Protein AF-A0A3B9WQG0-F1 (afdb_monomer)

Solvent-accessible surface area (backbone atoms only — not comparable to full-atom values): 32203 Å² total; per-residue (Å²): 130,85,67,78,56,52,48,76,40,64,66,70,44,83,43,82,45,64,49,100,83,69,47,82,42,81,44,76,51,56,57,68,74,63,48,42,42,12,23,42,47,68,79,42,68,46,70,42,31,61,34,84,90,39,60,29,35,56,58,43,29,51,47,33,27,34,55,47,10,24,60,73,57,41,60,76,38,81,101,78,39,42,72,54,62,38,80,91,61,46,44,45,65,27,43,24,39,20,77,31,90,85,51,68,79,41,73,53,44,47,75,57,38,45,48,21,40,61,79,39,63,93,48,57,50,67,40,98,86,76,42,68,30,75,46,83,84,73,98,70,59,82,36,32,50,94,41,75,98,50,78,60,44,78,30,67,66,62,66,65,33,81,77,62,49,67,86,72,36,66,70,82,90,78,53,68,65,61,51,32,69,77,42,57,74,18,47,57,77,72,46,48,47,61,41,49,71,66,79,46,72,74,87,29,23,43,25,54,29,36,41,40,33,23,79,70,31,72,49,74,45,46,17,58,54,52,18,64,76,70,72,44,94,56,38,66,62,82,59,81,77,85,71,56,58,58,95,86,52,68,58,62,60,39,30,33,38,40,21,10,47,60,43,40,70,22,51,70,52,34,56,70,64,36,28,66,51,47,73,52,60,47,81,51,45,38,61,47,20,18,46,65,50,75,85,36,20,58,73,93,82,41,76,20,18,48,46,56,52,63,69,68,53,48,88,91,64,52,28,40,31,37,37,39,40,55,52,92,63,47,55,49,91,52,38,59,62,35,50,54,51,44,52,41,57,42,37,20,53,48,33,48,28,39,35,40,39,46,54,60,58,72,37,75,95,50,62,37,62,55,39,35,51,44,49,56,44,45,34,66,54,33,85,39,33,41,69,42,63,44,26,71,78,52,58,55,78,82,40,53,60,25,34,75,52,59,76,45,58,26,61,29,22,33,48,52,51,39,49,51,52,36,54,52,52,50,52,36,36,76,70,34,61,57,18,70,89,58,54,61,66,74,54,64,72,50,55,42,42,81,74,28,28,18,69,59,40,25,50,51,39,48,34,51,34,57,74,68,63,44,52,85,94,68,43,67,78,70,78,17,60,32,40,73,67,52,30,53,52,43,27,48,48,19,55,75,66,74,44,80,68,76,31,56,46,19,72,66,54,28,51,78,54,71,48,62,63,78,73,35,57,52,38,77,64,23,28,39,41,52,42,2,17,49,37,42,30,48,19,60,62,69,72,46,94,60,83,53,77,17,60,28,40,74,67,52,30,52,52,43,23,53,50,28,51,75,72,74,42,82,62,74,32,53,39,37,55,67,55,46,54,53,42,54,52,52,38,70,78,107

Sequence (590 aa):
TSSRNKIRYYRGEIRAVNNSRGANRTINATNIESYLRGVVPRESPAGWGKAAGGLGMNALRAQAVAARSYSATENRYAGLARTCDSQNCQVYGGSALRESVNSGIIALENPLTDQAIIETAGVVIMQPNGKPARTEFTSSNGGRTAGGTFPAQVDPGDLASEPVNSLLVWTRIISAEQLMTKYPQIGTLTSVITTHDGLGGDWNGYATSVAINGTASTVTIKGYDFKSIFDLPAPWYETSSLYGAAFDAGPVGAMLFIGDSVGASIASTFASVVTPAYPAMNYQALTNRCLVGPSCVAAAVGSPDAATIINALTPEQYPSVAIIQLGYNDDPNTFQSDVDQVVNALSARGVQRIVFINLSTRRTSRNYALSNAVLANASVSYPNVSLLDWNAASSAPSQNRWFSDDVHLTSTGRSEFTLFIRNQLDALRGQSIITNGVATVLPLGVPMAKGDRGNNVKALQTSLNAYFKLKKKKRIAVDGVMGKGTVALVTRLETNAALLVDGIADEVVLSMLGINPASIVLSKGTKHATVATAQTALARVLKVKVRADGIYGAGTTRLVKRFQKSIGIKQTGKINRLTWQALLSASMQK

Nearest PDB structures (foldseek):
  4c2c-assembly1_A  TM=9.308E-01  e=3.750E-02  Bacillus subtilis subsp. subtilis str. 168
  4c2e-assembly1_B  TM=9.324E-01  e=3.961E-02  Bacillus subtilis subsp. subtilis str. 168
  4g54-assembly1_A  TM=8.494E-01  e=3.360E-02  Vibrio vulnificus
  4c2g-assembly1_A-2  TM=2.217E-01  e=2.554E-02  Bacillus subtilis subsp. subtilis str. 168
  4c2h-assembly1_B  TM=1.996E-01  e=6.143E-02  Bacillus subtilis subsp. subtilis str. 168

Foldseek 3Di:
DDQPAKDAAAPADWDWDAAPVRDTDIDHDDDLLRQQQQFLCQQDPLCLCPPPNRPSLVVLLVSLQLSSLQQQPADPRPPPDRADCDPVRTPGRHQWMDSHPPGDIGGSGDPSSNVSSVVCPPHYDADPVGGRDNRDDDPADLQWDPQDPHGIDGRVPQVPDVVRDLLNFADDDDDQVNVCVVPVQQPRWDDKWFDAPQCDDPVNHFTQWIWTHHPRDIDIDGLVVVCVSRVRSGSGDTDDDADAADPPFFAFWAEEEEEEQQLVVLVVVLVRHACSNRVNYDYHYYHQEALDDCPRDPVVRHDRYLLRVLVPDDLVRQGLEYEYHHDPNDALVCLLVSVVSNVLSNLLSVRLAYEYEAAACLDPPHPSVSNRVSLVVCVVQFVRYHYQDVNVVQPDPVSSSQAPDSHHGRNNVSNSVSVSVRVVVSVCRVVVDRGQPPRPQRQAQDFADAFWFDVVLLLLLVLLCVVVVDDPVRRDDSRRHLHPSSLVSLLVVCVVVVHDRPSIRGPVNCVVSVHDSLADKAAAATQGSVQSSLQSLLCQLVVHDGDSRSHHHPVQLVSLLVQCVVVVHDSPSMDGPVSSSVSSVRSSVD

Radius of gyration: 33.46 Å; Cα contacts (8 Å, |Δi|>4): 1076; chains: 1; bounding box: 78×60×101 Å

pLDDT: mean 89.58, std 8.9, range [41.81, 98.75]

Mean predicted aligned error: 10.87 Å

Secondary structure (DSSP, 8-state):
---TT-EEE-SSEEEEEE-TTS-EEEEEE--HHHHHHHHHHHHS-GGGGGGGGGTTHHHHHHHHHHHHHHHHH--SBTTTBS--SSTTS-----SEEESSTTSPEEE-S-HHHHHHHHHTTT---B-TTSSB------S--TTB---SSSPP-B-HHHHT-SS--GGGS------HHHHHHH-GGG-SEEEEEEEE--SSSGGGS-EEEEEEEESS-EEEEEHHHHHHHTT-S-S-----------TTPPP---EEEEE-HHHHHTHHHHHHHTTTTS-SEEEEE-TT-BSS-TTSS-TTTS--BHHHHHHH--GGG--SEEEEE--SSS-TTTHHHHHHHHHHHHHTTT-SEEEEEPPP----SS-HHHHHHHHHHHHHH-TTEEEE-HHHHT-SGGGGGGBSSSSSB-HHHHHHHHHHHHHHHHHHHHTTTTSTT------TT-SB-TT-BSHHHHHHHHHHHHHTT--GGGPPP-SSB--HHHHHHHHHHHHHTT---S--B-HHHHHHTT--GGG--B-TT-BSHHHHHHHHHHHHHHT------SB--HHHHHHHHHHHHHTTS---SSB-HHHHHHHHHHHH--

Structure (mmCIF, N/CA/C/O backbone):
data_AF-A0A3B9WQG0-F1
#
_entry.id   AF-A0A3B9WQG0-F1
#
loop_
_atom_site.group_PDB
_atom_site.id
_atom_site.type_symbol
_atom_site.label_atom_id
_atom_site.label_alt_id
_atom_site.label_comp_id
_atom_site.label_asym_id
_atom_site.label_entity_id
_atom_site.label_seq_id
_atom_site.pdbx_PDB_ins_code
_atom_site.Cartn_x
_atom_site.Cartn_y
_atom_site.Cartn_z
_atom_site.occupancy
_atom_site.B_iso_or_equiv
_a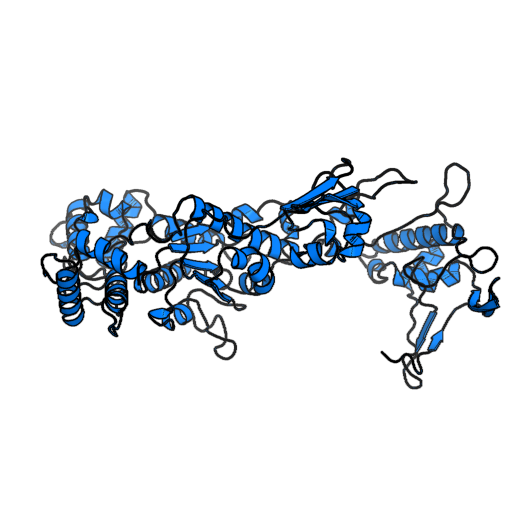tom_site.auth_seq_id
_atom_site.auth_comp_id
_atom_site.auth_asym_id
_atom_site.auth_atom_id
_atom_site.pdbx_PDB_model_num
ATOM 1 N N . THR A 1 1 ? -4.805 -1.503 -33.640 1.00 41.81 1 THR A N 1
ATOM 2 C CA . THR A 1 1 ? -5.214 -0.310 -34.416 1.00 41.81 1 THR A CA 1
ATOM 3 C C . THR A 1 1 ? -4.879 -0.542 -35.875 1.00 41.81 1 THR A C 1
ATOM 5 O O . THR A 1 1 ? -3.793 -1.021 -36.169 1.00 41.81 1 THR A O 1
ATOM 8 N N . SER A 1 2 ? -5.827 -0.304 -36.783 1.00 45.19 2 SER A N 1
ATOM 9 C CA . SER A 1 2 ? -5.629 -0.531 -38.220 1.00 45.19 2 SER A CA 1
ATOM 10 C C . SER A 1 2 ? -4.506 0.374 -38.739 1.00 45.19 2 SER A C 1
ATOM 12 O O . SER A 1 2 ? -4.590 1.591 -38.611 1.00 45.19 2 SER A O 1
ATOM 14 N N . SER A 1 3 ? -3.439 -0.215 -39.281 1.00 57.84 3 SER A N 1
ATOM 15 C CA . SER A 1 3 ? -2.315 0.484 -39.920 1.00 57.84 3 SER A CA 1
ATOM 16 C C . SER A 1 3 ? -2.640 0.967 -41.337 1.00 57.84 3 SER A C 1
ATOM 18 O O . SER A 1 3 ? -1.768 1.533 -41.998 1.00 57.84 3 SER A O 1
ATOM 20 N N . ARG A 1 4 ? -3.876 0.747 -41.820 1.00 62.59 4 ARG A N 1
ATOM 21 C CA . ARG A 1 4 ? -4.306 1.223 -43.138 1.00 62.59 4 ARG A CA 1
ATOM 22 C C . ARG A 1 4 ? -4.062 2.726 -43.215 1.00 62.59 4 ARG A C 1
ATOM 24 O O . ARG A 1 4 ? -4.603 3.480 -42.413 1.00 62.59 4 ARG A O 1
ATOM 31 N N . ASN A 1 5 ? -3.260 3.125 -44.200 1.00 81.56 5 ASN A N 1
ATOM 32 C CA . ASN A 1 5 ? -2.939 4.508 -44.558 1.00 81.56 5 ASN A CA 1
ATOM 33 C C . ASN A 1 5 ? -1.891 5.229 -43.690 1.00 81.56 5 ASN A C 1
ATOM 35 O O . ASN A 1 5 ? -1.728 6.439 -43.852 1.00 81.56 5 ASN A O 1
ATOM 39 N N . LYS A 1 6 ? -1.148 4.522 -42.826 1.00 88.31 6 LYS A N 1
ATOM 40 C CA . LYS A 1 6 ? 0.040 5.098 -42.173 1.00 88.31 6 LYS A CA 1
ATOM 41 C C . LYS A 1 6 ? 1.240 5.060 -43.117 1.00 88.31 6 LYS A C 1
ATOM 43 O O . LYS A 1 6 ? 1.571 3.999 -43.640 1.00 88.31 6 LYS A O 1
ATOM 48 N N . ILE A 1 7 ? 1.913 6.194 -43.301 1.00 91.12 7 ILE A N 1
ATOM 49 C CA . ILE A 1 7 ? 3.143 6.295 -44.102 1.00 91.12 7 ILE A CA 1
ATOM 50 C C . ILE A 1 7 ? 4.296 6.636 -43.168 1.00 91.12 7 ILE A C 1
ATOM 52 O O . ILE A 1 7 ? 4.236 7.628 -42.444 1.00 91.12 7 ILE A O 1
ATOM 56 N N . ARG A 1 8 ? 5.354 5.825 -43.192 1.00 92.12 8 ARG A N 1
ATOM 57 C CA . ARG A 1 8 ? 6.596 6.095 -42.466 1.00 92.12 8 ARG A CA 1
ATOM 58 C C . ARG A 1 8 ? 7.685 6.468 -43.459 1.00 92.12 8 ARG A C 1
ATOM 60 O O . ARG A 1 8 ? 7.868 5.791 -44.467 1.00 92.12 8 ARG A O 1
ATOM 67 N N . TYR A 1 9 ? 8.386 7.549 -43.160 1.00 95.00 9 TYR A N 1
ATOM 68 C CA . TYR A 1 9 ? 9.482 8.056 -43.966 1.00 95.00 9 TYR A CA 1
ATOM 69 C C . TYR A 1 9 ? 10.795 7.570 -43.369 1.00 95.00 9 TYR A C 1
ATOM 71 O O . TYR A 1 9 ? 10.961 7.536 -42.149 1.00 95.00 9 TYR A O 1
ATOM 79 N N . TYR A 1 10 ? 11.724 7.199 -44.237 1.00 95.69 10 TYR A N 1
ATOM 80 C CA . TYR A 1 10 ? 13.042 6.714 -43.864 1.00 95.69 10 TYR A CA 1
ATOM 81 C C . TYR A 1 10 ? 14.102 7.517 -44.609 1.00 95.69 10 TYR A C 1
ATOM 83 O O . TYR A 1 10 ? 13.871 7.982 -45.725 1.00 95.69 10 TYR A O 1
ATOM 91 N N . ARG A 1 11 ? 15.271 7.677 -43.987 1.00 95.69 11 ARG A N 1
ATOM 92 C CA . ARG A 1 11 ? 16.481 8.113 -44.692 1.00 95.69 11 ARG A CA 1
ATOM 93 C C . ARG A 1 11 ? 17.111 6.914 -45.393 1.00 95.69 11 ARG A C 1
ATOM 95 O O . ARG A 1 11 ? 17.042 5.809 -44.860 1.00 95.69 11 ARG A O 1
ATOM 102 N N . GLY A 1 12 ? 17.788 7.163 -46.510 1.00 95.06 12 GLY A N 1
ATOM 103 C CA . GLY A 1 12 ? 18.456 6.124 -47.291 1.00 95.06 12 GLY A CA 1
ATOM 104 C C . GLY A 1 12 ? 17.540 5.503 -48.341 1.00 95.06 12 GLY A C 1
ATOM 105 O O . GLY A 1 12 ? 16.693 6.185 -48.916 1.00 95.06 12 GLY A O 1
ATOM 106 N N . GLU A 1 13 ? 17.748 4.218 -48.606 1.00 95.38 13 GLU A N 1
ATOM 107 C CA . GLU A 1 13 ? 17.088 3.469 -49.672 1.00 95.38 13 GLU A CA 1
ATOM 108 C C . GLU A 1 13 ? 16.319 2.274 -49.094 1.00 95.38 13 GLU A C 1
ATOM 110 O O . GLU A 1 13 ? 16.889 1.427 -48.404 1.00 95.38 13 GLU A O 1
ATOM 115 N N . ILE A 1 14 ? 15.032 2.162 -49.426 1.00 94.25 14 ILE A N 1
ATOM 116 C CA . ILE A 1 14 ? 14.231 0.984 -49.087 1.00 94.25 14 ILE A CA 1
ATOM 117 C C . ILE A 1 14 ? 14.385 -0.068 -50.183 1.00 94.25 14 ILE A C 1
ATOM 119 O O . ILE A 1 14 ? 14.033 0.168 -51.336 1.00 94.25 14 ILE A O 1
ATOM 123 N N . ARG A 1 15 ? 14.862 -1.253 -49.803 1.00 93.69 15 ARG A N 1
ATOM 124 C CA . ARG A 1 15 ? 15.069 -2.402 -50.687 1.00 93.69 15 ARG A CA 1
ATOM 125 C C . ARG A 1 15 ? 14.092 -3.517 -50.350 1.00 93.69 15 ARG A C 1
ATOM 127 O O . ARG A 1 15 ? 13.943 -3.879 -49.184 1.00 93.69 15 ARG A O 1
ATOM 134 N N . ALA A 1 16 ? 13.474 -4.095 -51.373 1.00 92.12 16 ALA A N 1
ATOM 135 C CA . ALA A 1 16 ? 12.768 -5.365 -51.271 1.00 92.12 16 ALA A CA 1
ATOM 136 C C . ALA A 1 16 ? 13.716 -6.479 -51.728 1.00 92.12 16 ALA A C 1
ATOM 138 O O . ALA A 1 16 ? 14.198 -6.455 -52.857 1.00 92.12 16 ALA A O 1
ATOM 139 N N . VAL A 1 17 ? 14.019 -7.427 -50.845 1.00 90.38 17 VAL A N 1
ATOM 140 C CA . VAL A 1 17 ? 14.957 -8.523 -51.119 1.00 90.38 17 VAL A CA 1
ATOM 141 C C . VAL A 1 17 ? 14.395 -9.850 -50.628 1.00 90.38 17 VAL A C 1
ATOM 143 O O . VAL A 1 17 ? 13.630 -9.885 -49.666 1.00 90.38 17 VAL A O 1
ATOM 146 N N . ASN A 1 18 ? 14.821 -10.955 -51.232 1.00 89.62 18 ASN A N 1
ATOM 147 C CA . ASN A 1 18 ? 14.481 -12.288 -50.746 1.00 89.62 18 ASN A CA 1
ATOM 148 C C . ASN A 1 18 ? 15.621 -12.796 -49.866 1.00 89.62 18 ASN A C 1
ATOM 150 O O . ASN A 1 18 ? 16.788 -12.720 -50.245 1.00 89.62 18 ASN A O 1
ATOM 154 N N . ASN A 1 19 ? 15.301 -13.306 -48.677 1.00 85.38 19 ASN A N 1
ATOM 155 C CA . ASN A 1 19 ? 16.316 -13.956 -47.852 1.00 85.38 19 ASN A CA 1
ATOM 156 C C . ASN A 1 19 ? 16.706 -15.331 -48.431 1.00 85.38 19 ASN A C 1
ATOM 158 O O . ASN A 1 19 ? 16.104 -15.815 -49.388 1.00 85.38 19 ASN A O 1
ATOM 162 N N . SER A 1 20 ? 17.664 -16.013 -47.800 1.00 84.31 20 SER A N 1
ATOM 163 C CA . SER A 1 20 ? 18.127 -17.349 -48.216 1.00 84.31 20 SER A CA 1
ATOM 164 C C . SER A 1 20 ? 17.047 -18.443 -48.227 1.00 84.31 20 SER A C 1
ATOM 166 O O . SER A 1 20 ? 17.277 -19.517 -48.768 1.00 84.31 20 SER A O 1
ATOM 168 N N . ARG A 1 21 ? 15.865 -18.184 -47.650 1.00 87.88 21 ARG A N 1
ATOM 169 C CA . ARG A 1 21 ? 14.693 -19.076 -47.672 1.00 87.88 21 ARG A CA 1
ATOM 170 C C . ARG A 1 21 ? 13.622 -18.622 -48.674 1.00 87.88 21 ARG A C 1
ATOM 172 O O . ARG A 1 21 ? 12.493 -19.092 -48.600 1.00 87.88 21 ARG A O 1
ATOM 179 N N . GLY A 1 22 ? 13.936 -17.667 -49.551 1.00 86.88 22 GLY A N 1
ATOM 180 C CA . GLY A 1 22 ? 13.005 -17.112 -50.536 1.00 86.88 22 GLY A CA 1
ATOM 181 C C . GLY A 1 22 ? 11.932 -16.181 -49.961 1.00 86.88 22 GLY A C 1
ATOM 182 O O . GLY A 1 22 ? 11.038 -15.774 -50.694 1.00 86.88 22 GLY A O 1
ATOM 183 N N . ALA A 1 23 ? 11.994 -15.824 -48.673 1.00 90.12 23 ALA A N 1
ATOM 184 C CA . ALA A 1 23 ? 11.002 -14.949 -48.055 1.00 90.12 23 ALA A CA 1
ATOM 185 C C . ALA A 1 23 ? 11.301 -13.475 -48.355 1.00 90.12 23 ALA A C 1
ATOM 187 O O . ALA A 1 23 ? 12.426 -13.018 -48.129 1.00 90.12 23 ALA A O 1
ATOM 188 N N . ASN A 1 24 ? 10.277 -12.728 -48.775 1.00 91.00 24 ASN A N 1
ATOM 189 C CA . ASN A 1 24 ? 10.370 -11.290 -49.017 1.00 91.00 24 ASN A CA 1
ATOM 190 C C . ASN A 1 24 ? 10.688 -10.536 -47.717 1.00 91.00 24 ASN A C 1
ATOM 192 O O . ASN A 1 24 ? 10.064 -10.749 -46.671 1.00 91.00 24 ASN A O 1
ATOM 196 N N . ARG A 1 25 ? 11.656 -9.627 -47.789 1.00 91.38 25 ARG A N 1
ATOM 197 C CA . ARG A 1 25 ? 12.107 -8.756 -46.705 1.00 91.38 25 ARG A CA 1
ATOM 198 C C . ARG A 1 25 ? 12.231 -7.331 -47.214 1.00 91.38 25 ARG A C 1
ATOM 200 O O . ARG A 1 25 ? 12.750 -7.097 -48.300 1.00 91.38 25 ARG A O 1
ATOM 207 N N . THR A 1 26 ? 11.801 -6.391 -46.385 1.00 92.75 26 THR A N 1
ATOM 208 C CA . THR A 1 26 ? 12.013 -4.962 -46.609 1.00 92.75 26 THR A CA 1
ATOM 209 C C . THR A 1 26 ? 13.181 -4.515 -45.747 1.00 92.75 26 THR A C 1
ATOM 211 O O . THR A 1 26 ? 13.180 -4.753 -44.541 1.00 92.75 26 THR A O 1
ATOM 214 N N . ILE A 1 27 ? 14.184 -3.895 -46.359 1.00 93.56 27 ILE A N 1
ATOM 215 C CA . ILE A 1 27 ? 15.408 -3.451 -45.690 1.00 93.56 27 ILE A CA 1
ATOM 216 C C . ILE A 1 27 ? 15.594 -1.970 -45.958 1.00 93.56 27 ILE A C 1
ATOM 218 O O . ILE A 1 27 ? 15.534 -1.546 -47.108 1.00 93.56 27 ILE A O 1
ATOM 222 N N . ASN A 1 28 ? 15.873 -1.195 -44.912 1.00 95.50 28 ASN A N 1
ATOM 223 C CA . ASN A 1 28 ? 16.372 0.159 -45.091 1.00 95.50 28 ASN A CA 1
ATOM 224 C C . ASN A 1 28 ? 17.906 0.161 -45.143 1.00 95.50 28 ASN A C 1
ATOM 226 O O . ASN A 1 28 ? 18.564 -0.128 -44.142 1.00 95.50 28 ASN A O 1
ATOM 230 N N . ALA A 1 29 ? 18.476 0.488 -46.301 1.00 95.00 29 ALA A N 1
ATOM 231 C CA . ALA A 1 29 ? 19.904 0.691 -46.484 1.00 95.00 29 ALA A CA 1
ATOM 232 C C . ALA A 1 29 ? 20.246 2.167 -46.233 1.00 95.00 29 ALA A C 1
ATOM 234 O O . ALA A 1 29 ? 19.904 3.051 -47.016 1.00 95.00 29 ALA A O 1
ATOM 235 N N . THR A 1 30 ? 20.934 2.439 -45.126 1.00 95.56 30 THR A N 1
ATOM 236 C CA . THR A 1 30 ? 21.299 3.795 -44.701 1.00 95.56 30 THR A CA 1
ATOM 237 C C . THR A 1 30 ? 22.677 3.807 -44.039 1.00 95.56 30 THR A C 1
ATOM 239 O O . THR A 1 30 ? 23.129 2.792 -43.509 1.00 95.56 30 THR A O 1
ATOM 242 N N . ASN A 1 31 ? 23.350 4.962 -44.046 1.00 95.44 31 ASN A N 1
ATOM 243 C CA . ASN A 1 31 ? 24.551 5.160 -43.234 1.00 95.44 31 ASN A CA 1
ATOM 244 C C . ASN A 1 31 ? 24.199 5.250 -41.739 1.00 95.44 31 ASN A C 1
ATOM 246 O O . ASN A 1 31 ? 23.054 5.546 -41.377 1.00 95.44 31 ASN A O 1
ATOM 250 N N . ILE A 1 32 ? 25.196 5.001 -40.885 1.00 95.94 32 ILE A N 1
ATOM 251 C CA . ILE A 1 32 ? 25.012 4.932 -39.431 1.00 95.94 32 ILE A CA 1
ATOM 252 C C . ILE A 1 32 ? 24.497 6.261 -38.867 1.00 95.94 32 ILE A C 1
ATOM 254 O O . ILE A 1 32 ? 23.535 6.247 -38.113 1.00 95.94 32 ILE A O 1
ATOM 258 N N . GLU A 1 33 ? 25.040 7.410 -39.271 1.00 96.81 33 GLU A N 1
ATOM 259 C CA . GLU A 1 33 ? 24.593 8.707 -38.732 1.00 96.81 33 GLU A CA 1
ATOM 260 C C . GLU A 1 33 ? 23.109 8.982 -39.024 1.00 96.81 33 GLU A C 1
ATOM 262 O O . GLU A 1 33 ? 22.366 9.428 -38.155 1.00 96.81 33 GLU A O 1
ATOM 267 N N . SER A 1 34 ? 22.641 8.640 -40.227 1.00 97.06 34 SER A N 1
ATOM 268 C CA . SER A 1 34 ? 21.229 8.760 -40.611 1.00 97.06 34 SER A CA 1
ATOM 269 C C . SER A 1 34 ? 20.338 7.739 -39.901 1.00 97.06 34 SER A C 1
ATOM 271 O O . SER A 1 34 ? 19.189 8.043 -39.586 1.00 97.06 34 SER A O 1
ATOM 273 N N . TYR A 1 35 ? 20.856 6.541 -39.623 1.00 97.12 35 TYR A N 1
ATOM 274 C CA . TYR A 1 35 ? 20.174 5.551 -38.790 1.00 97.12 35 TYR A CA 1
ATOM 275 C C . TYR A 1 35 ? 20.002 6.062 -37.354 1.00 97.12 35 TYR A C 1
ATOM 277 O O . TYR A 1 35 ? 18.896 6.004 -36.816 1.00 97.12 35 TYR A O 1
ATOM 285 N N . LEU A 1 36 ? 21.049 6.654 -36.769 1.00 98.00 36 LEU A N 1
ATOM 286 C CA . LEU A 1 36 ? 21.025 7.180 -35.404 1.00 98.00 36 LEU A CA 1
ATOM 287 C C . LEU A 1 36 ? 19.969 8.269 -35.204 1.00 98.00 36 LEU A C 1
ATOM 289 O O . LEU A 1 36 ? 19.362 8.308 -34.136 1.00 98.00 36 LEU A O 1
ATOM 293 N N . ARG A 1 37 ? 19.663 9.086 -36.222 1.00 98.25 37 ARG A N 1
ATOM 294 C CA . ARG A 1 37 ? 18.576 10.085 -36.133 1.00 98.25 37 ARG A CA 1
ATOM 295 C C . ARG A 1 37 ? 17.206 9.460 -35.882 1.00 98.25 37 ARG A C 1
ATOM 297 O O . ARG A 1 37 ? 16.375 10.050 -35.200 1.00 98.25 37 ARG A O 1
ATOM 304 N N . GLY A 1 38 ? 16.991 8.242 -36.379 1.00 96.69 38 GLY A N 1
ATOM 305 C CA . GLY A 1 38 ? 15.781 7.468 -36.112 1.00 96.69 38 GLY A CA 1
ATOM 306 C C . GLY A 1 38 ? 15.832 6.632 -34.829 1.00 96.69 38 GLY A C 1
ATOM 307 O O . GLY A 1 38 ? 14.784 6.132 -34.426 1.00 96.69 38 GLY A O 1
ATOM 308 N N . VAL A 1 39 ? 17.008 6.464 -34.209 1.00 97.56 39 VAL A N 1
ATOM 309 C CA . VAL A 1 39 ? 17.215 5.636 -33.003 1.00 97.56 39 VAL A CA 1
ATOM 310 C C . VAL A 1 39 ? 17.329 6.468 -31.735 1.00 97.56 39 VAL A C 1
ATOM 312 O O . VAL A 1 39 ? 16.556 6.275 -30.805 1.00 97.56 39 VAL A O 1
ATOM 315 N N . VAL A 1 40 ? 18.270 7.412 -31.671 1.00 97.81 40 VAL A N 1
ATOM 316 C CA . VAL A 1 40 ? 18.587 8.158 -30.441 1.00 97.81 40 VAL A CA 1
ATOM 317 C C . VAL A 1 40 ? 17.350 8.815 -29.804 1.00 97.81 40 VAL A C 1
ATOM 319 O O . VAL A 1 40 ? 17.154 8.608 -28.609 1.00 97.81 40 VAL A O 1
ATOM 322 N N . PRO A 1 41 ? 16.452 9.510 -30.537 1.00 96.56 41 PRO A N 1
ATOM 323 C CA . PRO A 1 41 ? 15.240 10.081 -29.935 1.00 96.56 41 PRO A CA 1
ATOM 324 C C . PRO A 1 41 ? 14.167 9.049 -29.549 1.00 96.56 41 PRO A C 1
ATOM 326 O O . PRO A 1 41 ? 13.134 9.432 -29.000 1.00 96.56 41 PRO A O 1
ATOM 329 N N . ARG A 1 42 ? 14.346 7.767 -29.886 1.00 95.25 42 ARG A N 1
ATOM 330 C CA . ARG A 1 42 ? 13.477 6.661 -29.453 1.00 95.25 42 ARG A CA 1
ATOM 331 C C . ARG A 1 42 ? 14.019 5.941 -28.219 1.00 95.25 42 ARG A C 1
ATOM 333 O O . ARG A 1 42 ? 13.217 5.407 -27.465 1.00 95.25 42 ARG A O 1
ATOM 340 N N . GLU A 1 43 ? 15.334 5.970 -28.017 1.00 94.81 43 GLU A N 1
ATOM 341 C CA . GLU A 1 43 ? 16.015 5.320 -26.888 1.00 94.81 43 GLU A CA 1
ATOM 342 C C . GLU A 1 43 ? 16.283 6.269 -25.713 1.00 94.81 43 GLU A C 1
ATOM 344 O O . GLU A 1 43 ? 16.344 5.842 -24.565 1.00 94.81 43 GLU A O 1
ATOM 349 N N . SER A 1 44 ? 16.428 7.572 -25.970 1.00 94.81 44 SER A N 1
ATOM 350 C CA . SER A 1 44 ? 16.564 8.595 -24.929 1.00 94.81 44 SER A CA 1
ATOM 351 C C . SER A 1 44 ? 15.627 9.776 -25.188 1.00 94.81 44 SER A C 1
ATOM 353 O O . SER A 1 44 ? 15.578 10.286 -26.313 1.00 94.81 44 SER A O 1
ATOM 355 N N . PRO A 1 45 ? 14.897 10.268 -24.167 1.00 94.00 45 PRO A N 1
ATOM 356 C CA . PRO A 1 45 ? 14.038 11.433 -24.323 1.00 94.00 45 PRO A CA 1
ATOM 357 C C . PRO A 1 45 ? 14.842 12.664 -24.751 1.00 94.00 45 PRO A C 1
ATOM 359 O O . PRO A 1 45 ? 15.659 13.186 -23.997 1.00 94.00 45 PRO A O 1
ATOM 362 N N . ALA A 1 46 ? 14.563 13.196 -25.943 1.00 96.06 46 ALA A N 1
ATOM 363 C CA . ALA A 1 46 ? 15.293 14.351 -26.474 1.00 96.06 46 ALA A CA 1
ATOM 364 C C . ALA A 1 46 ? 15.238 15.589 -25.554 1.00 96.06 46 ALA A C 1
ATOM 366 O O . ALA A 1 46 ? 16.164 16.397 -25.531 1.00 96.06 46 ALA A O 1
ATOM 367 N N . GLY A 1 47 ? 14.173 15.723 -24.753 1.00 95.12 47 GLY A N 1
ATOM 368 C CA . GLY A 1 47 ? 14.025 16.792 -23.763 1.00 95.12 47 GLY A CA 1
ATOM 369 C C . GLY A 1 47 ? 15.121 16.818 -22.691 1.00 95.12 47 GLY A C 1
ATOM 370 O O . GLY A 1 47 ? 15.382 17.889 -22.146 1.00 95.12 47 GLY A O 1
ATOM 371 N N . TRP A 1 48 ? 15.815 15.698 -22.442 1.00 93.38 48 TRP A N 1
ATOM 372 C CA . TRP A 1 48 ? 16.958 15.645 -21.522 1.00 93.38 48 TRP A CA 1
ATOM 373 C C . TRP A 1 48 ? 18.057 16.630 -21.904 1.00 93.38 48 TRP A C 1
ATOM 375 O O . TRP A 1 48 ? 18.695 17.181 -21.017 1.00 93.38 48 TRP A O 1
ATOM 385 N N . GLY A 1 49 ? 18.210 16.959 -23.191 1.00 96.38 49 GLY A N 1
ATOM 386 C CA . GLY A 1 49 ? 19.164 17.974 -23.637 1.00 96.38 49 GLY A CA 1
ATOM 387 C C . GLY A 1 49 ? 18.981 19.339 -22.959 1.00 96.38 49 GLY A C 1
ATOM 388 O O . GLY A 1 49 ? 19.949 20.069 -22.795 1.00 96.38 49 GLY A O 1
ATOM 389 N N . LYS A 1 50 ? 17.764 19.680 -22.513 1.00 96.38 50 LYS A N 1
ATOM 390 C CA . LYS A 1 50 ? 17.463 20.948 -21.821 1.00 96.38 50 LYS A CA 1
ATOM 391 C C . LYS A 1 50 ? 17.600 20.863 -20.297 1.00 96.38 50 LYS A C 1
ATOM 393 O O . LYS A 1 50 ? 17.545 21.892 -19.627 1.00 96.38 50 LYS A O 1
ATOM 398 N N . ALA A 1 51 ? 17.738 19.660 -19.740 1.00 91.75 51 ALA A N 1
ATOM 399 C CA . ALA A 1 51 ? 17.815 19.455 -18.298 1.00 91.75 51 ALA A CA 1
ATOM 400 C C . ALA A 1 51 ? 19.105 20.052 -17.714 1.00 91.75 51 ALA A C 1
ATOM 402 O O . ALA A 1 51 ? 20.116 20.176 -18.412 1.00 91.75 51 ALA A O 1
ATOM 403 N N . ALA A 1 52 ? 19.056 20.418 -16.427 1.00 90.00 52 ALA A N 1
ATOM 404 C CA . ALA A 1 52 ? 20.185 20.975 -15.675 1.00 90.00 52 ALA A CA 1
ATOM 405 C C . ALA A 1 52 ? 20.902 22.126 -16.415 1.00 90.00 52 ALA A C 1
ATOM 407 O O . ALA A 1 52 ? 22.122 22.126 -16.559 1.00 90.00 52 ALA A O 1
ATOM 408 N N . GLY A 1 53 ? 20.133 23.078 -16.959 1.00 93.31 53 GLY A N 1
ATOM 409 C CA . GLY A 1 53 ? 20.688 24.225 -17.689 1.00 93.31 53 GLY A CA 1
ATOM 410 C C . GLY A 1 53 ? 21.394 23.862 -19.002 1.00 93.31 53 GLY A C 1
ATOM 411 O O . GLY A 1 53 ? 22.251 24.613 -19.454 1.00 93.31 53 GLY A O 1
ATOM 412 N N . GLY A 1 54 ? 21.066 22.714 -19.607 1.00 94.75 54 GLY A N 1
ATOM 413 C CA . GLY A 1 54 ? 21.672 22.229 -20.854 1.00 94.75 54 GLY A CA 1
ATOM 414 C C . GLY A 1 54 ? 22.733 21.140 -20.667 1.00 94.75 54 GLY A C 1
ATOM 415 O O . GLY A 1 54 ? 23.153 20.513 -21.641 1.00 94.75 54 GLY A O 1
ATOM 416 N N . LEU A 1 55 ? 23.147 20.855 -19.426 1.00 94.56 55 LEU A N 1
ATOM 417 C CA . LEU A 1 55 ? 24.131 19.805 -19.134 1.00 94.56 55 LEU A CA 1
ATOM 418 C C . LEU A 1 55 ? 23.642 18.405 -19.533 1.00 94.56 55 LEU A C 1
ATOM 420 O O . LEU A 1 55 ? 24.457 17.536 -19.851 1.00 94.56 55 LEU A O 1
ATOM 424 N N . GLY A 1 56 ? 22.323 18.191 -19.592 1.00 94.12 56 GLY A N 1
ATOM 425 C CA . GLY A 1 56 ? 21.742 16.922 -20.030 1.00 94.12 56 GLY A CA 1
ATOM 426 C C . GLY A 1 56 ? 22.026 16.559 -21.496 1.00 94.12 56 GLY A C 1
ATOM 427 O O . GLY A 1 56 ? 21.848 15.405 -21.885 1.00 94.12 56 GLY A O 1
ATOM 428 N N . MET A 1 57 ? 22.581 17.475 -22.304 1.00 97.88 57 MET A N 1
ATOM 429 C CA . MET A 1 57 ? 23.141 17.133 -23.619 1.00 97.88 57 MET A CA 1
ATOM 430 C C . MET A 1 57 ? 24.237 16.063 -23.544 1.00 97.88 57 MET A C 1
ATOM 432 O O . MET A 1 57 ? 24.392 15.285 -24.484 1.00 97.88 57 MET A O 1
ATOM 436 N N . ASN A 1 58 ? 24.966 15.963 -22.428 1.00 97.31 58 ASN A N 1
ATOM 437 C CA . ASN A 1 58 ? 25.972 14.915 -22.245 1.00 97.31 58 ASN A CA 1
ATOM 438 C C . ASN A 1 58 ? 25.355 13.508 -22.206 1.00 97.31 58 ASN A C 1
ATOM 440 O O . ASN A 1 58 ? 25.954 12.579 -22.744 1.00 97.31 58 ASN A O 1
ATOM 444 N N . ALA A 1 59 ? 24.136 13.357 -21.677 1.00 95.00 59 ALA A N 1
ATOM 445 C CA . ALA A 1 59 ? 23.413 12.087 -21.727 1.00 95.00 59 ALA A CA 1
ATOM 446 C C . ALA A 1 59 ? 23.045 11.710 -23.173 1.00 95.00 59 ALA A C 1
ATOM 448 O O . ALA A 1 59 ? 23.252 10.573 -23.590 1.00 95.00 59 ALA A O 1
ATOM 449 N N . LEU A 1 60 ? 22.589 12.678 -23.981 1.00 98.19 60 LEU A N 1
ATOM 450 C CA . LEU A 1 60 ? 22.275 12.440 -25.396 1.00 98.19 60 LEU A CA 1
ATOM 451 C C . LEU A 1 60 ? 23.527 12.106 -26.225 1.00 98.19 60 LEU A C 1
ATOM 453 O O . LEU A 1 60 ? 23.462 11.251 -27.108 1.00 98.19 60 LEU A O 1
ATOM 457 N N . ARG A 1 61 ? 24.675 12.734 -25.931 1.00 98.62 61 ARG A N 1
ATOM 458 C CA . ARG A 1 61 ? 25.973 12.407 -26.556 1.00 98.62 61 ARG A CA 1
ATOM 459 C C . ARG A 1 61 ? 26.418 10.991 -26.204 1.00 98.62 61 ARG A C 1
ATOM 461 O O . ARG A 1 61 ? 26.797 10.238 -27.098 1.00 98.62 61 ARG A O 1
ATOM 468 N N . ALA A 1 62 ? 26.319 10.609 -24.930 1.00 97.50 62 ALA A N 1
ATOM 469 C CA . ALA A 1 62 ? 26.618 9.251 -24.485 1.00 97.50 62 ALA A CA 1
ATOM 470 C C . ALA A 1 62 ? 25.714 8.219 -25.182 1.00 97.50 62 ALA A C 1
ATOM 472 O O . ALA A 1 62 ? 26.219 7.234 -25.722 1.00 97.50 62 ALA A O 1
ATOM 473 N N . GLN A 1 63 ? 24.404 8.485 -25.272 1.00 98.06 63 GLN A N 1
ATOM 474 C CA . GLN A 1 63 ? 23.464 7.627 -25.999 1.00 98.06 63 GLN A CA 1
ATOM 475 C C . GLN A 1 63 ? 23.819 7.515 -27.488 1.00 98.06 63 GLN A C 1
ATOM 477 O O . GLN A 1 63 ? 23.756 6.421 -28.047 1.00 98.06 63 GLN A O 1
ATOM 482 N N . ALA A 1 64 ? 24.208 8.613 -28.146 1.00 98.50 64 ALA A N 1
ATOM 483 C CA . ALA A 1 64 ? 24.614 8.589 -29.550 1.00 98.50 64 ALA A CA 1
ATOM 484 C C . ALA A 1 64 ? 25.851 7.700 -29.768 1.00 98.50 64 ALA A C 1
ATOM 486 O O . ALA A 1 64 ? 25.841 6.851 -30.660 1.00 98.50 64 ALA A O 1
ATOM 487 N N . VAL A 1 65 ? 26.879 7.830 -28.921 1.00 98.56 65 VAL A N 1
ATOM 488 C CA . VAL A 1 65 ? 28.091 6.990 -28.969 1.00 98.56 65 VAL A CA 1
ATOM 489 C C . VAL A 1 65 ? 27.768 5.519 -28.695 1.00 98.56 65 VAL A C 1
ATOM 491 O O . VAL A 1 65 ? 28.236 4.646 -29.432 1.00 98.56 65 VAL A O 1
ATOM 494 N N . ALA A 1 66 ? 26.938 5.221 -27.692 1.00 97.00 66 ALA A N 1
ATOM 495 C CA . ALA A 1 66 ? 26.511 3.855 -27.391 1.00 97.00 66 ALA A CA 1
ATOM 496 C C . ALA A 1 66 ? 25.702 3.250 -28.553 1.00 97.00 66 ALA A C 1
ATOM 498 O O . ALA A 1 66 ? 26.004 2.163 -29.041 1.00 97.00 66 ALA A O 1
ATOM 499 N N . ALA A 1 67 ? 24.720 3.971 -29.092 1.00 97.75 67 ALA A N 1
ATOM 500 C CA . ALA A 1 67 ? 23.928 3.478 -30.213 1.00 97.75 67 ALA A CA 1
ATOM 501 C C . ALA A 1 67 ? 24.772 3.268 -31.485 1.00 97.75 67 ALA A C 1
ATOM 503 O O . ALA A 1 67 ? 24.564 2.298 -32.224 1.00 97.75 67 ALA A O 1
ATOM 504 N N . ARG A 1 68 ? 25.764 4.135 -31.725 1.00 97.88 68 ARG A N 1
ATOM 505 C CA . ARG A 1 68 ? 26.724 3.999 -32.828 1.00 97.88 68 ARG A CA 1
ATOM 506 C C . ARG A 1 68 ? 27.588 2.754 -32.671 1.00 97.88 68 ARG A C 1
ATOM 508 O O . ARG A 1 68 ? 27.713 1.972 -33.607 1.00 97.88 68 ARG A O 1
ATOM 515 N N . SER A 1 69 ? 28.145 2.557 -31.480 1.00 96.94 69 SER A N 1
ATOM 516 C CA . SER A 1 69 ? 29.014 1.416 -31.172 1.00 96.94 69 SER A CA 1
ATOM 517 C C . SER A 1 69 ? 28.247 0.099 -31.291 1.00 96.94 69 SER A C 1
ATOM 519 O O . SER A 1 69 ? 28.688 -0.801 -32.002 1.00 96.94 69 SER A O 1
ATOM 521 N N . TYR A 1 70 ? 27.041 0.026 -30.711 1.00 95.50 70 TYR A N 1
ATOM 522 C CA . TYR A 1 70 ? 26.141 -1.120 -30.847 1.00 95.50 70 TYR A CA 1
ATOM 523 C C . TYR A 1 70 ? 25.883 -1.458 -32.322 1.00 95.50 70 TYR A C 1
ATOM 525 O O . TYR A 1 70 ? 26.223 -2.551 -32.776 1.00 95.50 70 TYR A O 1
ATOM 533 N N . SER A 1 71 ? 25.370 -0.500 -33.102 1.00 94.81 71 SER A N 1
ATOM 534 C CA . SER A 1 71 ? 25.024 -0.722 -34.514 1.00 94.81 71 SER A CA 1
ATOM 535 C C . SER A 1 71 ? 26.223 -1.067 -35.405 1.00 94.81 71 SER A C 1
ATOM 537 O O . SER A 1 71 ? 26.066 -1.834 -36.356 1.00 94.81 71 SER A O 1
ATOM 539 N N . ALA A 1 72 ? 27.425 -0.574 -35.086 1.00 94.50 72 ALA A N 1
ATOM 540 C CA . ALA A 1 72 ? 28.656 -0.941 -35.786 1.00 94.50 72 ALA A CA 1
ATOM 541 C C . ALA A 1 72 ? 29.058 -2.413 -35.564 1.00 94.50 72 ALA A C 1
ATOM 543 O O . ALA A 1 72 ? 29.681 -3.014 -36.442 1.00 94.50 72 ALA A O 1
ATOM 544 N N . THR A 1 73 ? 28.693 -2.996 -34.417 1.00 93.44 73 THR A N 1
ATOM 545 C CA . THR A 1 73 ? 28.981 -4.403 -34.081 1.00 93.44 73 THR A CA 1
ATOM 546 C C . THR A 1 73 ? 27.895 -5.390 -34.504 1.00 93.44 73 THR A C 1
ATOM 548 O O . THR A 1 73 ? 28.173 -6.584 -34.612 1.00 93.44 73 THR A O 1
ATOM 551 N N . GLU A 1 74 ? 26.669 -4.925 -34.756 1.00 92.69 74 GLU A N 1
ATOM 552 C CA . GLU A 1 74 ? 25.553 -5.808 -35.096 1.00 92.69 74 GLU A CA 1
ATOM 553 C C . GLU A 1 74 ? 25.745 -6.477 -36.473 1.00 92.69 74 GLU A C 1
ATOM 555 O O . GLU A 1 74 ? 26.090 -5.852 -37.483 1.00 92.69 74 GLU A O 1
ATOM 560 N N . ASN A 1 75 ? 25.481 -7.784 -36.510 1.00 91.25 75 ASN A N 1
ATOM 561 C CA . ASN A 1 75 ? 25.450 -8.603 -37.721 1.00 91.25 75 ASN A CA 1
ATOM 562 C C . ASN A 1 75 ? 24.377 -9.696 -37.596 1.00 91.25 75 ASN A C 1
ATOM 564 O O . ASN A 1 75 ? 24.643 -10.894 -37.682 1.00 91.25 75 ASN A O 1
ATOM 568 N N . ARG A 1 76 ? 23.154 -9.266 -37.298 1.00 88.44 76 ARG A N 1
ATOM 569 C CA . ARG A 1 76 ? 22.062 -10.131 -36.851 1.00 88.44 76 ARG A CA 1
ATOM 570 C C . ARG A 1 76 ? 21.516 -11.046 -37.943 1.00 88.44 76 ARG A C 1
ATOM 572 O O . ARG A 1 76 ? 21.075 -12.155 -37.652 1.00 88.44 76 ARG A O 1
ATOM 579 N N . TYR A 1 77 ? 21.561 -10.594 -39.196 1.00 88.75 77 TYR A N 1
ATOM 580 C CA . TYR A 1 77 ? 21.138 -11.362 -40.362 1.00 88.75 77 TYR A CA 1
ATOM 581 C C . TYR A 1 77 ? 22.277 -11.398 -41.378 1.00 88.75 77 TYR A C 1
ATOM 583 O O . TYR A 1 77 ? 22.338 -10.575 -42.294 1.00 88.75 77 TYR A O 1
ATOM 591 N N . ALA A 1 78 ? 23.190 -12.354 -41.197 1.00 86.94 78 ALA A N 1
ATOM 592 C CA . ALA A 1 78 ? 24.363 -12.522 -42.049 1.00 86.94 78 ALA A CA 1
ATOM 593 C C . ALA A 1 78 ? 23.990 -12.507 -43.544 1.00 86.94 78 ALA A C 1
ATOM 595 O O . ALA A 1 78 ? 23.093 -13.227 -43.983 1.00 86.94 78 ALA A O 1
ATOM 596 N N . GLY A 1 79 ? 24.668 -11.651 -44.314 1.00 83.81 79 GLY A N 1
ATOM 597 C CA . GLY A 1 79 ? 24.438 -11.483 -45.754 1.00 83.81 79 GLY A CA 1
ATOM 598 C C . GLY A 1 79 ? 23.157 -10.730 -46.139 1.00 83.81 79 GLY A C 1
ATOM 599 O O . GLY A 1 79 ? 22.914 -10.547 -47.326 1.00 83.81 79 GLY A O 1
ATOM 600 N N . LEU A 1 80 ? 22.350 -10.278 -45.171 1.00 87.75 80 LEU A N 1
ATOM 601 C CA . LEU A 1 80 ? 21.064 -9.623 -45.420 1.00 87.75 80 LEU A CA 1
ATOM 602 C C . LEU A 1 80 ? 20.975 -8.236 -44.770 1.00 87.75 80 LEU A C 1
ATOM 604 O O . LEU A 1 80 ? 20.801 -7.239 -45.463 1.00 87.75 80 LEU A O 1
ATOM 608 N N . ALA A 1 81 ? 21.086 -8.163 -43.444 1.00 90.38 81 ALA A N 1
ATOM 609 C CA . ALA A 1 81 ? 20.942 -6.926 -42.684 1.00 90.38 81 ALA A CA 1
ATOM 610 C C . ALA A 1 81 ? 21.752 -6.979 -41.384 1.00 90.38 81 ALA A C 1
ATOM 612 O O . ALA A 1 81 ? 21.818 -8.006 -40.708 1.00 90.38 81 ALA A O 1
ATOM 613 N N . ARG A 1 82 ? 22.342 -5.839 -41.012 1.00 90.88 82 ARG A N 1
ATOM 614 C CA . ARG A 1 82 ? 23.138 -5.723 -39.782 1.00 90.88 82 ARG A CA 1
ATOM 615 C C . ARG A 1 82 ? 22.272 -5.777 -38.526 1.00 90.88 82 ARG A C 1
ATOM 617 O O . ARG A 1 82 ? 22.602 -6.509 -37.606 1.00 90.88 82 ARG A O 1
ATOM 624 N N . THR A 1 83 ? 21.156 -5.053 -38.516 1.00 93.06 83 THR A N 1
ATOM 625 C CA . THR A 1 83 ? 20.270 -4.858 -37.354 1.00 93.06 83 THR A CA 1
ATOM 626 C C . THR A 1 83 ? 18.789 -4.979 -37.761 1.00 93.06 83 THR A C 1
ATOM 628 O O . THR A 1 83 ? 18.481 -5.333 -38.900 1.00 93.06 83 THR A O 1
ATOM 631 N N . CYS A 1 84 ? 17.873 -4.706 -36.835 1.00 91.44 84 CYS A N 1
ATOM 632 C CA . CYS A 1 84 ? 16.419 -4.676 -36.996 1.00 91.44 84 CYS A CA 1
ATOM 633 C C . CYS A 1 84 ? 15.831 -3.386 -36.404 1.00 91.44 84 CYS A C 1
ATOM 635 O O . CYS A 1 84 ? 16.504 -2.678 -35.663 1.00 91.44 84 CYS A O 1
ATOM 637 N N . ASP A 1 85 ? 14.566 -3.095 -36.704 1.00 89.06 85 ASP A N 1
ATOM 638 C CA . ASP A 1 85 ? 13.859 -1.863 -36.329 1.00 89.06 85 ASP A CA 1
ATOM 639 C C . ASP A 1 85 ? 12.972 -2.000 -35.076 1.00 89.06 85 ASP A C 1
ATOM 641 O O . ASP A 1 85 ? 12.030 -1.233 -34.872 1.00 89.06 85 ASP A O 1
ATOM 645 N N . SER A 1 86 ? 13.273 -2.976 -34.217 1.00 87.75 86 SER A N 1
ATOM 646 C CA . SER A 1 86 ? 12.490 -3.296 -33.017 1.00 87.75 86 SER A CA 1
ATOM 647 C C . SER A 1 86 ? 13.357 -3.335 -31.760 1.00 87.75 86 SER A C 1
ATOM 649 O O . SER A 1 86 ? 14.583 -3.337 -31.842 1.00 87.75 86 SER A O 1
ATOM 651 N N . GLN A 1 87 ? 12.714 -3.468 -30.596 1.00 84.25 87 GLN A N 1
ATOM 652 C CA . GLN A 1 87 ? 13.366 -3.594 -29.282 1.00 84.25 87 GLN A CA 1
ATOM 653 C C . GLN A 1 87 ? 14.298 -4.809 -29.160 1.00 84.25 87 GLN A C 1
ATOM 655 O O . GLN A 1 87 ? 15.109 -4.874 -28.247 1.00 84.25 87 GLN A O 1
ATOM 660 N N . ASN A 1 88 ? 14.216 -5.766 -30.089 1.00 87.44 88 ASN A N 1
ATOM 661 C CA . ASN A 1 88 ? 15.201 -6.836 -30.181 1.00 87.44 88 ASN A CA 1
ATOM 662 C C . ASN A 1 88 ? 16.608 -6.279 -30.459 1.00 87.44 88 ASN A C 1
ATOM 664 O O . ASN A 1 88 ? 17.588 -6.868 -30.001 1.00 87.44 88 ASN A O 1
ATOM 668 N N . CYS A 1 89 ? 16.701 -5.189 -31.229 1.00 90.88 89 CYS A N 1
ATOM 669 C CA . CYS A 1 89 ? 17.932 -4.494 -31.586 1.00 90.88 89 CYS A CA 1
ATOM 670 C C . CYS A 1 89 ? 17.951 -3.104 -30.936 1.00 90.88 89 CYS A C 1
ATOM 672 O O . CYS A 1 89 ? 18.309 -2.965 -29.774 1.00 90.88 89 CYS A O 1
ATOM 674 N N . GLN A 1 90 ? 17.529 -2.091 -31.691 1.00 91.12 90 GLN A N 1
ATOM 675 C CA . GLN A 1 90 ? 17.260 -0.740 -31.232 1.00 91.12 90 GLN A CA 1
ATOM 676 C C . GLN A 1 90 ? 15.997 -0.266 -31.946 1.00 91.12 90 GLN A C 1
ATOM 678 O O . GLN A 1 90 ? 15.737 -0.631 -33.098 1.00 91.12 90 GLN A O 1
ATOM 683 N N . VAL A 1 91 ? 15.202 0.553 -31.276 1.00 93.62 91 VAL A N 1
ATOM 684 C CA . VAL A 1 91 ? 13.969 1.098 -31.828 1.00 93.62 91 VAL A CA 1
ATOM 685 C C . VAL A 1 91 ? 14.317 2.107 -32.919 1.00 93.62 91 VAL A C 1
ATOM 687 O O . VAL A 1 91 ? 14.691 3.244 -32.642 1.00 93.62 91 VAL A O 1
ATOM 690 N N . TYR A 1 92 ? 14.159 1.702 -34.180 1.00 95.25 92 TYR A N 1
ATOM 691 C CA . TYR A 1 92 ? 14.404 2.557 -35.338 1.00 95.25 92 TYR A CA 1
ATOM 692 C C . TYR A 1 92 ? 13.090 3.109 -35.900 1.00 95.25 92 TYR A C 1
ATOM 694 O O . TYR A 1 92 ? 12.329 2.423 -36.579 1.00 95.25 92 TYR A O 1
ATOM 702 N N . GLY A 1 93 ? 12.819 4.385 -35.621 1.00 93.75 93 GLY A N 1
ATOM 703 C CA . GLY A 1 93 ? 11.565 5.043 -35.991 1.00 93.75 93 GLY A CA 1
ATOM 704 C C . GLY A 1 93 ? 11.498 5.572 -37.428 1.00 93.75 93 GLY A C 1
ATOM 705 O O . GLY A 1 93 ? 10.413 5.944 -37.875 1.00 93.75 93 GLY A O 1
ATOM 706 N N . GLY A 1 94 ? 12.611 5.625 -38.161 1.00 95.19 94 GLY A N 1
ATOM 707 C CA . GLY A 1 94 ? 12.695 6.416 -39.395 1.00 95.19 94 GLY A CA 1
ATOM 708 C C . GLY A 1 94 ? 12.685 7.928 -39.121 1.00 95.19 94 GLY A C 1
ATOM 709 O O . GLY A 1 94 ? 12.839 8.358 -37.979 1.00 95.19 94 GLY A O 1
ATOM 710 N N . SER A 1 95 ? 12.524 8.739 -40.168 1.00 96.94 95 SER A N 1
ATOM 711 C CA . SER A 1 95 ? 12.649 10.201 -40.091 1.00 96.94 95 SER A CA 1
ATOM 712 C C . SER A 1 95 ? 11.339 10.924 -39.781 1.00 96.94 95 SER A C 1
ATOM 714 O O . SER A 1 95 ? 11.337 11.955 -39.106 1.00 96.94 95 SER A O 1
ATOM 716 N N . ALA A 1 96 ? 10.208 10.396 -40.254 1.00 96.38 96 ALA A N 1
ATOM 717 C CA . ALA A 1 96 ? 8.898 11.004 -40.050 1.00 96.38 96 ALA A CA 1
ATOM 718 C C . ALA A 1 96 ? 7.753 9.986 -40.143 1.00 96.38 96 ALA A C 1
ATOM 720 O O . ALA A 1 96 ? 7.912 8.878 -40.662 1.00 96.38 96 ALA A O 1
ATOM 721 N N . LEU A 1 97 ? 6.573 10.382 -39.670 1.00 94.69 97 LEU A N 1
ATOM 722 C CA . LEU A 1 97 ? 5.342 9.600 -39.720 1.00 94.69 97 LEU A CA 1
ATOM 723 C C . LEU A 1 97 ? 4.178 10.451 -40.214 1.00 94.69 97 LEU A C 1
ATOM 725 O O . LEU A 1 97 ? 4.037 11.615 -39.852 1.00 94.69 97 LEU A O 1
ATOM 729 N N . ARG A 1 98 ? 3.299 9.833 -40.992 1.00 93.44 98 ARG A N 1
ATOM 730 C CA . ARG A 1 98 ? 1.990 10.360 -41.347 1.00 93.44 98 ARG A CA 1
ATOM 731 C C . ARG A 1 98 ? 0.940 9.336 -40.924 1.00 93.44 98 ARG A C 1
ATOM 733 O O . ARG A 1 98 ? 0.929 8.218 -41.431 1.00 93.44 98 ARG A O 1
ATOM 740 N N . GLU A 1 99 ? 0.102 9.704 -39.961 1.00 90.12 99 GLU A N 1
ATOM 741 C CA . GLU A 1 99 ? -0.878 8.811 -39.324 1.00 90.12 99 GLU A CA 1
ATOM 742 C C . GLU A 1 99 ? -2.080 8.479 -40.226 1.00 90.12 99 GLU A C 1
ATOM 744 O O . GLU A 1 99 ? -2.743 7.464 -40.022 1.00 90.12 99 GLU A O 1
ATOM 749 N N . SER A 1 100 ? -2.370 9.312 -41.231 1.00 87.69 100 SER A N 1
ATOM 750 C CA . SER A 1 100 ? -3.355 9.020 -42.278 1.00 87.69 100 SER A CA 1
ATOM 751 C C . SER A 1 100 ? -3.085 9.813 -43.560 1.00 87.69 100 SER A C 1
ATOM 753 O O . SER A 1 100 ? -2.358 10.804 -43.544 1.00 87.69 100 SER A O 1
ATOM 755 N N . VAL A 1 101 ? -3.750 9.455 -44.664 1.00 82.88 101 VAL A N 1
ATOM 756 C CA . VAL A 1 101 ? -3.690 10.197 -45.945 1.00 82.88 101 VAL A CA 1
ATOM 757 C C . VAL A 1 101 ? -4.021 11.687 -45.842 1.00 82.88 101 VAL A C 1
ATOM 759 O O . VAL A 1 101 ? -3.651 12.422 -46.749 1.00 82.88 101 VAL A O 1
ATOM 762 N N . ASN A 1 102 ? -4.670 12.139 -44.764 1.00 87.25 102 ASN A N 1
ATOM 763 C CA . ASN A 1 102 ? -5.036 13.542 -44.552 1.00 87.25 102 ASN A CA 1
ATOM 764 C C . ASN A 1 102 ? -4.297 14.188 -43.371 1.00 87.25 102 ASN A C 1
ATOM 766 O O . ASN A 1 102 ? -4.431 15.388 -43.158 1.00 87.25 102 ASN A O 1
ATOM 770 N N . SER A 1 103 ? -3.508 13.434 -42.597 1.00 88.94 103 SER A N 1
ATOM 771 C CA . SER A 1 103 ? -2.758 14.020 -41.483 1.00 88.94 103 SER A CA 1
ATOM 772 C C . SER A 1 103 ? -1.527 14.775 -41.983 1.00 88.94 103 SER A C 1
ATOM 774 O O . SER A 1 103 ? -0.977 14.459 -43.044 1.00 88.94 103 SER A O 1
ATOM 776 N N . GLY A 1 104 ? -1.048 15.722 -41.178 1.00 93.00 104 GLY A N 1
ATOM 777 C CA . GLY A 1 104 ? 0.281 16.299 -41.355 1.00 93.00 104 GLY A CA 1
ATOM 778 C C . GLY A 1 104 ? 1.390 15.252 -41.200 1.00 93.00 104 GLY A C 1
ATOM 779 O O . GLY A 1 104 ? 1.171 14.166 -40.649 1.00 93.00 104 GLY A O 1
ATOM 780 N N . ILE A 1 105 ? 2.575 15.589 -41.708 1.00 94.56 105 ILE A N 1
ATOM 781 C CA . ILE A 1 105 ? 3.805 14.826 -41.482 1.00 94.56 105 ILE A CA 1
ATOM 782 C C . ILE A 1 105 ? 4.376 15.245 -40.125 1.00 94.56 105 ILE A C 1
ATOM 784 O O . ILE A 1 105 ? 4.556 16.431 -39.860 1.00 94.56 105 ILE A O 1
ATOM 788 N N . ILE A 1 106 ? 4.669 14.266 -39.278 1.00 94.94 106 ILE A N 1
ATOM 789 C CA . ILE A 1 106 ? 5.258 14.440 -37.952 1.00 94.94 106 ILE A CA 1
ATOM 790 C C . ILE A 1 106 ? 6.714 13.992 -38.032 1.00 94.94 106 ILE A C 1
ATOM 792 O O . ILE A 1 106 ? 6.982 12.817 -38.285 1.00 94.94 106 ILE A O 1
ATOM 796 N N . ALA A 1 107 ? 7.656 14.909 -37.813 1.00 96.19 107 ALA A N 1
ATOM 797 C CA . ALA A 1 107 ? 9.067 14.555 -37.690 1.00 96.19 107 ALA A CA 1
ATOM 798 C C . ALA A 1 107 ? 9.283 13.664 -36.454 1.00 96.19 107 ALA A C 1
ATOM 800 O O . ALA A 1 107 ? 8.762 13.943 -35.374 1.00 96.19 107 ALA A O 1
ATOM 801 N N . LEU A 1 108 ? 10.036 12.577 -36.622 1.00 96.06 108 LEU A N 1
ATOM 802 C CA . LEU A 1 108 ? 10.412 11.673 -35.528 1.00 96.06 108 LEU A CA 1
ATOM 803 C C . LEU A 1 108 ? 11.839 11.923 -35.027 1.00 96.06 108 LEU A C 1
ATOM 805 O O . LEU A 1 108 ? 12.170 11.520 -33.907 1.00 96.06 108 LEU A O 1
ATOM 809 N N . GLU A 1 109 ? 12.647 12.600 -35.838 1.00 97.12 109 GLU A N 1
ATOM 810 C CA . GLU A 1 109 ? 13.962 13.132 -35.477 1.00 97.12 109 GLU A CA 1
ATOM 811 C C . GLU A 1 109 ? 13.806 14.373 -34.590 1.00 97.12 109 GLU A C 1
ATOM 813 O O . GLU A 1 109 ? 12.746 15.009 -34.560 1.00 97.12 109 GLU A O 1
ATOM 818 N N . ASN A 1 110 ? 14.852 14.724 -33.843 1.00 97.94 110 ASN A N 1
ATOM 819 C CA . ASN A 1 110 ? 14.816 15.871 -32.944 1.00 97.94 110 ASN A CA 1
ATOM 820 C C . ASN A 1 110 ? 16.129 16.669 -33.006 1.00 97.94 110 ASN A C 1
ATOM 822 O O . ASN A 1 110 ? 17.190 16.058 -32.875 1.00 97.94 110 ASN A O 1
ATOM 826 N N . PRO A 1 111 ? 16.081 18.014 -33.099 1.00 97.94 111 PRO A N 1
ATOM 827 C CA . PRO A 1 111 ? 17.283 18.846 -33.178 1.00 97.94 111 PRO A CA 1
ATOM 828 C C . PRO A 1 111 ? 18.299 18.627 -32.048 1.00 97.94 111 PRO A C 1
ATOM 830 O O . PRO A 1 111 ? 19.497 18.673 -32.302 1.00 97.94 111 PRO A O 1
ATOM 833 N N . LEU A 1 112 ? 17.855 18.346 -30.815 1.00 98.31 112 LEU A N 1
ATOM 834 C CA . LEU A 1 112 ? 18.765 18.124 -29.681 1.00 98.31 112 LEU A CA 1
ATOM 835 C C . LEU A 1 112 ? 19.518 16.797 -29.808 1.00 98.31 112 LEU A C 1
ATOM 837 O O . LEU A 1 112 ? 20.733 16.747 -29.634 1.00 98.31 112 LEU A O 1
ATOM 84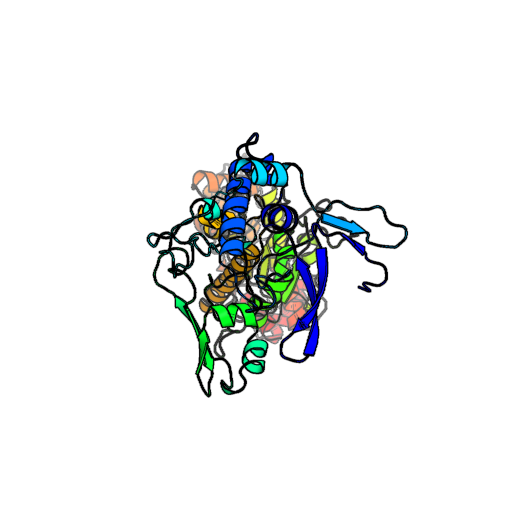1 N N . THR A 1 113 ? 18.819 15.714 -30.156 1.00 98.31 113 THR A N 1
ATOM 842 C CA . THR A 1 113 ? 19.491 14.433 -30.422 1.00 98.31 113 THR A CA 1
ATOM 843 C C . THR A 1 113 ? 20.338 14.517 -31.684 1.00 98.31 113 THR A C 1
ATOM 845 O O . THR A 1 113 ? 21.408 13.924 -31.740 1.00 98.31 113 THR A O 1
ATOM 848 N N . ASP A 1 114 ? 19.906 15.299 -32.674 1.00 98.38 114 ASP A N 1
ATOM 849 C CA . ASP A 1 114 ? 20.652 15.501 -33.908 1.00 98.38 114 ASP A CA 1
ATOM 850 C C . ASP A 1 114 ? 21.966 16.240 -33.688 1.00 98.38 114 ASP A C 1
ATOM 852 O O . ASP A 1 114 ? 22.978 15.844 -34.270 1.00 98.38 114 ASP A O 1
ATOM 856 N N . GLN A 1 115 ? 21.952 17.260 -32.830 1.00 98.56 115 GLN A N 1
ATOM 857 C CA . GLN A 1 115 ? 23.142 17.962 -32.371 1.00 98.56 115 GLN A CA 1
ATOM 858 C C . GLN A 1 115 ? 24.099 17.000 -31.655 1.00 98.56 115 GLN A C 1
ATOM 860 O O . GLN A 1 115 ? 25.270 16.936 -32.017 1.00 98.56 115 GLN A O 1
ATOM 865 N N . ALA A 1 116 ? 23.603 16.190 -30.713 1.00 98.69 116 ALA A N 1
ATOM 866 C CA . ALA A 1 116 ? 24.426 15.208 -30.003 1.00 98.69 116 ALA A CA 1
ATOM 867 C C . ALA A 1 116 ? 25.058 14.161 -30.943 1.00 98.69 116 ALA A C 1
ATOM 869 O O . ALA A 1 116 ? 26.209 13.761 -30.754 1.00 98.69 116 ALA A O 1
ATOM 870 N N . ILE A 1 117 ? 24.324 13.731 -31.976 1.00 98.69 117 ILE A N 1
ATOM 871 C CA . ILE A 1 117 ? 24.828 12.828 -33.020 1.00 98.69 117 ILE A CA 1
ATOM 872 C C . ILE A 1 117 ? 25.967 13.493 -33.804 1.00 98.69 117 ILE A C 1
ATOM 874 O O . ILE A 1 117 ? 27.007 12.866 -33.983 1.00 98.69 117 ILE A O 1
ATOM 878 N N . ILE A 1 118 ? 25.795 14.754 -34.226 1.00 98.56 118 ILE A N 1
ATOM 879 C CA . ILE A 1 118 ? 26.802 15.518 -34.988 1.00 98.56 118 ILE A CA 1
ATOM 880 C C . ILE A 1 118 ? 28.072 15.736 -34.162 1.00 98.56 118 ILE A C 1
ATOM 882 O O . ILE A 1 118 ? 29.170 15.467 -34.639 1.00 98.56 118 ILE A O 1
ATOM 886 N N . GLU A 1 119 ? 27.929 16.183 -32.917 1.00 98.38 119 GLU A N 1
ATOM 887 C CA . GLU A 1 119 ? 29.057 16.470 -32.022 1.00 98.38 119 GLU A CA 1
ATOM 888 C C . GLU A 1 119 ? 29.861 15.214 -31.648 1.00 98.38 119 GLU A C 1
ATOM 890 O O . GLU A 1 119 ? 31.001 15.320 -31.209 1.00 98.38 119 GLU A O 1
ATOM 895 N N . THR A 1 120 ? 29.281 14.023 -31.832 1.00 98.62 120 THR A N 1
ATOM 896 C CA . THR A 1 120 ? 29.927 12.727 -31.566 1.00 98.62 120 THR A CA 1
ATOM 897 C C . THR A 1 120 ? 30.147 11.900 -32.833 1.00 98.62 120 THR A C 1
ATOM 899 O O . THR A 1 120 ? 30.328 10.683 -32.749 1.00 98.62 120 THR A O 1
ATOM 902 N N . ALA A 1 121 ? 30.104 12.523 -34.015 1.00 98.06 121 ALA A N 1
ATOM 903 C CA . ALA A 1 121 ? 30.214 11.820 -35.289 1.00 98.06 121 ALA A CA 1
ATOM 904 C C . ALA A 1 121 ? 31.479 10.945 -35.342 1.00 98.06 121 ALA A C 1
ATOM 906 O O . ALA A 1 121 ? 32.580 11.390 -35.022 1.00 98.06 121 ALA A O 1
ATOM 907 N N . GLY A 1 122 ? 31.312 9.675 -35.721 1.00 95.94 122 GLY A N 1
ATOM 908 C CA . GLY A 1 122 ? 32.415 8.707 -35.801 1.00 95.94 122 GLY A CA 1
ATOM 909 C C . GLY A 1 122 ? 32.984 8.215 -34.461 1.00 95.94 122 GLY A C 1
ATOM 910 O O . GLY A 1 122 ? 33.812 7.306 -34.468 1.00 95.94 122 GLY A O 1
ATOM 911 N N . VAL A 1 123 ? 32.534 8.737 -33.315 1.00 98.12 123 VAL A N 1
ATOM 912 C CA . VAL A 1 123 ? 33.005 8.292 -31.994 1.00 98.12 123 VAL A CA 1
ATOM 913 C C . VAL A 1 123 ? 32.304 6.993 -31.595 1.00 98.12 123 VAL A C 1
ATOM 915 O O . VAL A 1 123 ? 31.072 6.935 -31.523 1.00 98.12 123 VAL A O 1
ATOM 918 N N . VAL A 1 124 ? 33.100 5.960 -31.308 1.00 97.19 124 VAL A N 1
ATOM 919 C CA . VAL A 1 124 ? 32.656 4.641 -30.835 1.00 97.19 124 VAL A CA 1
ATOM 920 C C . VAL A 1 124 ? 33.462 4.194 -29.615 1.00 97.19 124 VAL A C 1
ATOM 922 O O . VAL A 1 124 ? 34.614 4.588 -29.439 1.00 97.19 124 VAL A O 1
ATOM 925 N N . ILE A 1 125 ? 32.866 3.344 -28.781 1.00 95.56 125 ILE A N 1
ATOM 926 C CA . ILE A 1 125 ? 33.557 2.658 -27.689 1.00 95.56 125 ILE A CA 1
ATOM 927 C C . ILE A 1 125 ? 34.363 1.505 -28.275 1.00 95.56 125 ILE A C 1
ATOM 929 O O . ILE A 1 125 ? 33.835 0.708 -29.050 1.00 95.56 125 ILE A O 1
ATOM 933 N N . MET A 1 126 ? 35.631 1.403 -27.887 1.00 94.81 126 MET A N 1
ATOM 934 C CA . MET A 1 126 ? 36.559 0.385 -28.372 1.00 94.81 126 MET A CA 1
ATOM 935 C C . MET A 1 126 ? 36.885 -0.616 -27.266 1.00 94.81 126 MET A C 1
ATOM 937 O O . MET A 1 126 ? 37.053 -0.254 -26.105 1.00 94.81 126 MET A O 1
ATOM 941 N N . GLN A 1 127 ? 36.992 -1.886 -27.637 1.00 90.81 127 GLN A N 1
ATOM 942 C CA . GLN A 1 127 ? 37.538 -2.935 -26.784 1.00 90.81 127 GLN A CA 1
ATOM 943 C C . GLN A 1 127 ? 39.078 -2.896 -26.815 1.00 90.81 127 GLN A C 1
ATOM 945 O O . GLN A 1 127 ? 39.652 -2.417 -27.798 1.00 90.81 127 GLN A O 1
ATOM 950 N N . PRO A 1 128 ? 39.774 -3.481 -25.817 1.00 90.62 128 PRO A N 1
ATOM 951 C CA . PRO A 1 128 ? 41.240 -3.567 -25.812 1.00 90.62 128 PRO A CA 1
ATOM 952 C C . PRO A 1 128 ? 41.843 -4.246 -27.053 1.00 90.62 128 PRO A C 1
ATOM 954 O O . PRO A 1 128 ? 42.986 -3.991 -27.408 1.00 90.62 128 PRO A O 1
ATOM 957 N N . ASN A 1 129 ? 41.067 -5.085 -27.746 1.00 91.38 129 ASN A N 1
ATOM 958 C CA . ASN A 1 129 ? 41.466 -5.752 -28.990 1.00 91.38 129 ASN A CA 1
ATOM 959 C C . ASN A 1 129 ? 41.362 -4.863 -30.250 1.00 91.38 129 ASN A C 1
ATOM 961 O O . ASN A 1 129 ? 41.484 -5.374 -31.364 1.00 91.38 129 ASN A O 1
ATOM 965 N N . GLY A 1 130 ? 41.083 -3.565 -30.098 1.00 93.19 130 GLY A N 1
ATOM 966 C CA . GLY A 1 130 ? 41.017 -2.610 -31.204 1.00 93.19 130 GLY A CA 1
ATOM 967 C C . GLY A 1 130 ? 39.754 -2.704 -32.065 1.00 93.19 130 GLY A C 1
ATOM 968 O O . GLY A 1 130 ? 39.717 -2.111 -33.140 1.00 93.19 130 GLY A O 1
ATOM 969 N N . LYS A 1 131 ? 38.712 -3.422 -31.628 1.00 93.44 131 LYS A N 1
ATOM 970 C CA . LYS A 1 131 ? 37.404 -3.472 -32.307 1.00 93.44 131 LYS A CA 1
ATOM 971 C C . LYS A 1 131 ? 36.349 -2.668 -31.540 1.00 93.44 131 LYS A C 1
ATOM 973 O O . LYS A 1 131 ? 36.445 -2.584 -30.314 1.00 93.44 131 LYS A O 1
ATOM 978 N N . PRO A 1 132 ? 35.309 -2.138 -32.211 1.00 94.38 132 PRO A N 1
ATOM 979 C CA . PRO A 1 132 ? 34.179 -1.527 -31.521 1.00 94.38 132 PRO A CA 1
ATOM 980 C C . PRO A 1 132 ? 33.542 -2.482 -30.504 1.00 94.38 132 PRO A C 1
ATOM 982 O O . PRO A 1 132 ? 33.515 -3.704 -30.693 1.00 94.38 132 PRO A O 1
ATOM 985 N N . ALA A 1 133 ? 33.047 -1.928 -29.406 1.00 93.56 133 ALA A N 1
ATOM 986 C CA . ALA A 1 133 ? 32.374 -2.668 -28.357 1.00 93.56 133 ALA A CA 1
ATOM 987 C C . ALA A 1 133 ? 30.865 -2.733 -28.607 1.00 93.56 133 ALA A C 1
ATOM 989 O O . ALA A 1 133 ? 30.248 -1.757 -29.037 1.00 93.56 133 ALA A O 1
ATOM 990 N N . ARG A 1 134 ? 30.256 -3.878 -28.284 1.00 92.75 134 ARG A N 1
ATOM 991 C CA . ARG A 1 134 ? 28.799 -4.021 -28.288 1.00 92.75 134 ARG A CA 1
ATOM 992 C C . ARG A 1 134 ? 28.243 -3.409 -27.004 1.00 92.75 134 ARG A C 1
ATOM 994 O O . ARG A 1 134 ? 28.261 -4.041 -25.953 1.00 92.75 134 ARG A O 1
ATOM 1001 N N . THR A 1 135 ? 27.812 -2.156 -27.089 1.00 92.62 135 THR A N 1
ATOM 1002 C CA . THR A 1 135 ? 27.357 -1.354 -25.944 1.00 92.62 135 THR A CA 1
ATOM 1003 C C . THR A 1 135 ? 25.844 -1.451 -25.779 1.00 92.62 135 THR A C 1
ATOM 1005 O O . THR A 1 135 ? 25.092 -0.681 -26.379 1.00 92.62 135 THR A O 1
ATOM 1008 N N . GLU A 1 136 ? 25.395 -2.424 -24.992 1.00 90.75 136 GLU A N 1
ATOM 1009 C CA . GLU A 1 136 ? 23.997 -2.506 -24.564 1.00 90.75 136 GLU A CA 1
ATOM 1010 C C . GLU A 1 136 ? 23.677 -1.393 -23.556 1.00 90.75 136 GLU A C 1
ATOM 1012 O O . GLU A 1 136 ? 24.536 -0.971 -22.782 1.00 90.75 136 GLU A O 1
ATOM 1017 N N . PHE A 1 137 ? 22.439 -0.906 -23.580 1.00 90.31 137 PHE A N 1
ATOM 1018 C CA . PHE A 1 137 ? 21.936 0.126 -22.677 1.00 90.31 137 PHE A CA 1
ATOM 1019 C C . PHE A 1 137 ? 20.512 -0.227 -22.239 1.00 90.31 137 PHE A C 1
ATOM 1021 O O . PHE A 1 137 ? 19.817 -1.004 -22.892 1.00 90.31 137 PHE A O 1
ATOM 1028 N N . THR A 1 138 ? 20.082 0.335 -21.114 1.00 88.56 138 THR A N 1
ATOM 1029 C CA . THR A 1 138 ? 18.754 0.125 -20.524 1.00 88.56 138 THR A CA 1
ATOM 1030 C C . THR A 1 138 ? 18.231 1.445 -19.969 1.00 88.56 138 THR A C 1
ATOM 1032 O O . THR A 1 138 ? 19.013 2.346 -19.673 1.00 88.56 138 THR A O 1
ATOM 1035 N N . SER A 1 139 ? 16.913 1.558 -19.806 1.00 87.50 139 SER A N 1
ATOM 1036 C CA . SER A 1 139 ? 16.287 2.738 -19.201 1.00 87.50 139 SER A CA 1
ATOM 1037 C C . SER A 1 139 ? 16.603 2.895 -17.709 1.00 87.50 139 SER A C 1
ATOM 1039 O O . SER A 1 139 ? 16.531 4.007 -17.196 1.00 87.50 139 SER A O 1
ATOM 1041 N N . SER A 1 140 ? 16.850 1.787 -17.008 1.00 86.81 140 SER A N 1
ATOM 1042 C CA . SER A 1 140 ? 17.184 1.710 -15.579 1.00 86.81 140 SER A CA 1
ATOM 1043 C C . SER A 1 140 ? 17.801 0.338 -15.302 1.00 86.81 140 SER A C 1
ATOM 1045 O O . SER A 1 140 ? 17.471 -0.634 -15.993 1.00 86.81 140 SER A O 1
ATOM 1047 N N . ASN A 1 141 ? 18.710 0.251 -14.336 1.00 83.38 141 ASN A N 1
ATOM 1048 C CA . ASN A 1 141 ? 19.437 -0.974 -13.997 1.00 83.38 141 ASN A CA 1
ATOM 1049 C C . ASN A 1 141 ? 19.362 -1.341 -12.506 1.00 83.38 141 ASN A C 1
ATOM 1051 O O . ASN A 1 141 ? 20.002 -2.302 -12.091 1.00 83.38 141 ASN A O 1
ATOM 1055 N N . GLY A 1 142 ? 18.573 -0.634 -11.696 1.00 74.81 142 GLY A N 1
ATOM 1056 C CA . GLY A 1 142 ? 18.410 -1.011 -10.287 1.00 74.81 142 GLY A CA 1
ATOM 1057 C C . GLY A 1 142 ? 19.555 -0.543 -9.389 1.00 74.81 142 GLY A C 1
ATOM 1058 O O . GLY A 1 142 ? 19.616 -0.953 -8.234 1.00 74.81 142 GLY A O 1
ATOM 1059 N N . GLY A 1 143 ? 20.460 0.298 -9.905 1.00 78.06 143 GLY A N 1
ATOM 1060 C CA . GLY A 1 143 ? 21.624 0.820 -9.187 1.00 78.06 143 GLY A CA 1
ATOM 1061 C C . GLY A 1 143 ? 22.939 0.085 -9.435 1.00 78.06 143 GLY A C 1
ATOM 1062 O O . GLY A 1 143 ? 23.955 0.423 -8.822 1.00 78.06 143 GLY A O 1
ATOM 1063 N N . ARG A 1 144 ? 22.953 -0.901 -10.338 1.00 88.56 144 ARG A N 1
ATOM 1064 C CA . ARG A 1 144 ? 24.175 -1.538 -10.847 1.00 88.56 144 ARG A CA 1
ATOM 1065 C C . ARG A 1 144 ? 23.931 -2.173 -12.217 1.00 88.56 144 ARG A C 1
ATOM 1067 O O . ARG A 1 144 ? 22.900 -2.798 -12.457 1.00 88.56 144 ARG A O 1
ATOM 1074 N N . THR A 1 145 ? 24.920 -2.127 -13.106 1.00 88.69 145 THR A N 1
ATOM 1075 C CA . THR A 1 145 ? 24.886 -2.897 -14.361 1.00 88.69 145 THR A CA 1
ATOM 1076 C C . THR A 1 145 ? 25.034 -4.400 -14.098 1.00 88.69 145 THR A C 1
ATOM 1078 O O . THR A 1 145 ? 25.802 -4.807 -13.228 1.00 88.69 145 THR A O 1
ATOM 1081 N N . ALA A 1 146 ? 24.335 -5.247 -14.864 1.00 84.81 146 ALA A N 1
ATOM 1082 C CA . ALA A 1 146 ? 24.311 -6.705 -14.665 1.00 84.81 146 ALA A CA 1
ATOM 1083 C C . ALA A 1 146 ? 25.671 -7.412 -14.872 1.00 84.81 146 ALA A C 1
ATOM 1085 O O . ALA A 1 146 ? 25.843 -8.548 -14.437 1.00 84.81 146 ALA A O 1
ATOM 1086 N N . GLY A 1 147 ? 26.652 -6.746 -15.490 1.00 84.88 147 GLY A N 1
ATOM 1087 C CA . GLY A 1 147 ? 27.949 -7.331 -15.835 1.00 84.88 147 GLY A CA 1
ATOM 1088 C C . GLY A 1 147 ? 27.918 -8.155 -17.132 1.00 84.88 147 GLY A C 1
ATOM 1089 O O . GLY A 1 147 ? 27.029 -7.983 -17.964 1.00 84.88 147 GLY A O 1
ATOM 1090 N N . GLY A 1 148 ? 28.904 -9.037 -17.324 1.00 85.06 148 GLY A N 1
ATOM 1091 C CA . GLY A 1 148 ? 29.080 -9.851 -18.534 1.00 85.06 148 GLY A CA 1
ATOM 1092 C C . GLY A 1 148 ? 30.396 -9.524 -19.237 1.00 85.06 148 GLY A C 1
ATOM 1093 O O . GLY A 1 148 ? 31.461 -9.653 -18.640 1.00 85.06 148 GLY A O 1
ATOM 1094 N N . THR A 1 149 ? 30.331 -9.082 -20.499 1.00 81.62 149 THR A N 1
ATOM 1095 C CA . THR A 1 149 ? 31.513 -8.611 -21.251 1.00 81.62 149 THR A CA 1
ATOM 1096 C C . THR A 1 149 ? 32.221 -7.464 -20.533 1.00 81.62 149 THR A C 1
ATOM 1098 O O . THR A 1 149 ? 33.448 -7.391 -20.527 1.00 81.62 149 THR A O 1
ATOM 1101 N N . PHE A 1 150 ? 31.439 -6.573 -19.921 1.00 85.69 150 PHE A N 1
ATOM 1102 C CA . PHE A 1 150 ? 31.939 -5.543 -19.023 1.00 85.69 150 PHE A CA 1
ATOM 1103 C C . PHE A 1 150 ? 31.729 -5.996 -17.579 1.00 85.69 150 PHE A C 1
ATOM 1105 O O . PHE A 1 150 ? 30.676 -6.566 -17.281 1.00 85.69 150 PHE A O 1
ATOM 1112 N N . PRO A 1 151 ? 32.676 -5.726 -16.666 1.00 88.88 151 PRO A N 1
ATOM 1113 C CA . PRO A 1 151 ? 32.441 -5.942 -15.249 1.00 88.88 151 PRO A CA 1
ATOM 1114 C C . PRO A 1 151 ? 31.213 -5.161 -14.783 1.00 88.88 151 PRO A C 1
ATOM 1116 O O . PRO A 1 151 ? 30.952 -4.053 -15.255 1.00 88.88 151 PRO A O 1
ATOM 1119 N N . ALA A 1 152 ? 30.486 -5.729 -13.830 1.00 90.25 152 ALA A N 1
ATOM 1120 C CA . ALA A 1 152 ? 29.419 -5.035 -13.132 1.00 90.25 152 ALA A CA 1
ATOM 1121 C C . ALA A 1 152 ? 29.925 -3.726 -12.505 1.00 90.25 152 ALA A C 1
ATOM 1123 O O . ALA A 1 152 ? 30.960 -3.724 -11.842 1.00 90.25 152 ALA A O 1
ATOM 1124 N N . GLN A 1 153 ? 29.191 -2.630 -12.694 1.00 89.75 153 GLN A N 1
ATOM 1125 C CA . GLN A 1 153 ? 29.520 -1.311 -12.147 1.00 89.75 153 GLN A CA 1
ATOM 1126 C C . GLN A 1 153 ? 28.320 -0.734 -11.412 1.00 89.75 153 GLN A C 1
ATOM 1128 O O . GLN A 1 153 ? 27.200 -0.808 -11.919 1.00 89.75 153 GLN A O 1
ATOM 1133 N N . VAL A 1 154 ? 28.562 -0.168 -10.228 1.00 87.31 154 VAL A N 1
ATOM 1134 C CA . VAL A 1 154 ? 27.546 0.578 -9.473 1.00 87.31 154 VAL A CA 1
ATOM 1135 C C . VAL A 1 154 ? 27.094 1.771 -10.309 1.00 87.31 154 VAL A C 1
ATOM 1137 O O . VAL A 1 154 ? 27.922 2.456 -10.909 1.00 87.31 154 VAL A O 1
ATOM 1140 N N . ASP A 1 155 ? 25.789 2.017 -10.330 1.00 85.31 155 ASP A N 1
ATOM 1141 C CA . ASP A 1 155 ? 25.180 3.150 -11.017 1.00 85.31 155 ASP A CA 1
ATOM 1142 C C . ASP A 1 155 ? 24.584 4.130 -9.993 1.00 85.31 155 ASP A C 1
ATOM 1144 O O . ASP A 1 155 ? 23.396 4.059 -9.660 1.00 85.31 155 ASP A O 1
ATOM 1148 N N . PRO A 1 156 ? 25.401 5.055 -9.454 1.00 80.00 156 PRO A N 1
ATOM 1149 C CA . PRO A 1 156 ? 24.907 6.054 -8.516 1.00 80.00 156 PRO A CA 1
ATOM 1150 C C . PRO A 1 156 ? 23.936 7.041 -9.178 1.00 80.00 156 PRO A C 1
ATOM 1152 O O . PRO A 1 156 ? 23.156 7.670 -8.470 1.00 80.00 156 PRO A O 1
ATOM 1155 N N . GLY A 1 157 ? 23.967 7.184 -10.510 1.00 80.50 157 GLY A N 1
ATOM 1156 C CA . GLY A 1 157 ? 23.078 8.083 -11.244 1.00 80.50 157 GLY A CA 1
ATOM 1157 C C . GLY A 1 157 ? 21.639 7.573 -11.281 1.00 80.50 157 GLY A C 1
ATOM 1158 O O . GLY A 1 157 ? 20.715 8.354 -11.069 1.00 80.50 157 GLY A O 1
ATOM 1159 N N . ASP A 1 158 ? 21.446 6.268 -11.487 1.00 80.62 158 ASP A N 1
ATOM 1160 C CA . ASP A 1 158 ? 20.119 5.638 -11.425 1.00 80.62 158 ASP A CA 1
ATOM 1161 C C . ASP A 1 158 ? 19.552 5.721 -9.993 1.00 80.62 158 ASP A C 1
ATOM 1163 O O . ASP A 1 158 ? 18.419 6.166 -9.797 1.00 80.62 158 ASP A O 1
ATOM 1167 N N . LEU A 1 159 ? 20.373 5.411 -8.976 1.00 74.94 159 LEU A N 1
ATOM 1168 C CA . LEU A 1 159 ? 19.978 5.466 -7.557 1.00 74.94 159 LEU A CA 1
ATOM 1169 C C . LEU A 1 159 ? 19.649 6.876 -7.050 1.00 74.94 159 LEU A C 1
ATOM 1171 O O . LEU A 1 159 ? 18.787 7.016 -6.186 1.00 74.94 159 LEU A O 1
ATOM 1175 N N . ALA A 1 160 ? 20.335 7.902 -7.556 1.00 74.81 160 ALA A N 1
ATOM 1176 C CA . ALA A 1 160 ? 20.143 9.297 -7.157 1.00 74.81 160 ALA A CA 1
ATOM 1177 C C . ALA A 1 160 ? 19.176 10.067 -8.076 1.00 74.81 160 ALA A C 1
ATOM 1179 O O . ALA A 1 160 ? 19.127 11.297 -8.025 1.00 74.81 160 ALA A O 1
ATOM 1180 N N . SER A 1 161 ? 18.447 9.371 -8.954 1.00 76.31 161 SER A N 1
ATOM 1181 C CA . SER A 1 161 ? 17.479 10.006 -9.849 1.00 76.31 161 SER A CA 1
ATOM 1182 C C . SER A 1 161 ? 16.368 10.707 -9.057 1.00 76.31 161 SER A C 1
ATOM 1184 O O . SER A 1 161 ? 15.785 10.123 -8.149 1.00 76.31 161 SER A O 1
ATOM 1186 N N . GLU A 1 162 ? 16.066 11.961 -9.410 1.00 66.69 162 GLU A N 1
ATOM 1187 C CA . GLU A 1 162 ? 15.005 12.755 -8.778 1.00 66.69 162 GLU A CA 1
ATOM 1188 C C . GLU A 1 162 ? 14.061 13.374 -9.835 1.00 66.69 162 GLU A C 1
ATOM 1190 O O . GLU A 1 162 ? 14.538 14.061 -10.749 1.00 66.69 162 GLU A O 1
ATOM 1195 N N . PRO A 1 163 ? 12.729 13.163 -9.740 1.00 68.69 163 PRO A N 1
ATOM 1196 C CA . PRO A 1 163 ? 12.081 12.224 -8.819 1.00 68.69 163 PRO A CA 1
ATOM 1197 C C . PRO A 1 163 ? 12.567 10.791 -9.075 1.00 68.69 163 PRO A C 1
ATOM 1199 O O . PRO A 1 163 ? 12.952 10.472 -10.204 1.00 68.69 163 PRO A O 1
ATOM 1202 N N . VAL A 1 164 ? 12.533 9.946 -8.038 1.00 69.19 164 VAL A N 1
ATOM 1203 C CA . VAL A 1 164 ? 12.971 8.542 -8.129 1.00 69.19 164 VAL A CA 1
ATOM 1204 C C . VAL A 1 164 ? 12.412 7.892 -9.389 1.00 69.19 164 VAL A C 1
ATOM 1206 O O . VAL A 1 164 ? 11.201 7.914 -9.636 1.00 69.19 164 VAL A O 1
ATOM 1209 N N . ASN A 1 165 ? 13.302 7.302 -10.189 1.00 74.75 165 ASN A N 1
ATOM 1210 C CA . ASN A 1 165 ? 12.931 6.620 -11.416 1.00 74.75 165 ASN A CA 1
ATOM 1211 C C . ASN A 1 165 ? 11.835 5.583 -11.132 1.00 74.75 165 ASN A C 1
ATOM 1213 O O . ASN A 1 165 ? 12.040 4.618 -10.400 1.00 74.75 165 ASN A O 1
ATOM 1217 N N . SER A 1 166 ? 10.656 5.765 -11.734 1.00 73.81 166 SER A N 1
ATOM 1218 C CA . SER A 1 166 ? 9.506 4.871 -11.522 1.00 73.81 166 SER A CA 1
ATOM 1219 C C . SER A 1 166 ? 9.795 3.401 -11.865 1.00 73.81 166 SER A C 1
ATOM 1221 O O . SER A 1 166 ? 9.109 2.509 -11.369 1.00 73.81 166 SER A O 1
ATOM 1223 N N . LEU A 1 167 ? 10.833 3.133 -12.666 1.00 79.56 167 LEU A N 1
ATOM 1224 C CA . LEU A 1 167 ? 11.297 1.784 -12.997 1.00 79.56 167 LEU A CA 1
ATOM 1225 C C . LEU A 1 167 ? 12.118 1.121 -11.878 1.00 79.56 167 LEU A C 1
ATOM 1227 O O . LEU A 1 167 ? 12.286 -0.095 -11.907 1.00 79.56 167 LEU A O 1
ATOM 1231 N N . LEU A 1 168 ? 12.564 1.882 -10.876 1.00 77.88 168 LEU A N 1
ATOM 1232 C CA . LEU A 1 168 ? 13.162 1.377 -9.632 1.00 77.88 168 LEU A CA 1
ATOM 1233 C C . LEU A 1 168 ? 12.111 1.021 -8.575 1.00 77.88 168 LEU A C 1
ATOM 1235 O O . LEU A 1 168 ? 12.434 0.459 -7.530 1.00 77.88 168 LEU A O 1
ATOM 1239 N N . VAL A 1 169 ? 10.851 1.385 -8.821 1.00 80.94 169 VAL A N 1
ATOM 1240 C CA . VAL A 1 169 ? 9.798 1.399 -7.807 1.00 80.94 169 VAL A CA 1
ATOM 1241 C C . VAL A 1 169 ? 8.585 0.641 -8.312 1.00 80.94 169 VAL A C 1
ATOM 1243 O O . VAL A 1 169 ? 7.567 1.204 -8.732 1.00 80.94 169 VAL A O 1
ATOM 1246 N N . TRP A 1 170 ? 8.707 -0.679 -8.270 1.00 87.25 170 TRP A N 1
ATOM 1247 C CA . TRP A 1 170 ? 7.648 -1.584 -8.664 1.00 87.25 170 TRP A CA 1
ATOM 1248 C C . TRP A 1 170 ? 7.474 -2.734 -7.680 1.00 87.25 170 TRP A C 1
ATOM 1250 O O . TRP A 1 170 ? 8.394 -3.168 -6.993 1.00 87.25 170 TRP A O 1
ATOM 1260 N N . THR A 1 171 ? 6.253 -3.251 -7.650 1.00 88.31 171 THR A N 1
ATOM 1261 C CA . THR A 1 171 ? 5.917 -4.527 -7.025 1.00 88.31 171 THR A CA 1
ATOM 1262 C C . THR A 1 171 ? 4.940 -5.250 -7.943 1.00 88.31 171 THR A C 1
ATOM 1264 O O . THR A 1 171 ? 4.193 -4.622 -8.708 1.00 88.31 171 THR A O 1
ATOM 1267 N N . ARG A 1 172 ? 4.969 -6.581 -7.917 1.00 90.19 172 ARG A N 1
ATOM 1268 C CA . ARG A 1 172 ? 4.021 -7.436 -8.631 1.00 90.19 172 ARG A CA 1
ATOM 1269 C C . ARG A 1 172 ? 3.477 -8.470 -7.665 1.00 90.19 172 ARG A C 1
ATOM 1271 O O . ARG A 1 172 ? 4.234 -9.079 -6.918 1.00 90.19 172 ARG A O 1
ATOM 1278 N N . ILE A 1 173 ? 2.162 -8.640 -7.691 1.00 89.69 173 ILE A N 1
ATOM 1279 C CA . ILE A 1 173 ? 1.482 -9.704 -6.964 1.00 89.69 173 ILE A CA 1
ATOM 1280 C C . ILE A 1 173 ? 1.192 -10.795 -7.981 1.00 89.69 173 ILE A C 1
ATOM 1282 O O . ILE A 1 173 ? 0.516 -10.545 -8.977 1.00 89.69 173 ILE A O 1
ATOM 1286 N N . ILE A 1 174 ? 1.730 -11.981 -7.727 1.00 92.25 174 ILE A N 1
ATOM 1287 C CA . ILE A 1 174 ? 1.513 -13.171 -8.543 1.00 92.25 174 ILE A CA 1
ATOM 1288 C C . ILE A 1 174 ? 0.714 -14.139 -7.676 1.00 92.25 174 ILE A C 1
ATOM 1290 O O . ILE A 1 174 ? 1.148 -14.482 -6.576 1.00 92.25 174 ILE A O 1
ATOM 1294 N N . SER A 1 175 ? -0.471 -14.542 -8.129 1.00 89.81 175 SER A N 1
ATOM 1295 C CA . SER A 1 175 ? -1.301 -15.469 -7.363 1.00 89.81 175 SER A CA 1
ATOM 1296 C C . SER A 1 175 ? -0.731 -16.889 -7.416 1.00 89.81 175 SER A C 1
ATOM 1298 O O . SER A 1 175 ? -0.085 -17.290 -8.389 1.00 89.81 175 SER A O 1
ATOM 1300 N N . ALA A 1 176 ? -1.022 -17.689 -6.387 1.00 86.69 176 ALA A N 1
ATOM 1301 C CA . ALA A 1 176 ? -0.689 -19.112 -6.400 1.00 86.69 176 ALA A CA 1
ATOM 1302 C C . ALA A 1 176 ? -1.307 -19.828 -7.616 1.00 86.69 176 ALA A C 1
ATOM 1304 O O . ALA A 1 176 ? -0.652 -20.658 -8.236 1.00 86.69 176 ALA A O 1
ATOM 1305 N N . GLU A 1 177 ? -2.521 -19.442 -8.019 1.00 88.19 177 GLU A N 1
ATOM 1306 C CA . GLU A 1 177 ? -3.199 -19.971 -9.207 1.00 88.19 177 GLU A CA 1
ATOM 1307 C C . GLU A 1 177 ? -2.423 -19.694 -10.503 1.00 88.19 177 GLU A C 1
ATOM 1309 O O . GLU A 1 177 ? -2.290 -20.589 -11.337 1.00 88.19 177 GLU A O 1
ATOM 1314 N N . GLN A 1 178 ? -1.854 -18.493 -10.670 1.00 94.50 178 GLN A N 1
ATOM 1315 C CA . GLN A 1 178 ? -1.022 -18.170 -11.836 1.00 94.50 178 GLN A CA 1
ATOM 1316 C C . GLN A 1 178 ? 0.222 -19.064 -11.902 1.00 94.50 178 GLN A C 1
ATOM 1318 O O . GLN A 1 178 ? 0.559 -19.573 -12.973 1.00 94.50 178 GLN A O 1
ATOM 1323 N N . LEU A 1 179 ? 0.883 -19.289 -10.762 1.00 94.56 179 LEU A N 1
ATOM 1324 C CA . LEU A 1 179 ? 2.055 -20.164 -10.678 1.00 94.56 179 LEU A CA 1
ATOM 1325 C C . LEU A 1 179 ? 1.688 -21.627 -10.944 1.00 94.56 179 LEU A C 1
ATOM 1327 O O . LEU A 1 179 ? 2.339 -22.271 -11.762 1.00 94.56 179 LEU A O 1
ATOM 1331 N N . MET A 1 180 ? 0.621 -22.130 -10.323 1.00 92.50 180 MET A N 1
ATOM 1332 C CA . MET A 1 180 ? 0.147 -23.508 -10.495 1.00 92.50 180 MET A CA 1
ATOM 1333 C C . MET A 1 180 ? -0.372 -23.771 -11.914 1.00 92.50 180 MET A C 1
ATOM 1335 O O . MET A 1 180 ? -0.174 -24.856 -12.446 1.00 92.50 180 MET A O 1
ATOM 1339 N N . THR A 1 181 ? -0.973 -22.778 -12.573 1.00 96.12 181 THR A N 1
ATOM 1340 C CA . THR A 1 181 ? -1.392 -22.893 -13.981 1.00 96.12 181 THR A CA 1
ATOM 1341 C C . THR A 1 181 ? -0.188 -22.931 -14.919 1.00 96.12 181 THR A C 1
ATOM 1343 O O . THR A 1 181 ? -0.172 -23.691 -15.886 1.00 96.12 181 THR A O 1
ATOM 1346 N N . LYS A 1 182 ? 0.836 -22.111 -14.651 1.00 97.38 182 LYS A N 1
ATOM 1347 C CA . LYS A 1 182 ? 2.057 -22.075 -15.464 1.00 97.38 182 LYS A CA 1
ATOM 1348 C C . LYS A 1 182 ? 2.922 -23.323 -15.264 1.00 97.38 182 LYS A C 1
ATOM 1350 O O . LYS A 1 182 ? 3.560 -23.769 -16.217 1.00 97.38 182 LYS A O 1
ATOM 1355 N N . TYR A 1 183 ? 2.931 -23.862 -14.048 1.00 96.56 183 TYR A N 1
ATOM 1356 C CA . TYR A 1 183 ? 3.760 -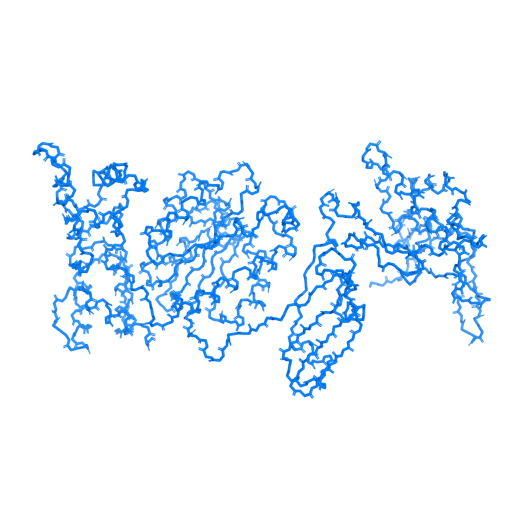24.988 -13.624 1.00 96.56 183 TYR A CA 1
ATOM 1357 C C . TYR A 1 183 ? 2.922 -26.061 -12.910 1.00 96.56 183 TYR A C 1
ATOM 1359 O O . TYR A 1 183 ? 3.133 -26.310 -11.723 1.00 96.56 183 TYR A O 1
ATOM 1367 N N . PRO A 1 184 ? 1.983 -26.732 -13.602 1.00 95.69 184 PRO A N 1
ATOM 1368 C CA . PRO A 1 184 ? 1.071 -27.692 -12.971 1.00 95.69 184 PRO A CA 1
ATOM 1369 C C . PRO A 1 184 ? 1.786 -28.874 -12.297 1.00 95.69 184 PRO A C 1
ATOM 1371 O O . PRO A 1 184 ? 1.258 -29.467 -11.359 1.00 95.69 184 PRO A O 1
ATOM 1374 N N . GLN A 1 185 ? 3.014 -29.192 -12.718 1.00 96.62 185 GLN A N 1
ATOM 1375 C CA . GLN A 1 185 ? 3.835 -30.261 -12.149 1.00 96.62 185 GLN A CA 1
ATOM 1376 C C . GLN A 1 185 ? 4.257 -30.043 -10.687 1.00 96.62 185 GLN A C 1
ATOM 1378 O O . GLN A 1 185 ? 4.691 -30.999 -10.044 1.00 96.62 185 GLN A O 1
ATOM 1383 N N . ILE A 1 186 ? 4.166 -28.821 -10.146 1.00 92.75 186 ILE A N 1
ATOM 1384 C CA . ILE A 1 186 ? 4.530 -28.567 -8.740 1.00 92.75 186 ILE A CA 1
ATOM 1385 C C . ILE A 1 186 ? 3.456 -29.074 -7.767 1.00 92.75 186 ILE A C 1
ATOM 1387 O O . ILE A 1 186 ? 3.739 -29.268 -6.586 1.00 92.75 186 ILE A O 1
ATOM 1391 N N . GLY A 1 187 ? 2.231 -29.326 -8.240 1.00 88.81 187 GLY A N 1
ATOM 1392 C CA . GLY A 1 187 ? 1.081 -29.569 -7.372 1.00 88.81 187 GLY A CA 1
ATOM 1393 C C . GLY A 1 187 ? 0.642 -28.280 -6.673 1.00 88.81 187 GLY A C 1
ATOM 1394 O O . GLY A 1 187 ? 0.523 -27.236 -7.312 1.00 88.81 187 GLY A O 1
ATOM 1395 N N . THR A 1 188 ? 0.398 -28.336 -5.364 1.00 83.19 188 THR A N 1
ATOM 1396 C CA . THR A 1 188 ? 0.031 -27.148 -4.580 1.00 83.19 188 THR A CA 1
ATOM 1397 C C . THR A 1 188 ? 1.280 -26.346 -4.238 1.00 83.19 188 THR A C 1
ATOM 1399 O O . THR A 1 188 ? 2.225 -26.904 -3.683 1.00 83.19 188 THR A O 1
ATOM 1402 N N . LEU A 1 189 ? 1.287 -25.047 -4.547 1.00 84.94 189 LEU A N 1
ATOM 1403 C CA . LEU A 1 189 ? 2.401 -24.149 -4.231 1.00 84.94 189 LEU A CA 1
ATOM 1404 C C . LEU A 1 189 ? 2.665 -24.107 -2.714 1.00 84.94 189 LEU A C 1
ATOM 1406 O O . LEU A 1 189 ? 1.740 -23.885 -1.933 1.00 84.94 189 LEU A O 1
ATOM 1410 N N . THR A 1 190 ? 3.926 -24.275 -2.309 1.00 82.94 190 THR A N 1
ATOM 1411 C CA . THR A 1 190 ? 4.360 -24.224 -0.904 1.00 82.94 190 THR A CA 1
ATOM 1412 C C . THR A 1 190 ? 5.306 -23.071 -0.614 1.00 82.94 190 THR A C 1
ATOM 1414 O O . THR A 1 190 ? 5.213 -22.519 0.472 1.00 82.94 190 THR A O 1
ATOM 1417 N N . SER A 1 191 ? 6.195 -22.691 -1.537 1.00 85.56 191 SER A N 1
ATOM 1418 C CA . SER A 1 191 ? 7.049 -21.505 -1.396 1.00 85.56 191 SER A CA 1
ATOM 1419 C C . SER A 1 191 ? 7.669 -21.074 -2.726 1.00 85.56 191 SER A C 1
ATOM 1421 O O . SER A 1 191 ? 7.775 -21.858 -3.670 1.00 85.56 191 SER A O 1
ATOM 1423 N N . VAL A 1 192 ? 8.113 -19.820 -2.789 1.00 94.12 192 VAL A N 1
ATOM 1424 C CA . VAL A 1 192 ? 8.933 -19.278 -3.880 1.00 94.12 192 VAL A CA 1
ATOM 1425 C C . VAL A 1 192 ? 10.176 -18.639 -3.271 1.00 94.12 192 VAL A C 1
ATOM 1427 O O . VAL A 1 192 ? 10.048 -17.839 -2.346 1.00 94.12 192 VAL A O 1
ATOM 1430 N N . ILE A 1 193 ? 11.357 -19.027 -3.755 1.00 94.62 193 ILE A N 1
ATOM 1431 C CA . ILE A 1 193 ? 12.654 -18.581 -3.229 1.00 94.62 193 ILE A CA 1
ATOM 1432 C C . ILE A 1 193 ? 13.493 -18.029 -4.379 1.00 94.62 193 ILE A C 1
ATOM 1434 O O . ILE A 1 193 ? 13.685 -18.722 -5.382 1.00 94.62 193 ILE A O 1
ATOM 1438 N N . THR A 1 194 ? 14.028 -16.820 -4.220 1.00 97.88 194 THR A N 1
ATOM 1439 C CA . THR A 1 194 ? 14.951 -16.213 -5.186 1.00 97.88 194 THR A CA 1
ATOM 1440 C C . THR A 1 194 ? 16.400 -16.375 -4.726 1.00 97.88 194 THR A C 1
ATOM 1442 O O . THR A 1 194 ? 16.707 -16.379 -3.538 1.00 97.88 194 THR A O 1
ATOM 1445 N N . THR A 1 195 ? 17.311 -16.581 -5.676 1.00 97.44 195 THR A N 1
ATOM 1446 C CA . THR A 1 195 ? 18.765 -16.576 -5.448 1.00 97.44 195 THR A CA 1
ATOM 1447 C C . THR A 1 195 ? 19.390 -15.407 -6.195 1.00 97.44 195 THR A C 1
ATOM 1449 O O . THR A 1 195 ? 18.998 -15.129 -7.329 1.00 97.44 195 THR A O 1
ATOM 1452 N N . HIS A 1 196 ? 20.394 -14.768 -5.593 1.00 95.62 196 HIS A N 1
ATOM 1453 C CA . HIS A 1 196 ? 21.007 -13.537 -6.096 1.00 95.62 196 HIS A CA 1
ATOM 1454 C C . HIS A 1 196 ? 22.483 -13.714 -6.461 1.00 95.62 196 HIS A C 1
ATOM 1456 O O . HIS A 1 196 ? 23.125 -14.673 -6.034 1.00 95.62 196 HIS A O 1
ATOM 1462 N N . ASP A 1 197 ? 23.013 -12.805 -7.281 1.00 93.06 197 ASP A N 1
ATOM 1463 C CA . ASP A 1 197 ? 24.407 -12.847 -7.750 1.00 93.06 197 ASP A CA 1
ATOM 1464 C C . ASP A 1 197 ? 25.450 -12.431 -6.698 1.00 93.06 197 ASP A C 1
ATOM 1466 O O . ASP A 1 197 ? 26.639 -12.688 -6.883 1.00 93.06 197 ASP A O 1
ATOM 1470 N N . GLY A 1 198 ? 25.022 -11.839 -5.583 1.00 92.12 198 GLY A N 1
ATOM 1471 C CA . GLY A 1 198 ? 25.887 -11.517 -4.453 1.00 92.12 198 GLY A CA 1
ATOM 1472 C C . GLY A 1 198 ? 26.740 -10.263 -4.637 1.00 92.12 198 GLY A C 1
ATOM 1473 O O . GLY A 1 198 ? 27.699 -10.067 -3.893 1.00 92.12 198 GLY A O 1
ATOM 1474 N N . LEU A 1 199 ? 26.432 -9.426 -5.629 1.00 89.44 199 LEU A N 1
ATOM 1475 C CA . LEU A 1 199 ? 27.255 -8.273 -6.010 1.00 89.44 199 LEU A CA 1
ATOM 1476 C C . LEU A 1 199 ? 26.766 -6.942 -5.400 1.00 89.44 199 LEU A C 1
ATOM 1478 O O . LEU A 1 199 ? 27.125 -5.870 -5.892 1.00 89.44 199 LEU A O 1
ATOM 1482 N N . GLY A 1 200 ? 25.959 -7.003 -4.334 1.00 84.06 200 GLY A N 1
ATOM 1483 C CA . GLY A 1 200 ? 25.502 -5.846 -3.557 1.00 84.06 200 GLY A CA 1
ATOM 1484 C C . GLY A 1 200 ? 24.225 -5.162 -4.068 1.00 84.06 200 GLY A C 1
ATOM 1485 O O . GLY A 1 200 ? 23.700 -5.483 -5.133 1.00 84.06 200 GLY A O 1
ATOM 1486 N N . GLY A 1 201 ? 23.733 -4.202 -3.274 1.00 80.88 201 GLY A N 1
ATOM 1487 C CA . GLY A 1 201 ? 22.443 -3.520 -3.457 1.00 80.88 201 GLY A CA 1
ATOM 1488 C C . GLY A 1 201 ? 21.274 -4.232 -2.753 1.00 80.88 201 GLY A C 1
ATOM 1489 O O . GLY A 1 201 ? 21.503 -5.091 -1.897 1.00 80.88 201 GLY A O 1
ATOM 1490 N N . ASP A 1 202 ? 20.027 -3.869 -3.086 1.00 81.00 202 ASP A N 1
ATOM 1491 C CA . ASP A 1 202 ? 18.829 -4.530 -2.535 1.00 81.00 202 ASP A CA 1
ATOM 1492 C C . ASP A 1 202 ? 18.892 -6.051 -2.784 1.00 81.00 202 ASP A C 1
ATOM 1494 O O . ASP A 1 202 ? 19.270 -6.497 -3.868 1.00 81.00 202 ASP A O 1
ATOM 1498 N N . TRP A 1 203 ? 18.560 -6.840 -1.753 1.00 88.31 203 TRP A N 1
ATOM 1499 C CA . TRP A 1 203 ? 18.572 -8.317 -1.766 1.00 88.31 203 TRP A CA 1
ATOM 1500 C C . TRP A 1 203 ? 19.906 -8.961 -2.180 1.00 88.31 203 TRP A C 1
ATOM 1502 O O . TRP A 1 203 ? 19.964 -10.145 -2.492 1.00 88.31 203 TRP A O 1
ATOM 1512 N N . ASN A 1 204 ? 21.000 -8.193 -2.133 1.00 88.12 204 ASN A N 1
ATOM 1513 C CA . ASN A 1 204 ? 22.332 -8.612 -2.561 1.00 88.12 204 ASN A CA 1
ATOM 1514 C C . ASN A 1 204 ? 22.457 -8.897 -4.076 1.00 88.12 204 ASN A C 1
ATOM 1516 O O . ASN A 1 204 ? 23.298 -9.701 -4.481 1.00 88.12 204 ASN A O 1
ATOM 1520 N N . GLY A 1 205 ? 21.657 -8.222 -4.912 1.00 89.12 205 GLY A N 1
ATOM 1521 C CA . GLY A 1 205 ? 21.895 -8.100 -6.356 1.00 89.12 205 GLY A CA 1
ATOM 1522 C C . GLY A 1 205 ? 20.809 -8.689 -7.262 1.00 89.12 205 GLY A C 1
ATOM 1523 O O . GLY A 1 205 ? 19.667 -8.889 -6.848 1.00 89.12 205 GLY A O 1
ATOM 1524 N N . TYR A 1 206 ? 21.145 -8.957 -8.530 1.00 91.75 206 TYR A N 1
ATOM 1525 C CA . TYR A 1 206 ? 20.180 -9.474 -9.512 1.00 91.75 206 TYR A CA 1
ATOM 1526 C C . TYR A 1 206 ? 19.745 -10.901 -9.167 1.00 91.75 206 TYR A C 1
ATOM 1528 O O . TYR A 1 206 ? 20.571 -11.742 -8.809 1.00 91.75 206 TYR A O 1
ATOM 1536 N N . ALA A 1 207 ? 18.464 -11.194 -9.381 1.00 94.94 207 ALA A N 1
ATOM 1537 C CA . ALA A 1 207 ? 17.915 -12.538 -9.332 1.00 94.94 207 ALA A CA 1
ATOM 1538 C C . ALA A 1 207 ? 18.555 -13.409 -10.427 1.00 94.94 207 ALA A C 1
ATOM 1540 O O . ALA A 1 207 ? 18.393 -13.168 -11.629 1.00 94.94 207 ALA A O 1
ATOM 1541 N N . THR A 1 208 ? 19.264 -14.456 -10.016 1.00 95.56 208 THR A N 1
ATOM 1542 C CA . THR A 1 208 ? 19.898 -15.436 -10.909 1.00 95.56 208 THR A CA 1
ATOM 1543 C C . THR A 1 208 ? 18.982 -16.625 -11.166 1.00 95.56 208 THR A C 1
ATOM 1545 O O . THR A 1 208 ? 18.886 -17.100 -12.302 1.00 95.56 208 THR A O 1
ATOM 1548 N N . SER A 1 209 ? 18.244 -17.066 -10.148 1.00 97.88 209 SER A N 1
ATOM 1549 C CA . SER A 1 209 ? 17.258 -18.139 -10.260 1.00 97.88 209 SER A CA 1
ATOM 1550 C C . SER A 1 209 ? 16.105 -17.970 -9.277 1.00 97.88 209 SER A C 1
ATOM 1552 O O . SER A 1 209 ? 16.247 -17.308 -8.250 1.00 97.88 209 SER A O 1
ATOM 1554 N N . VAL A 1 210 ? 14.969 -18.576 -9.615 1.00 98.38 210 VAL A N 1
ATOM 1555 C CA . VAL A 1 210 ? 13.778 -18.654 -8.769 1.00 98.38 210 VAL A CA 1
ATOM 1556 C C . VAL A 1 210 ? 13.361 -20.115 -8.665 1.00 98.38 210 VAL A C 1
ATOM 1558 O O . VAL A 1 210 ? 13.064 -20.747 -9.683 1.00 98.38 210 VAL A O 1
ATOM 1561 N N . ALA A 1 211 ? 13.346 -20.644 -7.444 1.00 97.88 211 ALA A N 1
ATOM 1562 C CA . ALA A 1 211 ? 12.837 -21.969 -7.117 1.00 97.88 211 ALA A CA 1
ATOM 1563 C C . ALA A 1 211 ? 11.370 -21.863 -6.682 1.00 97.88 211 ALA A C 1
ATOM 1565 O O . ALA A 1 211 ? 11.050 -21.244 -5.668 1.00 97.88 211 ALA A O 1
ATOM 1566 N N . ILE A 1 212 ? 10.481 -22.470 -7.466 1.00 96.94 212 ILE A N 1
ATOM 1567 C CA . ILE A 1 212 ? 9.039 -22.538 -7.229 1.00 96.94 212 ILE A CA 1
ATOM 1568 C C . ILE A 1 212 ? 8.747 -23.931 -6.675 1.00 96.94 212 ILE A C 1
ATOM 1570 O O . ILE A 1 212 ? 8.753 -24.917 -7.415 1.00 96.94 212 ILE A O 1
ATOM 1574 N N . ASN A 1 213 ? 8.538 -24.016 -5.365 1.00 90.81 213 ASN A N 1
ATOM 1575 C CA . ASN A 1 213 ? 8.339 -25.271 -4.653 1.00 90.81 213 ASN A CA 1
ATOM 1576 C C . ASN A 1 213 ? 6.848 -25.562 -4.517 1.00 90.81 213 ASN A C 1
ATOM 1578 O O . ASN A 1 213 ? 6.071 -24.692 -4.117 1.00 90.81 213 ASN A O 1
ATOM 1582 N N . GLY A 1 214 ? 6.451 -26.795 -4.809 1.00 88.00 214 GLY A N 1
ATOM 1583 C CA . GLY A 1 214 ? 5.125 -27.294 -4.487 1.00 88.00 214 GLY A CA 1
ATOM 1584 C C . GLY A 1 214 ? 5.169 -28.672 -3.840 1.00 88.00 214 GLY A C 1
ATOM 1585 O O . GLY A 1 214 ? 6.232 -29.250 -3.621 1.00 88.00 214 GLY A O 1
ATOM 1586 N N . THR A 1 215 ? 3.998 -29.198 -3.498 1.00 85.06 215 THR A N 1
ATOM 1587 C CA . THR A 1 215 ? 3.855 -30.479 -2.790 1.00 85.06 215 THR A CA 1
ATOM 1588 C C . THR A 1 215 ? 4.365 -31.688 -3.574 1.00 85.06 215 THR A C 1
ATOM 1590 O O . THR A 1 215 ? 4.651 -32.713 -2.964 1.00 85.06 215 THR A O 1
ATOM 1593 N N . ALA A 1 216 ? 4.435 -31.603 -4.907 1.00 84.00 216 ALA A N 1
ATOM 1594 C CA . ALA A 1 216 ? 4.850 -32.712 -5.767 1.00 84.00 216 ALA A CA 1
ATOM 1595 C C . ALA A 1 216 ? 6.278 -32.559 -6.304 1.00 84.00 216 ALA A C 1
ATOM 1597 O O . ALA A 1 216 ? 6.973 -33.556 -6.493 1.00 84.00 216 ALA A O 1
ATOM 1598 N N . SER A 1 217 ? 6.712 -31.330 -6.591 1.00 93.88 217 SER A N 1
ATOM 1599 C CA . SER A 1 217 ? 8.032 -31.067 -7.163 1.00 93.88 217 SER A CA 1
ATOM 1600 C C . SER A 1 217 ? 8.462 -29.608 -6.987 1.00 93.88 217 SER A C 1
ATOM 1602 O O . SER A 1 217 ? 7.656 -28.744 -6.633 1.00 93.88 217 SER A O 1
ATOM 1604 N N . THR A 1 218 ? 9.735 -29.336 -7.280 1.00 95.62 218 THR A N 1
ATOM 1605 C CA . THR A 1 218 ? 10.283 -27.982 -7.422 1.00 95.62 218 THR A CA 1
ATOM 1606 C C . THR A 1 218 ? 10.598 -27.701 -8.886 1.00 95.62 218 THR A C 1
ATOM 1608 O O . THR A 1 218 ? 11.223 -28.516 -9.565 1.00 95.62 218 THR A O 1
ATOM 1611 N N . VAL A 1 219 ? 10.220 -26.514 -9.359 1.00 98.19 21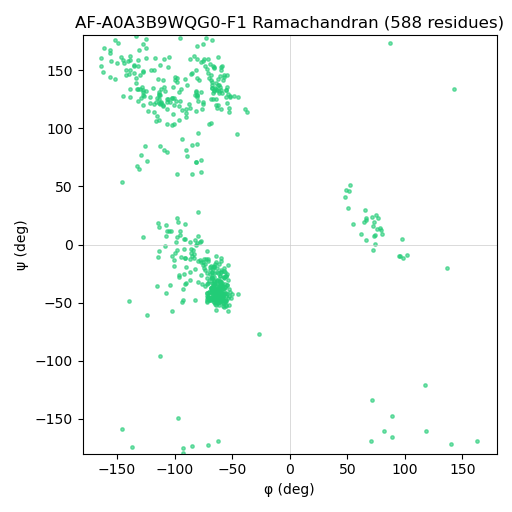9 VAL A N 1
ATOM 1612 C CA . VAL A 1 219 ? 10.632 -25.976 -10.658 1.00 98.19 219 VAL A CA 1
ATOM 1613 C C . VAL A 1 219 ? 11.582 -24.808 -10.429 1.00 98.19 219 VAL A C 1
ATOM 1615 O O . VAL A 1 219 ? 11.195 -23.805 -9.836 1.00 98.19 219 VAL A O 1
ATOM 1618 N N . THR A 1 220 ? 12.809 -24.914 -10.936 1.00 98.31 220 THR A N 1
ATOM 1619 C CA . THR A 1 220 ? 13.793 -23.825 -10.890 1.00 98.31 220 THR A CA 1
ATOM 1620 C C . THR A 1 220 ? 13.939 -23.199 -12.268 1.00 98.31 220 THR A C 1
ATOM 1622 O O . THR A 1 220 ? 14.241 -23.896 -13.237 1.00 98.31 220 THR A O 1
ATOM 1625 N N . ILE A 1 221 ? 13.755 -21.883 -12.359 1.00 97.94 221 ILE A N 1
ATOM 1626 C CA . ILE A 1 221 ? 13.937 -21.122 -13.603 1.00 97.94 221 ILE A CA 1
ATOM 1627 C C . ILE A 1 221 ? 14.931 -19.980 -13.407 1.00 97.94 221 ILE A C 1
ATOM 1629 O O . ILE A 1 221 ? 15.187 -19.557 -12.281 1.00 97.94 221 ILE A O 1
ATOM 1633 N N . LYS A 1 222 ? 15.504 -19.465 -14.499 1.00 98.06 222 LYS A N 1
ATOM 1634 C CA . LYS A 1 222 ? 16.417 -18.316 -14.430 1.00 98.06 222 LYS A CA 1
ATOM 1635 C C . LYS A 1 222 ? 15.651 -17.057 -14.026 1.00 98.06 222 LYS A C 1
ATOM 1637 O O . LYS A 1 222 ? 14.516 -16.857 -14.460 1.00 98.06 222 LYS A O 1
ATOM 1642 N N . GLY A 1 223 ? 16.290 -16.162 -13.275 1.00 96.25 223 GLY A N 1
ATOM 1643 C CA . GLY A 1 223 ? 15.652 -14.922 -12.815 1.00 96.25 223 GLY A CA 1
ATOM 1644 C C . GLY A 1 223 ? 15.162 -14.022 -13.961 1.00 96.25 223 GLY A C 1
ATOM 1645 O O . GLY A 1 223 ? 14.082 -13.436 -13.868 1.00 96.25 223 GLY A O 1
ATOM 1646 N N . TYR A 1 224 ? 15.893 -13.989 -15.084 1.00 93.62 224 TYR A N 1
ATOM 1647 C CA . TYR A 1 224 ? 15.489 -13.310 -16.328 1.00 93.62 224 TYR A CA 1
ATOM 1648 C C . TYR A 1 224 ? 14.273 -13.953 -17.015 1.00 93.62 224 TYR A C 1
ATOM 1650 O O . TYR A 1 224 ? 13.436 -13.244 -17.585 1.00 93.62 224 TYR A O 1
ATOM 1658 N N . ASP A 1 225 ? 14.154 -15.280 -16.953 1.00 97.19 225 ASP A N 1
ATOM 1659 C CA . ASP A 1 225 ? 13.007 -15.993 -17.517 1.00 97.19 225 ASP A CA 1
ATOM 1660 C C . ASP A 1 225 ? 11.770 -15.729 -16.658 1.00 97.19 225 ASP A C 1
ATOM 1662 O O . ASP A 1 225 ? 10.722 -15.379 -17.194 1.00 97.19 225 ASP A O 1
ATOM 1666 N N . PHE A 1 226 ? 11.901 -15.783 -15.327 1.00 97.25 226 PHE A N 1
ATOM 1667 C CA . PHE A 1 226 ? 10.824 -15.420 -14.401 1.00 97.25 226 PHE A CA 1
ATOM 1668 C C . PHE A 1 226 ? 10.355 -13.976 -14.630 1.00 97.25 226 PHE A C 1
ATOM 1670 O O . PHE A 1 226 ? 9.154 -13.737 -14.762 1.00 97.25 226 PHE A O 1
ATOM 1677 N N . LYS A 1 227 ? 11.295 -13.029 -14.792 1.00 94.25 227 LYS A N 1
ATOM 1678 C CA . LYS A 1 227 ? 10.994 -11.643 -15.181 1.00 94.25 227 LYS A CA 1
ATOM 1679 C C . LYS A 1 227 ? 10.134 -11.593 -16.444 1.00 94.25 227 LYS A C 1
ATOM 1681 O O . LYS A 1 227 ? 9.107 -10.925 -16.452 1.00 94.25 227 LYS A O 1
ATOM 1686 N N . SER A 1 228 ? 10.553 -12.271 -17.508 1.00 94.44 228 SER A N 1
ATOM 1687 C CA . SER A 1 228 ? 9.839 -12.248 -18.792 1.00 94.44 228 SER A CA 1
ATOM 1688 C C . SER A 1 228 ? 8.469 -12.927 -18.717 1.00 94.44 228 SER A C 1
ATOM 1690 O O . SER A 1 228 ? 7.510 -12.440 -19.305 1.00 94.44 228 SER A O 1
ATOM 1692 N N . ILE A 1 229 ? 8.360 -14.035 -17.980 1.00 95.50 229 ILE A N 1
ATOM 1693 C CA . ILE A 1 229 ? 7.125 -14.819 -17.841 1.00 95.50 229 ILE A CA 1
ATOM 1694 C C . ILE A 1 229 ? 6.052 -14.054 -17.060 1.00 95.50 229 ILE A C 1
ATOM 1696 O O . ILE A 1 229 ? 4.877 -14.155 -17.408 1.00 95.50 229 ILE A O 1
ATOM 1700 N N . PHE A 1 230 ? 6.445 -13.297 -16.033 1.00 94.50 230 PHE A N 1
ATOM 1701 C CA . PHE A 1 230 ? 5.527 -12.558 -15.157 1.00 94.50 230 PHE A CA 1
ATOM 1702 C C . PHE A 1 230 ? 5.539 -11.041 -15.384 1.00 94.50 230 PHE A C 1
ATOM 1704 O O . PHE A 1 230 ? 5.048 -10.291 -14.543 1.00 94.50 230 PHE A O 1
ATOM 1711 N N . ASP A 1 231 ? 6.080 -10.596 -16.522 1.00 92.56 231 ASP A N 1
ATOM 1712 C CA . ASP A 1 231 ? 6.119 -9.191 -16.944 1.00 92.56 231 ASP A CA 1
ATOM 1713 C C . ASP A 1 231 ? 6.680 -8.242 -15.865 1.00 92.56 231 ASP A C 1
ATOM 1715 O O . ASP A 1 231 ? 6.130 -7.186 -15.523 1.00 92.56 231 ASP A O 1
ATOM 1719 N N . LEU A 1 232 ? 7.800 -8.660 -15.273 1.00 92.06 232 LEU A N 1
ATOM 1720 C CA . LEU A 1 232 ? 8.539 -7.841 -14.322 1.00 92.06 232 LEU A CA 1
ATOM 1721 C C . LEU A 1 232 ? 9.407 -6.822 -15.086 1.00 92.06 232 LEU A C 1
ATOM 1723 O O . LEU A 1 232 ? 9.990 -7.166 -16.122 1.00 92.06 232 LEU A O 1
ATOM 1727 N N . PRO A 1 233 ? 9.568 -5.582 -14.589 1.00 89.31 233 PRO A N 1
ATOM 1728 C CA . PRO A 1 233 ? 10.409 -4.574 -15.239 1.00 89.31 233 PRO A CA 1
ATOM 1729 C C . PRO A 1 233 ? 11.878 -4.988 -15.390 1.00 89.31 233 PRO A C 1
ATOM 1731 O O . PRO A 1 233 ? 12.464 -4.788 -16.452 1.00 89.31 233 PRO A O 1
ATOM 1734 N N . ALA A 1 234 ? 12.456 -5.633 -14.374 1.00 89.94 234 ALA A N 1
ATOM 1735 C CA . ALA A 1 234 ? 13.865 -6.026 -14.331 1.00 89.94 234 ALA A CA 1
ATOM 1736 C C . ALA A 1 234 ? 14.049 -7.349 -13.565 1.00 89.94 234 ALA A C 1
ATOM 1738 O O . ALA A 1 234 ? 13.176 -7.708 -12.777 1.00 89.94 234 ALA A O 1
ATOM 1739 N N . PRO A 1 235 ? 15.177 -8.064 -13.731 1.00 91.00 235 PRO A N 1
ATOM 1740 C CA . PRO A 1 235 ? 15.563 -9.192 -12.884 1.00 91.00 235 PRO A CA 1
ATOM 1741 C C . PRO A 1 235 ? 16.190 -8.746 -11.552 1.00 91.00 235 PRO A C 1
ATOM 1743 O O . PRO A 1 235 ? 17.020 -9.446 -10.989 1.00 91.00 235 PRO A O 1
ATOM 1746 N N . TRP A 1 236 ? 15.817 -7.565 -11.060 1.00 89.56 236 TRP A N 1
ATOM 1747 C CA . TRP A 1 236 ? 16.247 -7.012 -9.779 1.00 89.56 236 TRP A CA 1
ATOM 1748 C C . TRP A 1 236 ? 15.054 -7.030 -8.820 1.00 89.56 236 TRP A C 1
ATOM 1750 O O . TRP A 1 236 ? 14.310 -6.054 -8.723 1.00 89.56 236 TRP A O 1
ATOM 1760 N N . TYR A 1 237 ? 14.799 -8.185 -8.209 1.00 91.62 237 TYR A N 1
ATOM 1761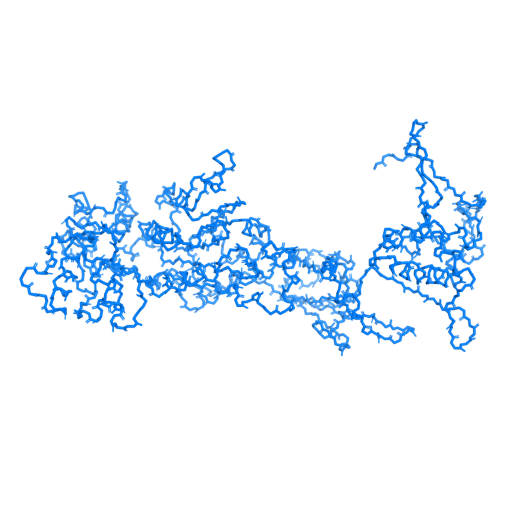 C CA . TYR A 1 237 ? 13.655 -8.412 -7.326 1.00 91.62 237 TYR A CA 1
ATOM 1762 C C . TYR A 1 237 ? 13.927 -9.541 -6.345 1.00 91.62 237 TYR A C 1
ATOM 1764 O O . TYR A 1 237 ? 14.713 -10.434 -6.643 1.00 91.62 237 TYR A O 1
ATOM 1772 N N . GLU A 1 238 ? 13.186 -9.535 -5.243 1.00 92.88 238 GLU A N 1
ATOM 1773 C CA . GLU A 1 238 ? 12.996 -10.680 -4.353 1.00 92.88 238 GLU A CA 1
ATOM 1774 C C . GLU A 1 238 ? 11.538 -11.152 -4.423 1.00 92.88 238 GLU A C 1
ATOM 1776 O O . GLU A 1 238 ? 10.623 -10.386 -4.745 1.00 92.88 238 GLU A O 1
ATOM 1781 N N . THR A 1 239 ? 11.320 -12.427 -4.116 1.00 92.56 239 THR A N 1
ATOM 1782 C CA . THR A 1 239 ? 10.000 -13.039 -3.991 1.00 92.56 239 THR A CA 1
ATOM 1783 C C . THR A 1 239 ? 9.670 -13.294 -2.527 1.00 92.56 239 THR A C 1
ATOM 1785 O O . THR A 1 239 ? 10.341 -14.073 -1.858 1.00 92.56 239 THR A O 1
ATOM 1788 N N . SER A 1 240 ? 8.559 -12.733 -2.058 1.00 86.56 240 SER A N 1
ATOM 1789 C CA . SER A 1 240 ? 8.019 -13.025 -0.728 1.00 86.56 240 SER A CA 1
ATOM 1790 C C . SER A 1 240 ? 6.710 -13.789 -0.859 1.00 86.56 240 SER A C 1
ATOM 1792 O O . SER A 1 240 ? 5.765 -13.317 -1.492 1.00 86.56 240 SER A O 1
ATOM 1794 N N . SER A 1 241 ? 6.642 -14.977 -0.257 1.00 85.06 241 SER A N 1
ATOM 1795 C CA . SER A 1 241 ? 5.417 -15.781 -0.247 1.00 85.06 241 SER A CA 1
ATOM 1796 C C . SER A 1 241 ? 4.456 -15.271 0.828 1.00 85.06 241 SER A C 1
ATOM 1798 O O . SER A 1 241 ? 4.840 -15.114 1.986 1.00 85.06 241 SER A O 1
ATOM 1800 N N . LEU A 1 242 ? 3.201 -15.027 0.446 1.00 81.31 242 LEU A N 1
ATOM 1801 C CA . LEU A 1 242 ? 2.133 -14.611 1.352 1.00 81.31 242 LEU A CA 1
ATOM 1802 C C . LEU A 1 242 ? 1.083 -15.710 1.439 1.00 81.31 242 LEU A C 1
ATOM 1804 O O . LEU A 1 242 ? 0.579 -16.177 0.418 1.00 81.31 242 LEU A O 1
ATOM 1808 N N . TYR A 1 243 ? 0.726 -16.083 2.662 1.00 77.00 243 TYR A N 1
ATOM 1809 C CA . TYR A 1 243 ? -0.260 -17.124 2.920 1.00 77.00 243 TYR A CA 1
ATOM 1810 C C . TYR A 1 243 ? -1.556 -16.527 3.474 1.00 77.00 243 TYR A C 1
ATOM 1812 O O . TYR A 1 243 ? -1.598 -15.406 4.005 1.00 77.00 243 TYR A O 1
ATOM 1820 N N . GLY A 1 244 ? -2.638 -17.297 3.352 1.00 75.56 244 GLY A N 1
ATOM 1821 C CA . GLY A 1 244 ? -3.870 -17.043 4.095 1.00 75.56 244 GLY A CA 1
ATOM 1822 C C . GLY A 1 244 ? -3.653 -17.157 5.608 1.00 75.56 244 GLY A C 1
ATOM 1823 O O . GLY A 1 244 ? -2.525 -17.237 6.097 1.00 75.56 244 GLY A O 1
ATOM 1824 N N . ALA A 1 245 ? -4.744 -17.162 6.369 1.00 72.25 245 ALA A N 1
ATOM 1825 C CA . ALA A 1 245 ? -4.652 -17.488 7.787 1.00 72.25 245 ALA A CA 1
ATOM 1826 C C . ALA A 1 245 ? -4.178 -18.945 7.952 1.00 72.25 245 ALA A C 1
ATOM 1828 O O . ALA A 1 245 ? -4.624 -19.822 7.209 1.00 72.25 245 ALA A O 1
ATOM 1829 N N . ALA A 1 246 ? -3.286 -19.201 8.914 1.00 68.75 246 ALA A N 1
ATOM 1830 C CA . ALA A 1 246 ? -2.919 -20.567 9.283 1.00 68.75 246 ALA A CA 1
ATOM 1831 C C . ALA A 1 246 ? -4.163 -21.348 9.747 1.00 68.75 246 ALA A C 1
ATOM 1833 O O . ALA A 1 246 ? -5.132 -20.756 10.224 1.00 68.75 246 ALA A O 1
ATOM 1834 N N . PHE A 1 247 ? -4.152 -22.674 9.603 1.00 63.16 247 PHE A N 1
ATOM 1835 C CA . PHE A 1 247 ? -5.311 -23.511 9.942 1.00 63.16 247 PHE A CA 1
ATOM 1836 C C . PHE A 1 247 ? -5.713 -23.406 11.424 1.00 63.16 247 PHE A C 1
ATOM 1838 O O . PHE A 1 247 ? -6.893 -23.448 11.757 1.00 63.16 247 PHE A O 1
ATOM 1845 N N . ASP A 1 248 ? -4.731 -23.232 12.303 1.00 68.25 248 ASP A N 1
ATOM 1846 C CA . ASP A 1 248 ? -4.871 -23.059 13.749 1.00 68.25 248 ASP A CA 1
ATOM 1847 C C . ASP A 1 248 ? -4.978 -21.584 14.180 1.00 68.25 248 ASP A C 1
ATOM 1849 O O . ASP A 1 248 ? -5.022 -21.279 15.374 1.00 68.25 248 ASP A O 1
ATOM 1853 N N . ALA A 1 249 ? -5.035 -20.650 13.227 1.00 71.69 249 ALA A N 1
ATOM 1854 C CA . ALA A 1 249 ? -5.100 -19.229 13.521 1.00 71.69 249 ALA A CA 1
ATOM 1855 C C . ALA A 1 249 ? -6.417 -18.869 14.229 1.00 71.69 249 ALA A C 1
ATOM 1857 O O . ALA A 1 249 ? -7.510 -19.230 13.783 1.00 71.69 249 ALA A O 1
ATOM 1858 N N . GLY A 1 250 ? -6.319 -18.093 15.314 1.00 73.56 250 GLY A N 1
ATOM 1859 C CA . GLY A 1 250 ? -7.485 -17.660 16.081 1.00 73.56 250 GLY A CA 1
ATOM 1860 C C . GLY A 1 250 ? -8.517 -16.932 15.200 1.00 73.56 250 GLY A C 1
ATOM 1861 O O . GLY A 1 250 ? -8.139 -16.046 14.419 1.00 73.56 250 GLY A O 1
ATOM 1862 N N . PRO A 1 251 ? -9.818 -17.267 15.307 1.00 78.31 251 PRO A N 1
ATOM 1863 C CA . PRO A 1 251 ? -10.844 -16.703 14.439 1.00 78.31 251 PRO A CA 1
ATOM 1864 C C . PRO A 1 251 ? -10.980 -15.199 14.678 1.00 78.31 251 PRO A C 1
ATOM 1866 O O . PRO A 1 251 ? -11.054 -14.748 15.819 1.00 78.31 251 PRO A O 1
ATOM 1869 N N . VAL A 1 252 ? -11.055 -14.420 13.601 1.00 85.75 252 VAL A N 1
ATOM 1870 C CA . VAL A 1 252 ? -11.264 -12.964 13.645 1.00 85.75 252 VAL A CA 1
ATOM 1871 C C . VAL A 1 252 ? -12.625 -12.664 13.032 1.00 85.75 252 VAL A C 1
ATOM 1873 O O . VAL A 1 252 ? -12.939 -13.159 11.951 1.00 85.75 252 VAL A O 1
ATOM 1876 N N . GLY A 1 253 ? -13.453 -11.902 13.747 1.00 83.12 253 GLY A N 1
ATOM 1877 C CA . GLY A 1 253 ? -14.773 -11.494 13.268 1.00 83.12 253 GLY A CA 1
ATOM 1878 C C . GLY A 1 253 ? -14.720 -10.465 12.135 1.00 83.12 253 GLY A C 1
ATOM 1879 O O . GLY A 1 253 ? -13.657 -10.137 11.609 1.00 83.12 253 GLY A O 1
ATOM 1880 N N . ALA A 1 254 ? -15.889 -9.934 11.768 1.00 89.00 254 ALA A N 1
ATOM 1881 C CA . ALA A 1 254 ? -15.992 -8.936 10.710 1.00 89.00 254 ALA A CA 1
ATOM 1882 C C . ALA A 1 254 ? -15.139 -7.695 11.016 1.00 89.00 254 ALA A C 1
ATOM 1884 O O . ALA A 1 254 ? -15.063 -7.237 12.159 1.00 89.00 254 ALA A O 1
ATOM 1885 N N . MET A 1 255 ? -14.519 -7.138 9.987 1.00 95.12 255 MET A N 1
ATOM 1886 C CA . MET A 1 255 ? -13.658 -5.971 10.065 1.00 95.12 255 MET A CA 1
ATOM 1887 C C . MET A 1 255 ? -14.234 -4.828 9.234 1.00 95.12 255 MET A C 1
ATOM 1889 O O . MET A 1 255 ? -14.897 -5.052 8.224 1.00 95.12 255 MET A O 1
ATOM 1893 N N . LEU A 1 256 ? -13.963 -3.597 9.649 1.00 97.88 256 LEU A N 1
ATOM 1894 C CA . LEU A 1 256 ? -14.259 -2.384 8.894 1.00 97.88 256 LEU A CA 1
ATOM 1895 C C . LEU A 1 256 ? -12.959 -1.626 8.669 1.00 97.88 256 LEU A C 1
ATOM 1897 O O . LEU A 1 256 ? -12.321 -1.245 9.639 1.00 97.88 256 LEU A O 1
ATOM 1901 N N . PHE A 1 257 ? -12.584 -1.371 7.424 1.00 98.50 257 PHE A N 1
ATOM 1902 C CA . PHE A 1 257 ? -11.484 -0.472 7.089 1.00 98.50 257 PHE A CA 1
ATOM 1903 C C . PHE A 1 257 ? -12.059 0.863 6.624 1.00 98.50 257 PHE A C 1
ATOM 1905 O O . PHE A 1 257 ? -12.868 0.873 5.701 1.00 98.50 257 PHE A O 1
ATOM 1912 N N . ILE A 1 258 ? -11.647 1.980 7.222 1.00 98.38 258 ILE A N 1
ATOM 1913 C CA . ILE A 1 258 ? -11.994 3.327 6.757 1.00 98.38 258 ILE A CA 1
ATOM 1914 C C . ILE A 1 258 ? -10.711 4.055 6.366 1.00 98.38 258 ILE A C 1
ATOM 1916 O O . ILE A 1 258 ? -9.824 4.210 7.202 1.00 98.38 258 ILE A O 1
ATOM 1920 N N . GLY A 1 259 ? -10.628 4.489 5.107 1.00 97.50 259 GLY A N 1
ATOM 1921 C CA . GLY A 1 259 ? -9.418 5.069 4.518 1.00 97.50 259 GLY A CA 1
ATOM 1922 C C . GLY A 1 259 ? -9.640 6.383 3.771 1.00 97.50 259 GLY A C 1
ATOM 1923 O O . GLY A 1 259 ? -10.755 6.663 3.310 1.00 97.50 259 GLY A O 1
ATOM 1924 N N . ASP A 1 260 ? -8.561 7.149 3.615 1.00 95.25 260 ASP A N 1
ATOM 1925 C CA . ASP A 1 260 ? -8.497 8.346 2.771 1.00 95.25 260 ASP A CA 1
ATOM 1926 C C . ASP A 1 260 ? -7.893 8.048 1.383 1.00 95.25 260 ASP A C 1
ATOM 1928 O O . ASP A 1 260 ? -8.061 6.952 0.845 1.00 95.25 260 ASP A O 1
ATOM 1932 N N . SER A 1 261 ? -7.204 9.021 0.774 1.00 95.19 261 SER A N 1
ATOM 1933 C CA . SER A 1 261 ? -6.501 8.876 -0.505 1.00 95.19 261 SER A CA 1
ATOM 1934 C C . SER A 1 261 ? -5.434 7.779 -0.478 1.00 95.19 261 SER A C 1
ATOM 1936 O O . SER A 1 261 ? -5.273 7.068 -1.472 1.00 95.19 261 SER A O 1
ATOM 1938 N N . VAL A 1 262 ? -4.731 7.600 0.644 1.00 97.25 262 VAL A N 1
ATOM 1939 C CA . VAL A 1 262 ? -3.713 6.552 0.784 1.00 97.25 262 VAL A CA 1
ATOM 1940 C C . VAL A 1 262 ? -4.391 5.184 0.820 1.00 97.25 262 VAL A C 1
ATOM 1942 O O . VAL A 1 262 ? -4.032 4.303 0.039 1.00 97.25 262 VAL A O 1
ATOM 1945 N N . GLY A 1 263 ? -5.440 5.030 1.629 1.00 97.50 263 GLY A N 1
ATOM 1946 C CA . GLY A 1 263 ? -6.263 3.824 1.690 1.00 97.50 263 GLY A CA 1
ATOM 1947 C C . GLY A 1 263 ? -6.897 3.493 0.340 1.00 97.50 263 GLY A C 1
ATOM 1948 O O . GLY A 1 263 ? -6.763 2.383 -0.160 1.00 97.50 263 GLY A O 1
ATOM 1949 N N . ALA A 1 264 ? -7.508 4.476 -0.323 1.00 97.00 264 ALA A N 1
ATOM 1950 C CA . ALA A 1 264 ? -8.123 4.286 -1.635 1.00 97.00 264 ALA A CA 1
ATOM 1951 C C . ALA A 1 264 ? -7.103 3.788 -2.672 1.00 97.00 264 ALA A C 1
ATOM 1953 O O . ALA A 1 264 ? -7.427 2.940 -3.504 1.00 97.00 264 ALA A O 1
ATOM 1954 N N . SER A 1 265 ? -5.852 4.255 -2.588 1.00 97.31 265 SER A N 1
ATOM 1955 C CA . SER A 1 265 ? -4.784 3.841 -3.500 1.00 97.31 265 SER A CA 1
ATOM 1956 C C . SER A 1 265 ? -4.358 2.375 -3.346 1.00 97.31 265 SER A C 1
ATOM 1958 O O . SER A 1 265 ? -3.849 1.803 -4.311 1.00 97.31 265 SER A O 1
ATOM 1960 N N . ILE A 1 266 ? -4.581 1.756 -2.177 1.00 97.56 266 ILE A N 1
ATOM 1961 C CA . ILE A 1 266 ? -4.179 0.368 -1.896 1.00 97.56 266 ILE A CA 1
ATOM 1962 C C . ILE A 1 266 ? -5.307 -0.653 -2.056 1.00 97.56 266 ILE A C 1
ATOM 1964 O O . ILE A 1 266 ? -5.066 -1.828 -1.812 1.00 97.56 266 ILE A O 1
ATOM 1968 N N . ALA A 1 267 ? -6.519 -0.266 -2.465 1.00 97.19 267 ALA A N 1
ATOM 1969 C CA . ALA A 1 267 ? -7.687 -1.157 -2.447 1.00 97.19 267 ALA A CA 1
ATOM 1970 C C . ALA A 1 267 ? -7.456 -2.512 -3.158 1.00 97.19 267 ALA A C 1
ATOM 1972 O O . ALA A 1 267 ? -7.792 -3.565 -2.614 1.00 97.19 267 ALA A O 1
ATOM 1973 N N . SER A 1 268 ? -6.828 -2.508 -4.340 1.00 95.06 268 SER A N 1
ATOM 1974 C CA . SER A 1 268 ? -6.522 -3.735 -5.095 1.00 95.06 268 SER A CA 1
ATOM 1975 C C . SER A 1 268 ? -5.449 -4.598 -4.420 1.00 95.06 268 SER A C 1
ATOM 1977 O O . SER A 1 268 ? -5.597 -5.818 -4.309 1.00 95.06 268 SER A O 1
ATOM 1979 N N . THR A 1 269 ? -4.380 -3.974 -3.924 1.00 94.62 269 THR A N 1
ATOM 1980 C CA . THR A 1 269 ? -3.310 -4.656 -3.187 1.00 94.62 269 THR A CA 1
ATOM 1981 C C . THR A 1 269 ? -3.840 -5.220 -1.866 1.00 94.62 269 THR A C 1
ATOM 1983 O O . THR A 1 269 ? -3.560 -6.367 -1.531 1.00 94.62 269 THR A O 1
ATOM 1986 N N . PHE A 1 270 ? -4.686 -4.477 -1.151 1.00 96.31 270 PHE A N 1
ATOM 1987 C CA . PHE A 1 270 ? -5.336 -4.899 0.090 1.00 96.31 270 PHE A CA 1
ATOM 1988 C C . PHE A 1 270 ? -6.240 -6.118 -0.122 1.00 96.31 270 PHE A C 1
ATOM 1990 O O . PHE A 1 270 ? -6.192 -7.075 0.660 1.00 96.31 270 PHE A O 1
ATOM 1997 N N . ALA A 1 271 ? -7.022 -6.125 -1.205 1.00 94.38 271 ALA A N 1
ATOM 1998 C CA . ALA A 1 271 ? -7.825 -7.279 -1.606 1.00 94.38 271 ALA A CA 1
ATOM 1999 C C . ALA A 1 271 ? -6.963 -8.531 -1.847 1.00 94.38 271 ALA A C 1
ATOM 2001 O O . ALA A 1 271 ? -7.388 -9.638 -1.538 1.00 94.38 271 ALA A O 1
ATOM 2002 N N . SER A 1 272 ? -5.737 -8.350 -2.336 1.00 91.38 272 SER A N 1
ATOM 2003 C CA . SER A 1 272 ? -4.830 -9.453 -2.667 1.00 91.38 272 SER A CA 1
ATOM 2004 C C . SER A 1 272 ? -3.986 -9.939 -1.482 1.00 91.38 272 SER A C 1
ATOM 2006 O O . SER A 1 272 ? -3.632 -11.110 -1.424 1.00 91.38 272 SER A O 1
ATOM 2008 N N . VAL A 1 273 ? -3.650 -9.056 -0.535 1.00 92.56 273 VAL A N 1
ATOM 2009 C CA . VAL A 1 273 ? -2.669 -9.330 0.536 1.00 92.56 273 VAL A CA 1
ATOM 2010 C C . VAL A 1 273 ? -3.328 -9.526 1.904 1.00 92.56 273 VAL A C 1
ATOM 2012 O O . VAL A 1 273 ? -2.942 -10.416 2.666 1.00 92.56 273 VAL A O 1
ATOM 2015 N N . VAL A 1 274 ? -4.331 -8.709 2.239 1.00 94.69 274 VAL A N 1
ATOM 2016 C CA . VAL A 1 274 ? -4.970 -8.722 3.567 1.00 94.69 274 VAL A CA 1
ATOM 2017 C C . VAL A 1 274 ? -6.204 -9.615 3.572 1.00 94.69 274 VAL A C 1
ATOM 2019 O O . VAL A 1 274 ? -6.340 -10.491 4.425 1.00 94.69 274 VAL A O 1
ATOM 2022 N N . THR A 1 275 ? -7.083 -9.434 2.589 1.00 91.25 275 THR A N 1
ATOM 2023 C CA . THR A 1 275 ? -8.394 -10.106 2.551 1.00 91.25 275 THR A CA 1
ATOM 2024 C C . THR A 1 275 ? -8.314 -11.642 2.575 1.00 91.25 275 THR A C 1
ATOM 2026 O O . THR A 1 275 ? -9.131 -12.237 3.273 1.00 91.25 275 THR A O 1
ATOM 2029 N N . PRO A 1 276 ? -7.324 -12.324 1.955 1.00 86.69 276 PRO A N 1
ATOM 2030 C CA . PRO A 1 276 ? -7.229 -13.786 2.041 1.00 86.69 276 PRO A CA 1
ATOM 2031 C C . PRO A 1 276 ? -7.065 -14.341 3.464 1.00 86.69 276 PRO A C 1
ATOM 2033 O O . PRO A 1 276 ? -7.476 -15.466 3.730 1.00 86.69 276 PRO A O 1
ATOM 2036 N N . ALA A 1 277 ? -6.490 -13.573 4.396 1.00 87.00 277 ALA A N 1
ATOM 2037 C CA . ALA A 1 277 ? -6.418 -13.966 5.806 1.00 87.00 277 ALA A CA 1
ATOM 2038 C C . ALA A 1 277 ? -7.472 -13.301 6.690 1.00 87.00 277 ALA A C 1
ATOM 2040 O O . ALA A 1 277 ? -7.672 -13.734 7.824 1.00 87.00 277 ALA A O 1
ATOM 2041 N N . TYR A 1 278 ? -8.140 -12.265 6.190 1.00 92.62 278 TYR A N 1
ATOM 2042 C CA . TYR A 1 278 ? -9.179 -11.510 6.886 1.00 92.62 278 TYR A CA 1
ATOM 2043 C C . TYR A 1 278 ? -10.392 -11.329 5.958 1.00 92.62 278 TYR A C 1
ATOM 2045 O O . TYR A 1 278 ? -10.668 -10.214 5.512 1.00 92.62 278 TYR A O 1
ATOM 2053 N N . PRO A 1 279 ? -11.110 -12.421 5.626 1.00 85.31 279 PRO A N 1
ATOM 2054 C CA . PRO A 1 279 ? -12.080 -12.424 4.527 1.00 85.31 279 PRO A CA 1
ATOM 2055 C C . PRO A 1 279 ? -13.356 -11.629 4.822 1.00 85.31 279 PRO A C 1
ATOM 2057 O O . PRO A 1 279 ? -14.020 -11.156 3.904 1.00 85.31 279 PRO A O 1
ATOM 2060 N N . ALA A 1 280 ? -13.709 -11.445 6.096 1.00 89.06 280 ALA A N 1
ATOM 2061 C CA . ALA A 1 280 ? -14.891 -10.693 6.506 1.00 89.06 280 ALA A CA 1
ATOM 2062 C C . ALA A 1 280 ? -14.600 -9.182 6.587 1.00 89.06 280 ALA A C 1
ATOM 2064 O O . ALA A 1 280 ? -14.700 -8.592 7.658 1.00 89.06 280 ALA A O 1
ATOM 2065 N N . MET A 1 281 ? -14.211 -8.552 5.476 1.00 93.94 281 MET A N 1
ATOM 2066 C CA . MET A 1 281 ? -13.803 -7.142 5.429 1.00 93.94 281 MET A CA 1
ATOM 2067 C C . MET A 1 281 ? -14.860 -6.245 4.769 1.00 93.94 281 MET A C 1
ATOM 2069 O O . MET A 1 281 ? -15.227 -6.446 3.615 1.00 93.94 281 MET A O 1
ATOM 2073 N N . ASN A 1 282 ? -15.287 -5.191 5.464 1.00 95.81 282 ASN A N 1
ATOM 2074 C CA . ASN A 1 282 ? -15.992 -4.051 4.883 1.00 95.81 282 ASN A CA 1
ATOM 2075 C C . ASN A 1 282 ? -14.979 -2.934 4.596 1.00 95.81 282 ASN A C 1
ATOM 2077 O O . ASN A 1 282 ? -14.475 -2.301 5.522 1.00 95.81 282 ASN A O 1
ATOM 2081 N N . TYR A 1 283 ? -14.659 -2.705 3.324 1.00 97.44 283 TYR A N 1
ATOM 2082 C CA . TYR A 1 283 ? -13.612 -1.771 2.911 1.00 97.44 283 TYR A CA 1
ATOM 2083 C C . TYR A 1 283 ? -14.197 -0.432 2.438 1.00 97.44 283 TYR A C 1
ATOM 2085 O O . TYR A 1 283 ? -14.857 -0.364 1.404 1.00 97.44 283 TYR A O 1
ATOM 2093 N N . GLN A 1 284 ? -13.953 0.641 3.192 1.00 97.00 284 GLN A N 1
ATOM 2094 C CA . GLN A 1 284 ? -14.527 1.977 3.002 1.00 97.00 284 GLN A CA 1
ATOM 2095 C C . GLN A 1 284 ? -13.431 3.041 2.851 1.00 97.00 284 GLN A C 1
ATOM 2097 O O . GLN A 1 284 ? -13.218 3.874 3.733 1.00 97.00 284 GLN A O 1
ATOM 2102 N N . ALA A 1 285 ? -12.736 3.057 1.714 1.00 96.00 285 ALA A N 1
ATOM 2103 C CA . ALA A 1 285 ? -11.711 4.063 1.433 1.00 96.00 285 ALA A CA 1
ATOM 2104 C C . ALA A 1 285 ? -12.118 4.984 0.278 1.00 96.00 285 ALA A C 1
ATOM 2106 O O . ALA A 1 285 ? -12.555 4.510 -0.767 1.00 96.00 285 ALA A O 1
ATOM 2107 N N . LEU A 1 286 ? -11.997 6.299 0.476 1.00 94.38 286 LEU A N 1
ATOM 2108 C CA . LEU A 1 286 ? -12.233 7.312 -0.559 1.00 94.38 286 LEU A CA 1
ATOM 2109 C C . LEU A 1 286 ? -11.227 8.449 -0.409 1.00 94.38 286 LEU A C 1
ATOM 2111 O O . LEU A 1 286 ? -10.871 8.826 0.704 1.00 94.38 286 LEU A O 1
ATOM 2115 N N . THR A 1 287 ? -10.814 9.033 -1.530 1.00 92.75 287 THR A N 1
ATOM 2116 C CA . THR A 1 287 ? -9.908 10.188 -1.544 1.00 92.75 287 THR A CA 1
ATOM 2117 C C . THR A 1 287 ? -10.469 11.358 -0.739 1.00 92.75 287 THR A C 1
ATOM 2119 O O . THR A 1 287 ? -11.671 11.609 -0.789 1.00 92.75 287 THR A O 1
ATOM 2122 N N . ASN A 1 288 ? -9.594 12.098 -0.055 1.00 92.25 288 ASN A N 1
ATOM 2123 C CA . ASN A 1 288 ? -9.904 13.279 0.769 1.00 92.25 288 ASN A CA 1
ATOM 2124 C C . ASN A 1 288 ? -10.747 13.030 2.037 1.00 92.25 288 ASN A C 1
ATOM 2126 O O . ASN A 1 288 ? -11.074 13.983 2.744 1.00 92.25 288 ASN A O 1
ATOM 2130 N N . ARG A 1 289 ? -11.086 11.777 2.370 1.00 94.69 289 ARG A N 1
ATOM 2131 C CA . ARG A 1 289 ? -11.849 11.461 3.589 1.00 94.69 289 ARG A CA 1
ATOM 2132 C C . ARG A 1 289 ? -11.098 11.909 4.853 1.00 94.69 289 ARG A C 1
ATOM 2134 O O . ARG A 1 289 ? -9.874 11.817 4.918 1.00 94.69 289 ARG A O 1
ATOM 2141 N N . CYS A 1 290 ? -11.852 12.353 5.854 1.00 94.25 290 CYS A N 1
ATOM 2142 C CA . CYS A 1 290 ? -11.375 12.720 7.190 1.00 94.25 290 CYS A CA 1
ATOM 2143 C C . CYS A 1 290 ? -12.141 11.941 8.278 1.00 94.25 290 CYS A C 1
ATOM 2145 O O . CYS A 1 290 ? -13.070 11.180 7.972 1.00 94.25 290 CYS A O 1
ATOM 2147 N N . LEU A 1 291 ? -11.776 12.112 9.550 1.00 94.75 291 LEU A N 1
ATOM 2148 C CA . LEU A 1 291 ? -12.478 11.490 10.678 1.00 94.75 291 LEU A CA 1
ATOM 2149 C C . LEU A 1 291 ? -13.885 12.067 10.868 1.00 94.75 291 LEU A C 1
ATOM 2151 O O . LEU A 1 291 ? -14.849 11.301 10.998 1.00 94.75 291 LEU A O 1
ATOM 2155 N N . VAL A 1 292 ? -13.999 13.398 10.868 1.00 90.88 292 VAL A N 1
ATOM 2156 C CA . VAL A 1 292 ? -15.240 14.144 11.115 1.00 90.88 292 VAL A CA 1
ATOM 2157 C C . VAL A 1 292 ? -15.265 15.412 10.255 1.00 90.88 292 VAL A C 1
ATOM 2159 O O . VAL A 1 292 ? -14.347 16.221 10.314 1.00 90.88 292 VAL A O 1
ATOM 2162 N N . GLY A 1 293 ? -16.336 15.627 9.489 1.00 82.94 293 GLY A N 1
ATOM 2163 C CA . GLY A 1 293 ? -16.568 16.884 8.779 1.00 82.94 293 GLY A CA 1
ATOM 2164 C C . GLY A 1 293 ? -17.192 16.716 7.387 1.00 82.94 293 GLY A C 1
ATOM 2165 O O . GLY A 1 293 ? -16.709 15.929 6.573 1.00 82.94 293 GLY A O 1
ATOM 2166 N N . PRO A 1 294 ? -18.225 17.509 7.037 1.00 67.94 294 PRO A N 1
ATOM 2167 C CA . PRO A 1 294 ? -18.893 17.417 5.735 1.00 67.94 294 PRO A CA 1
ATOM 2168 C C . PRO A 1 294 ? -18.057 17.965 4.565 1.00 67.94 294 PRO A C 1
ATOM 2170 O O . PRO A 1 294 ? -18.414 17.751 3.411 1.00 67.94 294 PRO A O 1
ATOM 2173 N N . SER A 1 295 ? -16.967 18.688 4.838 1.00 70.94 295 SER A N 1
ATOM 2174 C CA . SER A 1 295 ? -16.100 19.305 3.823 1.00 70.94 295 SER A CA 1
ATOM 2175 C C . SER A 1 295 ? -15.042 18.363 3.244 1.00 70.94 295 SER A C 1
ATOM 2177 O O . SER A 1 295 ? -14.312 18.765 2.343 1.00 70.94 295 SER A O 1
ATOM 2179 N N . CYS A 1 296 ? -14.925 17.139 3.760 1.00 79.50 296 CYS A N 1
ATOM 2180 C CA . CYS A 1 296 ? -13.823 16.241 3.422 1.00 79.50 296 CYS A CA 1
ATOM 2181 C C . CYS A 1 296 ? -14.059 15.499 2.101 1.00 79.50 296 CYS A C 1
ATOM 2183 O O . CYS A 1 296 ? -13.216 15.526 1.207 1.00 79.50 296 CYS A O 1
ATOM 2185 N N . VAL A 1 297 ? -15.248 14.915 1.926 1.00 80.50 297 VAL A N 1
ATOM 2186 C CA . VAL A 1 297 ? -15.701 14.359 0.643 1.00 80.50 297 VAL A CA 1
ATOM 2187 C C . VAL A 1 297 ? -17.070 14.942 0.312 1.00 80.50 297 VAL A C 1
ATOM 2189 O O . VAL A 1 297 ? -17.975 14.942 1.144 1.00 80.50 297 VAL A O 1
ATOM 2192 N N . ALA A 1 298 ? -17.235 15.431 -0.919 1.00 76.81 298 ALA A N 1
ATOM 2193 C CA . ALA A 1 298 ? -18.529 15.906 -1.391 1.00 76.81 298 ALA A CA 1
ATOM 2194 C C . ALA A 1 298 ? -19.557 14.763 -1.365 1.00 76.81 298 ALA A C 1
ATOM 2196 O O . ALA A 1 298 ? -19.275 13.668 -1.850 1.00 76.81 298 ALA A O 1
ATOM 2197 N N . ALA A 1 299 ? -20.770 15.030 -0.873 1.00 73.00 299 ALA A N 1
ATOM 2198 C CA . ALA A 1 299 ? -21.809 14.008 -0.695 1.00 73.00 299 ALA A CA 1
ATOM 2199 C C . ALA A 1 299 ? -22.153 13.224 -1.980 1.00 73.00 299 ALA A C 1
ATOM 2201 O O . ALA A 1 299 ? -22.563 12.070 -1.904 1.00 73.00 299 ALA A O 1
ATOM 2202 N N . ALA A 1 300 ? -21.956 13.829 -3.158 1.00 77.19 300 ALA A N 1
ATOM 2203 C CA . ALA A 1 300 ? -22.151 13.175 -4.453 1.00 77.19 300 ALA A CA 1
ATOM 2204 C C . ALA A 1 300 ? -21.114 12.075 -4.762 1.00 77.19 300 ALA A C 1
ATOM 2206 O O . ALA A 1 300 ? -21.374 11.212 -5.594 1.00 77.19 300 ALA A O 1
ATOM 2207 N N . VAL A 1 301 ? -19.945 12.108 -4.116 1.00 79.19 301 VAL A N 1
ATOM 2208 C CA . VAL A 1 301 ? -18.854 11.136 -4.303 1.00 79.19 301 VAL A CA 1
ATOM 2209 C C . VAL A 1 301 ? -18.983 9.969 -3.318 1.00 79.19 301 VAL A C 1
ATOM 2211 O O . VAL A 1 301 ? -18.658 8.834 -3.656 1.00 79.19 301 VAL A O 1
ATOM 2214 N N . GLY A 1 302 ? -19.476 10.224 -2.105 1.00 83.12 302 GLY A N 1
ATOM 2215 C CA . GLY A 1 302 ? -19.699 9.200 -1.088 1.00 83.12 302 GLY A CA 1
ATOM 2216 C C . GLY A 1 302 ? -19.865 9.789 0.311 1.00 83.12 302 GLY A C 1
ATOM 2217 O O . GLY A 1 302 ? -20.009 11.000 0.477 1.00 83.12 302 GLY A O 1
ATOM 2218 N N . SER A 1 303 ? -19.845 8.930 1.336 1.00 84.88 303 SER A N 1
ATOM 2219 C CA . SER A 1 303 ? -19.917 9.388 2.730 1.00 84.88 303 SER A CA 1
ATOM 2220 C C . SER A 1 303 ? -18.735 10.311 3.060 1.00 84.88 303 SER A C 1
ATOM 2222 O O . SER A 1 303 ? -17.601 9.931 2.754 1.00 84.88 303 SER A O 1
ATOM 2224 N N . PRO A 1 304 ? -18.973 11.468 3.705 1.00 83.50 304 PRO A N 1
ATOM 2225 C CA . PRO A 1 304 ? -17.971 12.521 3.868 1.00 83.50 304 PRO A CA 1
ATOM 2226 C C . PRO A 1 304 ? -16.806 12.128 4.784 1.00 83.50 304 PRO A C 1
ATOM 2228 O O . PRO A 1 304 ? -15.659 12.488 4.525 1.00 83.50 304 PRO A O 1
ATOM 2231 N N . ASP A 1 305 ? -17.094 11.365 5.838 1.00 93.00 305 ASP A N 1
ATOM 2232 C CA . ASP A 1 305 ? -16.182 11.135 6.955 1.00 93.00 305 ASP A CA 1
ATOM 2233 C C . ASP A 1 305 ? -16.383 9.746 7.594 1.00 93.00 305 ASP A C 1
ATOM 2235 O O . ASP A 1 305 ? -17.294 8.989 7.227 1.00 93.00 305 ASP A O 1
ATOM 2239 N N . ALA A 1 306 ? -15.507 9.378 8.534 1.00 95.44 306 ALA A N 1
ATOM 2240 C CA . ALA A 1 306 ? -15.641 8.128 9.282 1.00 95.44 306 ALA A CA 1
ATOM 2241 C C . ALA A 1 306 ? -16.909 8.107 10.139 1.00 95.44 306 ALA A C 1
ATOM 2243 O O . ALA A 1 306 ? -17.617 7.097 10.165 1.00 95.44 306 ALA A O 1
ATOM 2244 N N . ALA A 1 307 ? -17.220 9.215 10.820 1.00 92.88 307 ALA A N 1
ATOM 2245 C CA . ALA A 1 307 ? -18.375 9.303 11.706 1.00 92.88 307 ALA A CA 1
ATOM 2246 C C . ALA A 1 307 ? -19.691 8.951 10.991 1.00 92.88 307 ALA A C 1
ATOM 2248 O O . ALA A 1 307 ? -20.513 8.220 11.545 1.00 92.88 307 ALA A O 1
ATOM 2249 N N . THR A 1 308 ? -19.886 9.408 9.754 1.00 92.69 308 THR A N 1
ATOM 2250 C CA . THR A 1 308 ? -21.076 9.121 8.943 1.00 92.69 308 THR A CA 1
ATOM 2251 C C . THR A 1 308 ? -21.151 7.649 8.555 1.00 92.69 308 THR A C 1
ATOM 2253 O O . THR A 1 308 ? -22.212 7.046 8.721 1.00 92.69 308 THR A O 1
ATOM 2256 N N . ILE A 1 309 ? -20.040 7.042 8.110 1.00 94.88 309 ILE A N 1
ATOM 2257 C CA . ILE A 1 309 ? -19.995 5.600 7.799 1.00 94.88 309 ILE A CA 1
ATOM 2258 C C . ILE A 1 309 ? -20.387 4.791 9.029 1.00 94.88 309 ILE A C 1
ATOM 2260 O O . ILE A 1 309 ? -21.293 3.963 8.974 1.00 94.88 309 ILE A O 1
ATOM 2264 N N . ILE A 1 310 ? -19.714 5.054 10.151 1.00 95.38 310 ILE A N 1
ATOM 2265 C CA . ILE A 1 310 ? -19.932 4.339 11.406 1.00 95.38 310 ILE A CA 1
ATOM 2266 C C . ILE A 1 310 ? -21.392 4.501 11.831 1.00 95.38 310 ILE A C 1
ATOM 2268 O O . ILE A 1 310 ? -22.035 3.533 12.238 1.00 95.38 310 ILE A O 1
ATOM 2272 N N . ASN A 1 311 ? -21.946 5.708 11.688 1.00 90.94 311 ASN A N 1
ATOM 2273 C CA . ASN A 1 311 ? -23.317 5.987 12.078 1.00 90.94 311 ASN A CA 1
ATOM 2274 C C . ASN A 1 311 ? -24.389 5.329 11.211 1.00 90.94 311 ASN A C 1
ATOM 2276 O O . ASN A 1 311 ? -25.469 5.051 11.732 1.00 90.94 311 ASN A O 1
ATOM 2280 N N . ALA A 1 312 ? -24.077 5.026 9.954 1.00 92.25 312 ALA A N 1
ATOM 2281 C CA . ALA A 1 312 ? -24.975 4.340 9.035 1.00 92.25 312 ALA A CA 1
ATOM 2282 C C . ALA A 1 312 ? -25.029 2.815 9.240 1.00 92.25 312 ALA A C 1
ATOM 2284 O O . ALA A 1 312 ? -25.937 2.170 8.717 1.00 92.25 312 ALA A O 1
ATOM 2285 N N . LEU A 1 313 ? -24.088 2.228 9.991 1.00 88.00 313 LEU A N 1
ATOM 2286 C CA . LEU A 1 313 ? -24.068 0.783 10.222 1.00 88.00 313 LEU A CA 1
ATOM 2287 C C . LEU A 1 313 ? -25.322 0.317 10.973 1.00 88.00 313 LEU A C 1
ATOM 2289 O O . LEU A 1 313 ? -25.739 0.914 11.969 1.00 88.00 313 LEU A O 1
ATOM 2293 N N . THR A 1 314 ? -25.873 -0.808 10.530 1.00 81.75 314 THR A N 1
ATOM 2294 C CA . THR A 1 314 ? -26.917 -1.549 11.249 1.00 81.75 314 THR A CA 1
ATOM 2295 C C . THR A 1 314 ? -26.300 -2.535 12.255 1.00 81.75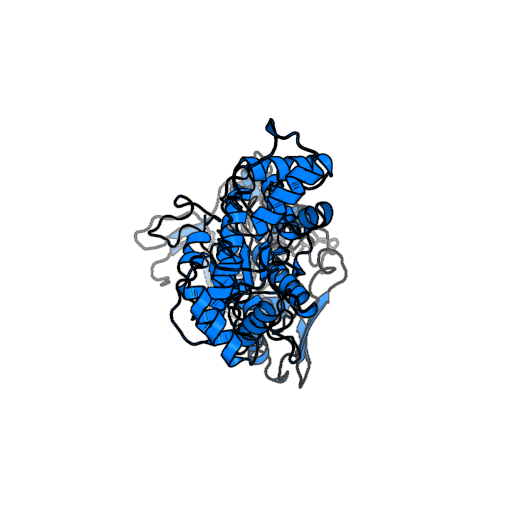 314 THR A C 1
ATOM 2297 O O . THR A 1 314 ? -25.128 -2.893 12.113 1.00 81.75 314 THR A O 1
ATOM 2300 N N . PRO A 1 315 ? -27.040 -2.997 13.286 1.00 76.25 315 PRO A N 1
ATOM 2301 C CA . PRO A 1 315 ? -26.516 -3.930 14.291 1.00 76.25 315 PRO A CA 1
ATOM 2302 C C . PRO A 1 315 ? -25.889 -5.211 13.732 1.00 76.25 315 PRO A C 1
ATOM 2304 O O . PRO A 1 315 ? -24.953 -5.749 14.328 1.00 76.25 315 PRO A O 1
ATOM 2307 N N . GLU A 1 316 ? -26.378 -5.689 12.593 1.00 73.50 316 GLU A N 1
ATOM 2308 C CA . GLU A 1 316 ? -25.873 -6.859 11.874 1.00 73.50 316 GLU A CA 1
ATOM 2309 C C . GLU A 1 316 ? -24.547 -6.567 11.146 1.00 73.50 316 GLU A C 1
ATOM 2311 O O . GLU A 1 316 ? -23.784 -7.483 10.861 1.00 73.50 316 GLU A O 1
ATOM 2316 N N . GLN A 1 317 ? -24.246 -5.291 10.888 1.00 82.94 317 GLN A N 1
ATOM 2317 C CA . GLN A 1 317 ? -23.039 -4.824 10.204 1.00 82.94 317 GLN A CA 1
ATOM 2318 C C . GLN A 1 317 ? -21.937 -4.343 11.157 1.00 82.94 317 GLN A C 1
ATOM 2320 O O . GLN A 1 317 ? -20.865 -3.968 10.676 1.00 82.94 317 GLN A O 1
ATOM 2325 N N . TYR A 1 318 ? -22.157 -4.286 12.481 1.00 84.19 318 TYR A N 1
ATOM 2326 C CA . TYR A 1 318 ? -21.092 -3.783 13.356 1.00 84.19 318 TYR A CA 1
ATOM 2327 C C . TYR A 1 318 ? -19.910 -4.753 13.397 1.00 84.19 318 TYR A C 1
ATOM 2329 O O . TYR A 1 318 ? -20.107 -5.922 13.757 1.00 84.19 318 TYR A O 1
ATOM 2337 N N . PRO A 1 319 ? -18.697 -4.266 13.089 1.00 91.00 319 PRO A N 1
ATOM 2338 C CA . PRO A 1 319 ? -17.509 -5.095 13.022 1.00 91.00 319 PRO A CA 1
ATOM 2339 C C . PRO A 1 319 ? -17.003 -5.453 14.426 1.00 91.00 319 PRO A C 1
ATOM 2341 O O . PRO A 1 319 ? -17.241 -4.733 15.397 1.00 91.00 319 PRO A O 1
ATOM 2344 N N . SER A 1 320 ? -16.241 -6.538 14.528 1.00 87.12 320 SER A N 1
ATOM 2345 C CA . SER A 1 320 ? -15.417 -6.838 15.701 1.00 87.12 320 SER A CA 1
ATOM 2346 C C . SER A 1 320 ? -14.181 -5.936 15.754 1.00 87.12 320 SER A C 1
ATOM 2348 O O . SER A 1 320 ? -13.785 -5.513 16.841 1.00 87.12 320 SER A O 1
ATOM 2350 N N . VAL A 1 321 ? -13.601 -5.602 14.593 1.00 93.56 321 VAL A N 1
ATOM 2351 C CA . VAL A 1 321 ? -12.403 -4.754 14.475 1.00 93.56 321 VAL A CA 1
ATOM 2352 C C . VAL A 1 321 ? -12.644 -3.608 13.496 1.00 93.56 321 VAL A C 1
ATOM 2354 O O . VAL A 1 321 ? -13.123 -3.834 12.390 1.00 93.56 321 VAL A O 1
ATOM 2357 N N . ALA A 1 322 ? -12.281 -2.382 13.857 1.00 97.69 322 ALA A N 1
ATOM 2358 C CA . ALA A 1 322 ? -12.274 -1.251 12.930 1.00 97.69 322 ALA A CA 1
ATOM 2359 C C . ALA A 1 322 ? -10.846 -0.745 12.723 1.00 97.69 322 ALA A C 1
ATOM 2361 O O . ALA A 1 322 ? -10.171 -0.438 13.696 1.00 97.69 322 ALA A O 1
ATOM 2362 N N . ILE A 1 323 ? -10.393 -0.649 11.478 1.00 98.62 323 ILE A N 1
ATOM 2363 C CA . ILE A 1 323 ? -9.104 -0.088 11.079 1.00 98.62 323 ILE A CA 1
ATOM 2364 C C . ILE A 1 323 ? -9.362 1.302 10.506 1.00 98.62 323 ILE A C 1
ATOM 2366 O O . ILE A 1 323 ? -10.125 1.445 9.551 1.00 98.62 323 ILE A O 1
ATOM 2370 N N . ILE A 1 324 ? -8.731 2.318 11.081 1.00 98.62 324 ILE A N 1
ATOM 2371 C CA . ILE A 1 324 ? -8.904 3.715 10.705 1.00 98.62 324 ILE A CA 1
ATOM 2372 C C . ILE A 1 324 ? -7.573 4.246 10.173 1.00 98.62 324 ILE A C 1
ATOM 2374 O O . ILE A 1 324 ? -6.629 4.485 10.926 1.00 98.62 324 ILE A O 1
ATOM 2378 N N . GLN A 1 325 ? -7.514 4.417 8.856 1.00 98.25 325 GLN A N 1
ATOM 2379 C CA . GLN A 1 325 ? -6.418 5.048 8.132 1.00 98.25 325 GLN A CA 1
ATOM 2380 C C . GLN A 1 325 ? -6.896 6.430 7.678 1.00 98.25 325 GLN A C 1
ATOM 2382 O O . GLN A 1 325 ? -7.347 6.610 6.554 1.00 98.25 325 GLN A O 1
ATOM 2387 N N . LEU A 1 326 ? -6.889 7.397 8.591 1.00 97.25 326 LEU A N 1
ATOM 2388 C CA . LEU A 1 326 ? -7.346 8.766 8.349 1.00 97.25 326 LEU A CA 1
ATOM 2389 C C . LEU A 1 326 ? -6.477 9.742 9.140 1.00 97.25 326 LEU A C 1
ATOM 2391 O O . LEU A 1 326 ? -5.853 9.355 10.126 1.00 97.25 326 LEU A O 1
ATOM 2395 N N . GLY A 1 327 ? -6.461 11.004 8.716 1.00 95.19 327 GLY A N 1
ATOM 2396 C CA . GLY A 1 327 ? -5.723 12.074 9.387 1.00 95.19 327 GLY A CA 1
ATOM 2397 C C . GLY A 1 327 ? -4.968 13.004 8.444 1.00 95.19 327 GLY A C 1
ATOM 2398 O O . GLY A 1 327 ? -4.686 14.141 8.814 1.00 95.19 327 GLY A O 1
ATOM 2399 N N . TYR A 1 328 ? -4.676 12.585 7.204 1.00 95.00 328 TYR A N 1
ATOM 2400 C CA . TYR A 1 328 ? -3.968 13.451 6.251 1.00 95.00 328 TYR A CA 1
ATOM 2401 C C . TYR A 1 328 ? -4.785 14.684 5.836 1.00 95.00 328 TYR A C 1
ATOM 2403 O O . TYR A 1 328 ? -4.199 15.723 5.512 1.00 95.00 328 TYR A O 1
ATOM 2411 N N . ASN A 1 329 ? -6.118 14.572 5.862 1.00 93.50 329 ASN A N 1
ATOM 2412 C CA . ASN A 1 329 ? -7.059 15.621 5.453 1.00 93.50 329 ASN A CA 1
ATOM 2413 C C . ASN A 1 329 ? -7.650 16.405 6.633 1.00 93.50 329 ASN A C 1
ATOM 2415 O O . ASN A 1 329 ? -8.324 17.412 6.418 1.00 93.50 329 ASN A O 1
ATOM 2419 N N . ASP A 1 330 ? -7.383 15.966 7.859 1.00 93.88 330 ASP A N 1
ATOM 2420 C CA . ASP A 1 330 ? -7.900 16.557 9.087 1.00 93.88 330 ASP A CA 1
ATOM 2421 C C . ASP A 1 330 ? -7.054 17.774 9.528 1.00 93.88 330 ASP A C 1
ATOM 2423 O O . ASP A 1 330 ? -5.929 17.989 9.054 1.00 93.88 330 ASP A O 1
ATOM 2427 N N . ASP A 1 331 ? -7.608 18.612 10.409 1.00 93.75 331 ASP A N 1
ATOM 2428 C CA . ASP A 1 331 ? -6.869 19.702 11.060 1.00 93.75 331 ASP A CA 1
ATOM 2429 C C . ASP A 1 331 ? -6.179 19.162 12.325 1.00 93.75 331 ASP A C 1
ATOM 2431 O O . ASP A 1 331 ? -6.868 18.744 13.261 1.00 93.75 331 ASP A O 1
ATOM 2435 N N . PRO A 1 332 ? -4.833 19.188 12.411 1.00 94.88 332 PRO A N 1
ATOM 2436 C CA . PRO A 1 332 ? -4.116 18.723 13.595 1.00 94.88 332 PRO A CA 1
ATOM 2437 C C . PRO A 1 332 ? -4.555 19.385 14.911 1.00 94.88 332 PRO A C 1
ATOM 2439 O O . PRO A 1 332 ? -4.418 18.773 15.967 1.00 94.88 332 PRO A O 1
ATOM 2442 N N . ASN A 1 333 ? -5.100 20.608 14.874 1.00 93.81 333 ASN A N 1
ATOM 2443 C CA . ASN A 1 333 ? -5.541 21.325 16.075 1.00 93.81 333 ASN A CA 1
ATOM 2444 C C . ASN A 1 333 ? -6.887 20.829 16.626 1.00 93.81 333 ASN A C 1
ATOM 2446 O O . ASN A 1 333 ? -7.148 20.984 17.818 1.00 93.81 333 ASN A O 1
ATOM 2450 N N . THR A 1 334 ? -7.749 20.251 15.784 1.00 93.06 334 THR A N 1
ATOM 2451 C CA . THR A 1 334 ? -9.045 19.685 16.207 1.00 93.06 334 THR A CA 1
ATOM 2452 C C . THR A 1 334 ? -9.021 18.166 16.313 1.00 93.06 334 THR A C 1
ATOM 2454 O O . THR A 1 334 ? -9.936 17.582 16.892 1.00 93.06 334 THR A O 1
ATOM 2457 N N . PHE A 1 335 ? -7.946 17.535 15.836 1.00 94.69 335 PHE A N 1
ATOM 2458 C CA . PHE A 1 335 ? -7.847 16.094 15.642 1.00 94.69 335 PHE A CA 1
ATOM 2459 C C . PHE A 1 335 ? -8.157 15.253 16.888 1.00 94.69 335 PHE A C 1
ATOM 2461 O O . PHE A 1 335 ? -8.767 14.196 16.765 1.00 94.69 335 PHE A O 1
ATOM 2468 N N . GLN A 1 336 ? -7.812 15.724 18.094 1.00 92.12 336 GLN A N 1
ATOM 2469 C CA . GLN A 1 336 ? -8.172 15.036 19.346 1.00 92.12 336 GLN A CA 1
ATOM 2470 C C . GLN A 1 336 ? -9.688 14.855 19.482 1.00 92.12 336 GLN A C 1
ATOM 2472 O O . GLN A 1 336 ? -10.160 13.752 19.742 1.00 92.12 336 GLN A O 1
ATOM 2477 N N . SER A 1 337 ? -10.460 15.918 19.241 1.00 87.81 337 SER A N 1
ATOM 2478 C CA . SER A 1 337 ? -11.924 15.858 19.307 1.00 87.81 337 SER A CA 1
ATOM 2479 C C . SER A 1 337 ? -12.495 14.890 18.268 1.00 87.81 337 SER A C 1
ATOM 2481 O O . SER A 1 337 ? -13.476 14.194 18.539 1.00 87.81 337 SER A O 1
ATOM 2483 N N . ASP A 1 338 ? -11.889 14.845 17.083 1.00 94.69 338 ASP A N 1
ATOM 2484 C CA . ASP A 1 338 ? -12.347 14.005 15.977 1.00 94.69 338 ASP A CA 1
ATOM 2485 C C . ASP A 1 338 ? -12.064 12.518 16.257 1.00 94.69 338 ASP A C 1
ATOM 2487 O O . ASP A 1 338 ? -12.937 11.662 16.065 1.00 94.69 338 ASP A O 1
ATOM 2491 N N . VAL A 1 339 ? -10.879 12.211 16.801 1.00 95.44 339 VAL A N 1
ATOM 2492 C CA . VAL A 1 339 ? -10.500 10.870 17.270 1.00 95.44 339 VAL A CA 1
ATOM 2493 C C . VAL A 1 339 ? -11.434 10.402 18.384 1.00 95.44 339 VAL A C 1
ATOM 2495 O O . VAL A 1 339 ? -12.002 9.312 18.271 1.00 95.44 339 VAL A O 1
ATOM 2498 N N . ASP A 1 340 ? -11.680 11.229 19.405 1.00 87.75 340 ASP A N 1
ATOM 2499 C CA . ASP A 1 340 ? -12.585 10.891 20.510 1.00 87.75 340 ASP A CA 1
ATOM 2500 C C . ASP A 1 340 ? -13.994 10.572 19.994 1.00 87.75 340 ASP A C 1
ATOM 2502 O O . ASP A 1 340 ? -14.640 9.615 20.434 1.00 87.75 340 ASP A O 1
ATOM 2506 N N . GLN A 1 341 ? -14.500 11.352 19.034 1.00 89.56 341 GLN A N 1
ATOM 2507 C CA . GLN A 1 341 ? -15.816 11.127 18.442 1.00 89.56 341 GLN A CA 1
ATOM 2508 C C . GLN A 1 341 ? -15.891 9.784 17.703 1.00 89.56 341 GLN A C 1
ATOM 2510 O O . GLN A 1 341 ? -16.865 9.042 17.880 1.00 89.56 341 GLN A O 1
ATOM 2515 N N . VAL A 1 342 ? -14.877 9.448 16.902 1.00 95.12 342 VAL A N 1
ATOM 2516 C CA . VAL A 1 342 ? -14.812 8.179 16.161 1.00 95.12 342 VAL A CA 1
ATOM 2517 C C . VAL A 1 342 ? -14.673 6.988 17.110 1.00 95.12 342 VAL A C 1
ATOM 2519 O O . VAL A 1 342 ? -15.427 6.017 16.983 1.00 95.12 342 VAL A O 1
ATOM 2522 N N . VAL A 1 343 ? -13.788 7.072 18.108 1.00 92.12 343 VAL A N 1
ATOM 2523 C CA . VAL A 1 343 ? -13.598 6.016 19.114 1.00 92.12 343 VAL A CA 1
ATOM 2524 C C . VAL A 1 343 ? -14.883 5.758 19.892 1.00 92.12 343 VAL A C 1
ATOM 2526 O O . VAL A 1 343 ? -15.299 4.605 20.049 1.00 92.12 343 VAL A O 1
ATOM 2529 N N . ASN A 1 344 ? -15.569 6.816 20.326 1.00 84.69 344 ASN A N 1
ATOM 2530 C CA . ASN A 1 344 ? -16.846 6.698 21.021 1.00 84.69 344 ASN A CA 1
ATOM 2531 C C . ASN A 1 344 ? -17.936 6.089 20.130 1.00 84.69 344 ASN A C 1
ATOM 2533 O O . ASN A 1 344 ? -18.692 5.228 20.587 1.00 84.69 344 ASN A O 1
ATOM 2537 N N . ALA A 1 345 ? -18.010 6.487 18.855 1.00 86.88 345 ALA A N 1
ATOM 2538 C CA . ALA A 1 345 ? -18.989 5.956 17.909 1.00 86.88 345 ALA A CA 1
ATOM 2539 C C . ALA A 1 345 ? -18.783 4.457 17.625 1.00 86.88 345 ALA A C 1
ATOM 2541 O O . ALA A 1 345 ? -19.763 3.710 17.538 1.00 86.88 345 ALA A O 1
ATOM 2542 N N . LEU A 1 346 ? -17.535 4.002 17.508 1.00 90.50 346 LEU A N 1
ATOM 2543 C CA . LEU A 1 346 ? -17.193 2.587 17.333 1.00 90.50 346 LEU A CA 1
ATOM 2544 C C . LEU A 1 346 ? -17.444 1.791 18.619 1.00 90.50 346 LEU A C 1
ATOM 2546 O O . LEU A 1 346 ? -18.102 0.749 18.592 1.00 90.50 346 LEU A O 1
ATOM 2550 N N . SER A 1 347 ? -17.015 2.314 19.767 1.00 83.81 347 SER A N 1
ATOM 2551 C CA . SER A 1 347 ? -17.215 1.657 21.063 1.00 83.81 347 SER A CA 1
ATOM 2552 C C . SER A 1 347 ? -18.705 1.479 21.371 1.00 83.81 347 SER A C 1
ATOM 2554 O O . SER A 1 347 ? -19.132 0.393 21.766 1.00 83.81 347 SER A O 1
ATOM 2556 N N . ALA A 1 348 ? -19.536 2.483 21.066 1.00 78.06 348 ALA A N 1
ATOM 2557 C CA . ALA A 1 348 ? -20.997 2.424 21.173 1.00 78.06 348 ALA A CA 1
ATOM 2558 C C . ALA A 1 348 ? -21.648 1.284 20.361 1.00 78.06 348 ALA A C 1
ATOM 2560 O O . ALA A 1 348 ? -22.745 0.828 20.687 1.00 78.06 348 ALA A O 1
ATOM 2561 N N . ARG A 1 349 ? -20.965 0.788 19.328 1.00 80.69 349 ARG A N 1
ATOM 2562 C CA . ARG A 1 349 ? -21.405 -0.316 18.461 1.00 80.69 349 ARG A CA 1
ATOM 2563 C C . ARG A 1 349 ? -20.808 -1.664 18.858 1.00 80.69 349 ARG A C 1
ATOM 2565 O O . ARG A 1 349 ? -21.027 -2.662 18.181 1.00 80.69 349 ARG A O 1
ATOM 2572 N N . GLY A 1 350 ? -20.092 -1.706 19.980 1.00 75.00 350 GLY A N 1
ATOM 2573 C CA . GLY A 1 350 ? -19.460 -2.918 20.488 1.00 75.00 350 GLY A CA 1
ATOM 2574 C C . GLY A 1 350 ? -18.258 -3.372 19.670 1.00 75.00 350 GLY A C 1
ATOM 2575 O O . GLY A 1 350 ? -17.922 -4.553 19.722 1.00 75.00 350 GLY A O 1
ATOM 2576 N N . VAL A 1 351 ? -17.619 -2.453 18.938 1.00 85.25 351 VAL A N 1
ATOM 2577 C CA . VAL A 1 351 ? -16.353 -2.732 18.255 1.00 85.25 351 VAL A CA 1
ATOM 2578 C C . VAL A 1 351 ? -15.290 -3.020 19.311 1.00 85.25 351 VAL A C 1
ATOM 2580 O O . VAL A 1 351 ? -15.022 -2.193 20.184 1.00 85.25 351 VAL A O 1
ATOM 2583 N N . GLN A 1 352 ? -14.716 -4.218 19.255 1.00 80.19 352 GLN A N 1
ATOM 2584 C CA . GLN A 1 352 ? -13.838 -4.752 20.299 1.00 80.19 352 GLN A CA 1
ATOM 2585 C C . GLN A 1 352 ? -12.425 -4.201 20.200 1.00 80.19 352 GLN A C 1
ATOM 2587 O O . GLN A 1 352 ? -11.753 -4.047 21.217 1.00 80.19 352 GLN A O 1
ATOM 2592 N N . ARG A 1 353 ? -11.980 -3.917 18.975 1.00 91.50 353 ARG A N 1
ATOM 2593 C CA . ARG A 1 353 ? -10.655 -3.377 18.706 1.00 91.50 353 ARG A CA 1
ATOM 2594 C C . ARG A 1 353 ? -10.736 -2.296 17.639 1.00 91.50 353 ARG A C 1
ATOM 2596 O O . ARG A 1 353 ? -11.291 -2.512 16.565 1.00 91.50 353 ARG A O 1
ATOM 2603 N N . ILE A 1 354 ? -10.185 -1.134 17.944 1.00 96.06 354 ILE A N 1
ATOM 2604 C CA . ILE A 1 354 ? -10.049 -0.008 17.026 1.00 96.06 354 ILE A CA 1
ATOM 2605 C C . ILE A 1 354 ? -8.558 0.137 16.747 1.00 96.06 354 ILE A C 1
ATOM 2607 O O . ILE A 1 354 ? -7.763 0.268 17.668 1.00 96.06 354 ILE A O 1
ATOM 2611 N N . VAL A 1 355 ? -8.164 0.057 15.489 1.00 98.25 355 VAL A N 1
ATOM 2612 C CA . VAL A 1 355 ? -6.772 0.098 15.056 1.00 98.25 355 VAL A CA 1
ATOM 2613 C C . VAL A 1 355 ? -6.578 1.381 14.271 1.00 98.25 355 VAL A C 1
ATOM 2615 O O . VAL A 1 355 ? -7.067 1.492 13.152 1.00 98.25 355 VAL A O 1
ATOM 2618 N N . PHE A 1 356 ? -5.883 2.353 14.846 1.00 98.75 356 PHE A N 1
ATOM 2619 C CA . PHE A 1 356 ? -5.437 3.517 14.091 1.00 98.75 356 PHE A CA 1
ATOM 2620 C C . PHE A 1 356 ? -4.112 3.216 13.404 1.00 98.75 356 PHE A C 1
ATOM 2622 O O . PHE A 1 356 ? -3.274 2.491 13.938 1.00 98.75 356 PHE A O 1
ATOM 2629 N N . ILE A 1 357 ? -3.917 3.799 12.227 1.00 98.75 357 ILE A N 1
ATOM 2630 C CA . ILE A 1 357 ? -2.628 3.824 11.540 1.00 98.75 357 ILE A CA 1
ATOM 2631 C C . ILE A 1 357 ? -2.167 5.276 11.519 1.00 98.75 357 ILE A C 1
ATOM 2633 O O . ILE A 1 357 ? -2.900 6.137 11.031 1.00 98.75 357 ILE A O 1
ATOM 2637 N N . ASN A 1 358 ? -0.993 5.557 12.082 1.00 98.31 358 ASN A N 1
ATOM 2638 C CA . ASN A 1 358 ? -0.485 6.925 12.140 1.00 98.31 358 ASN A CA 1
ATOM 2639 C C . ASN A 1 358 ? 0.052 7.409 10.778 1.00 98.31 358 ASN A C 1
ATOM 2641 O O . ASN A 1 358 ? 0.110 6.670 9.794 1.00 98.31 358 ASN A O 1
ATOM 2645 N N . LEU A 1 359 ? 0.392 8.691 10.705 1.00 98.19 359 LEU A N 1
ATOM 2646 C CA . LEU A 1 359 ? 0.685 9.396 9.463 1.00 98.19 359 LEU A CA 1
ATOM 2647 C C . LEU A 1 359 ? 2.193 9.547 9.274 1.00 98.19 359 LEU A C 1
ATOM 2649 O O . LEU A 1 359 ? 2.893 9.972 10.189 1.00 98.19 359 LEU A O 1
ATOM 2653 N N . SER A 1 360 ? 2.700 9.302 8.069 1.00 97.44 360 SER A N 1
ATOM 2654 C CA . SER A 1 360 ? 4.057 9.725 7.716 1.00 97.44 360 SER A CA 1
ATOM 2655 C C . SER A 1 360 ? 4.185 11.251 7.806 1.00 97.44 360 SER A C 1
ATOM 2657 O O . SER A 1 360 ? 3.372 11.978 7.230 1.00 97.44 360 SER A O 1
ATOM 2659 N N . THR A 1 361 ? 5.214 11.742 8.498 1.00 96.69 361 THR A N 1
ATOM 2660 C CA . THR A 1 361 ? 5.475 13.179 8.705 1.00 96.69 361 THR A CA 1
ATOM 2661 C C . THR A 1 361 ? 6.370 13.797 7.628 1.00 96.69 361 THR A C 1
ATOM 2663 O O . THR A 1 361 ? 6.953 14.855 7.847 1.00 96.69 361 THR A O 1
ATOM 2666 N N . ARG A 1 362 ? 6.512 13.135 6.471 1.00 93.56 362 ARG A N 1
ATOM 2667 C CA . ARG A 1 362 ? 7.330 13.603 5.336 1.00 93.56 362 ARG A CA 1
ATOM 2668 C C . ARG A 1 362 ? 6.896 14.982 4.855 1.00 93.56 362 ARG A C 1
ATOM 2670 O O . ARG A 1 362 ? 7.723 15.859 4.627 1.00 93.56 362 ARG A O 1
ATOM 2677 N N . ARG A 1 363 ? 5.583 15.194 4.779 1.00 93.00 363 ARG A N 1
ATOM 2678 C CA . ARG A 1 363 ? 5.013 16.493 4.440 1.00 93.00 363 ARG A CA 1
ATOM 2679 C C . ARG A 1 363 ? 5.117 17.438 5.629 1.00 93.00 363 ARG A C 1
ATOM 2681 O O . ARG A 1 363 ? 4.502 17.207 6.664 1.00 93.00 363 ARG A O 1
ATOM 2688 N N . THR A 1 364 ? 5.796 18.560 5.431 1.00 92.75 364 THR A N 1
ATOM 2689 C CA . THR A 1 364 ? 6.002 19.582 6.473 1.00 92.75 364 THR A CA 1
ATOM 2690 C C . THR A 1 364 ? 4.967 20.710 6.451 1.00 92.75 364 THR A C 1
ATOM 2692 O O . THR A 1 364 ? 4.882 21.486 7.398 1.00 92.75 364 THR A O 1
ATOM 2695 N N . SER A 1 365 ? 4.136 20.801 5.404 1.00 93.19 365 SER A N 1
ATOM 2696 C CA . SER A 1 365 ? 3.103 21.847 5.274 1.00 93.19 365 SER A CA 1
ATOM 2697 C C . SER A 1 365 ? 1.919 21.699 6.239 1.00 93.19 365 SER A C 1
ATOM 2699 O O . SER A 1 365 ? 1.131 22.632 6.384 1.00 93.19 365 SER A O 1
ATOM 2701 N N . ARG A 1 366 ? 1.784 20.551 6.914 1.00 93.69 366 ARG A N 1
ATOM 2702 C CA . ARG A 1 366 ? 0.839 20.331 8.019 1.00 93.69 366 ARG A CA 1
ATOM 2703 C C . ARG A 1 366 ? 1.540 19.607 9.161 1.00 93.69 366 ARG A C 1
ATOM 2705 O O . ARG A 1 366 ? 2.412 18.776 8.933 1.00 93.69 366 ARG A O 1
ATOM 2712 N N . ASN A 1 367 ? 1.131 19.895 10.395 1.00 96.56 367 ASN A N 1
ATOM 2713 C CA . ASN A 1 367 ? 1.738 19.311 11.589 1.00 96.56 367 ASN A CA 1
ATOM 2714 C C . ASN A 1 367 ? 1.200 17.896 11.881 1.00 96.56 367 ASN A C 1
ATOM 2716 O O . ASN A 1 367 ? 0.461 17.686 12.840 1.00 96.56 367 ASN A O 1
ATOM 2720 N N . TYR A 1 368 ? 1.580 16.914 11.062 1.00 97.25 368 TYR A N 1
ATOM 2721 C CA . TYR A 1 368 ? 1.187 15.517 11.282 1.00 97.25 368 TYR A CA 1
ATOM 2722 C C . TYR A 1 368 ? 1.830 14.893 12.527 1.00 97.25 368 TYR A C 1
ATOM 2724 O O . TYR A 1 368 ? 1.298 13.924 13.060 1.00 97.25 368 TYR A O 1
ATOM 2732 N N . ALA A 1 369 ? 2.915 15.469 13.054 1.00 97.44 369 ALA A N 1
ATOM 2733 C CA . ALA A 1 369 ? 3.463 15.078 14.352 1.00 97.44 369 ALA A CA 1
ATOM 2734 C C . ALA A 1 369 ? 2.457 15.315 15.494 1.00 97.44 369 ALA A C 1
ATOM 2736 O O . ALA A 1 369 ? 2.312 14.450 16.357 1.00 97.44 369 ALA A O 1
ATOM 2737 N N . LEU A 1 370 ? 1.710 16.427 15.470 1.00 97.12 370 LEU A N 1
ATOM 2738 C CA . LEU A 1 370 ? 0.633 16.676 16.434 1.00 97.12 370 LEU A CA 1
ATOM 2739 C C . LEU A 1 370 ? -0.499 15.647 16.290 1.00 97.12 370 LEU A C 1
ATOM 2741 O O . LEU A 1 370 ? -0.932 15.073 17.287 1.00 97.12 370 LEU A O 1
ATOM 2745 N N . SER A 1 371 ? -0.921 15.344 15.058 1.00 97.94 371 SER A N 1
ATOM 2746 C CA . SER A 1 371 ? -1.912 14.290 14.801 1.00 97.94 371 SER A CA 1
ATOM 2747 C C . SER A 1 371 ? -1.438 12.917 15.296 1.00 97.94 371 SER A C 1
ATOM 2749 O O . SER A 1 371 ? -2.197 12.190 15.930 1.00 97.94 371 SER A O 1
ATOM 2751 N N . ASN A 1 372 ? -0.171 12.566 15.075 1.00 98.56 372 ASN A N 1
ATOM 2752 C CA . ASN A 1 372 ? 0.401 11.307 15.553 1.00 98.56 372 ASN A CA 1
ATOM 2753 C C . ASN A 1 372 ? 0.482 11.243 17.081 1.00 98.56 372 ASN A C 1
ATOM 2755 O O . ASN A 1 372 ? 0.238 10.178 17.641 1.00 98.56 372 ASN A O 1
ATOM 2759 N N . ALA A 1 373 ? 0.778 12.358 17.756 1.00 97.62 373 ALA A N 1
ATOM 2760 C CA . ALA A 1 373 ? 0.758 12.428 19.216 1.00 97.62 373 ALA A CA 1
ATOM 2761 C C . ALA A 1 373 ? -0.652 12.170 19.775 1.00 97.62 373 ALA A C 1
ATOM 2763 O O . ALA A 1 373 ? -0.797 11.435 20.748 1.00 97.62 373 ALA A O 1
ATOM 2764 N N . VAL A 1 374 ? -1.692 12.691 19.116 1.00 97.00 374 VAL A N 1
ATOM 2765 C CA . VAL A 1 374 ? -3.098 12.398 19.443 1.00 97.00 374 VAL A CA 1
ATOM 2766 C C . VAL A 1 374 ? -3.425 10.910 19.256 1.00 97.00 374 VAL A C 1
ATOM 2768 O O . VAL A 1 374 ? -4.066 10.312 20.116 1.00 97.00 374 VAL A O 1
ATOM 2771 N N . LEU A 1 375 ? -2.978 10.273 18.167 1.00 98.19 375 LEU A N 1
ATOM 2772 C CA . LEU A 1 375 ? -3.218 8.834 17.958 1.00 98.19 375 LEU A CA 1
ATOM 2773 C C . LEU A 1 375 ? -2.459 7.964 18.964 1.00 98.19 375 LEU A C 1
ATOM 2775 O O . LEU A 1 375 ? -3.002 6.972 19.454 1.00 98.19 375 LEU A O 1
ATOM 2779 N N . ALA A 1 376 ? -1.218 8.340 19.285 1.00 96.62 376 ALA A N 1
ATOM 2780 C CA . ALA A 1 376 ? -0.427 7.689 20.322 1.00 96.62 376 ALA A CA 1
ATOM 2781 C C . ALA A 1 376 ? -1.139 7.795 21.669 1.00 96.62 376 ALA A C 1
ATOM 2783 O O . ALA A 1 376 ? -1.307 6.778 22.341 1.00 96.62 376 ALA A O 1
ATOM 2784 N N . ASN A 1 377 ? -1.660 8.979 21.999 1.00 88.50 377 ASN A N 1
ATOM 2785 C CA . ASN A 1 377 ? -2.483 9.149 23.182 1.00 88.50 377 ASN A CA 1
ATOM 2786 C C . ASN A 1 377 ? -3.707 8.235 23.177 1.00 88.50 377 ASN A C 1
ATOM 2788 O O . ASN A 1 377 ? -3.940 7.512 24.136 1.00 88.50 377 ASN A O 1
ATOM 2792 N N . ALA A 1 378 ? -4.473 8.220 22.087 1.00 88.62 378 ALA A N 1
ATOM 2793 C CA . ALA A 1 378 ? -5.685 7.417 22.025 1.00 88.62 378 ALA A CA 1
ATOM 2794 C C . ALA A 1 378 ? -5.411 5.927 22.310 1.00 88.62 378 ALA A C 1
ATOM 2796 O O . ALA A 1 378 ? -6.236 5.265 22.933 1.00 88.62 378 ALA A O 1
ATOM 2797 N N . SER A 1 379 ? -4.246 5.403 21.912 1.00 90.94 379 SER A N 1
ATOM 2798 C CA . SER A 1 379 ? -3.844 4.023 22.226 1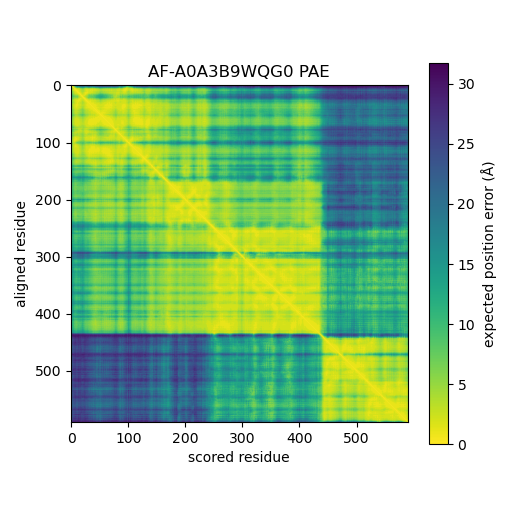.00 90.94 379 SER A CA 1
ATOM 2799 C C . SER A 1 379 ? -3.535 3.761 23.706 1.00 90.94 379 SER A C 1
ATOM 2801 O O . SER A 1 379 ? -3.579 2.610 24.136 1.00 90.94 379 SER A O 1
ATOM 2803 N N . VAL A 1 380 ? -3.259 4.811 24.483 1.00 85.50 380 VAL A N 1
ATOM 2804 C CA . VAL A 1 380 ? -3.043 4.762 25.936 1.00 85.50 380 VAL A CA 1
ATOM 2805 C C . VAL A 1 380 ? -4.355 5.015 26.686 1.00 85.50 380 VAL A C 1
ATOM 2807 O O . VAL A 1 380 ? -4.705 4.228 27.564 1.00 85.50 380 VAL A O 1
ATOM 2810 N N . SER A 1 381 ? -5.117 6.049 26.309 1.00 81.38 381 SER A N 1
ATOM 2811 C CA . SER A 1 381 ? -6.356 6.444 27.002 1.00 81.38 381 SER A CA 1
ATOM 2812 C C . SER A 1 381 ? -7.516 5.468 26.775 1.00 81.38 381 SER A C 1
ATOM 2814 O O . SER A 1 381 ? -8.400 5.326 27.626 1.00 81.38 381 SER A O 1
ATOM 2816 N N . TYR A 1 382 ? -7.542 4.775 25.629 1.00 80.19 382 TYR A N 1
ATOM 2817 C CA . TYR A 1 382 ? -8.595 3.822 25.275 1.00 80.19 382 TYR A CA 1
ATOM 2818 C C . TYR A 1 382 ? -8.035 2.392 25.173 1.00 80.19 382 TYR A C 1
ATOM 2820 O O . TYR A 1 382 ? -7.354 2.058 24.204 1.00 80.19 382 TYR A O 1
ATOM 2828 N N . PRO A 1 383 ? -8.379 1.469 26.088 1.00 78.88 383 PRO A N 1
ATOM 2829 C CA . PRO A 1 383 ? -7.763 0.133 26.118 1.00 78.88 383 PRO A CA 1
ATOM 2830 C C . PRO A 1 383 ? -8.186 -0.792 24.963 1.00 78.88 383 PRO A C 1
ATOM 2832 O O . PRO A 1 383 ? -7.558 -1.826 24.711 1.00 78.88 383 PRO A O 1
ATOM 2835 N N . ASN A 1 384 ? -9.252 -0.440 24.240 1.00 83.25 384 ASN A N 1
ATOM 2836 C CA . ASN A 1 384 ? -9.661 -1.105 23.005 1.00 83.25 384 ASN A CA 1
ATOM 2837 C C . ASN A 1 384 ? -9.047 -0.469 21.746 1.00 83.25 384 ASN A C 1
ATOM 2839 O O . ASN A 1 384 ? -9.393 -0.896 20.645 1.00 83.25 384 ASN A O 1
ATOM 2843 N N . VAL A 1 385 ? -8.164 0.523 21.876 1.00 93.19 385 VAL A N 1
ATOM 2844 C CA . VAL A 1 385 ? -7.439 1.130 20.757 1.00 93.19 385 VAL A CA 1
ATOM 2845 C C . VAL A 1 385 ? -6.041 0.517 20.641 1.00 93.19 385 VAL A C 1
ATOM 2847 O O . VAL A 1 385 ? -5.407 0.166 21.630 1.00 93.19 385 VAL A O 1
ATOM 2850 N N . SER A 1 386 ? -5.571 0.333 19.414 1.00 95.94 386 SER A N 1
ATOM 2851 C CA . SER A 1 386 ? -4.188 -0.013 19.089 1.00 95.94 386 SER A CA 1
ATOM 2852 C C . SER A 1 386 ? -3.686 0.935 18.008 1.00 95.94 386 SER A C 1
ATOM 2854 O O . SER A 1 386 ? -4.458 1.339 17.138 1.00 95.94 386 SER A O 1
ATOM 2856 N N . LEU A 1 387 ? -2.402 1.280 18.060 1.00 98.19 387 LEU A N 1
ATOM 2857 C CA . LEU A 1 387 ? -1.763 2.142 17.073 1.00 98.19 387 LEU A CA 1
ATOM 2858 C C . LEU A 1 387 ? -0.746 1.351 16.258 1.00 98.19 387 LEU A C 1
ATOM 2860 O O . LEU A 1 387 ? 0.130 0.701 16.822 1.00 98.19 387 LEU A O 1
ATOM 2864 N N . LEU A 1 388 ? -0.849 1.443 14.936 1.00 98.56 388 LEU A N 1
ATOM 2865 C CA . LEU A 1 388 ? 0.165 0.963 14.008 1.00 98.56 388 LEU A CA 1
ATOM 2866 C C . LEU A 1 388 ? 1.028 2.145 13.560 1.00 98.56 388 LEU A C 1
ATOM 2868 O O . LEU A 1 388 ? 0.510 3.133 13.032 1.00 98.56 388 LEU A O 1
ATOM 2872 N N . ASP A 1 389 ? 2.339 2.035 13.769 1.00 98.31 389 ASP A N 1
ATOM 2873 C CA . ASP A 1 389 ? 3.303 3.106 13.503 1.00 98.31 389 ASP A CA 1
ATOM 2874 C C . ASP A 1 389 ? 3.848 3.065 12.065 1.00 98.31 389 ASP A C 1
ATOM 2876 O O . ASP A 1 389 ? 4.966 2.620 11.793 1.00 98.31 389 ASP A O 1
ATOM 2880 N N . TRP A 1 390 ? 3.025 3.519 11.120 1.00 98.44 390 TRP A N 1
ATOM 2881 C CA . TRP A 1 390 ? 3.441 3.702 9.733 1.00 98.44 390 TRP A CA 1
ATOM 2882 C C . TRP A 1 390 ? 4.495 4.802 9.575 1.00 98.44 390 TRP A C 1
ATOM 2884 O O . TRP A 1 390 ? 5.351 4.706 8.695 1.00 98.44 390 TRP A O 1
ATOM 2894 N N . ASN A 1 391 ? 4.472 5.832 10.422 1.00 98.06 391 ASN A N 1
ATOM 2895 C CA . ASN A 1 391 ? 5.458 6.904 10.395 1.00 98.06 391 ASN A CA 1
ATOM 2896 C C . ASN A 1 391 ? 6.871 6.343 10.564 1.00 98.06 391 ASN A C 1
ATOM 2898 O O . ASN A 1 391 ? 7.715 6.553 9.698 1.00 98.06 391 ASN A O 1
ATOM 2902 N N . ALA A 1 392 ? 7.104 5.565 11.623 1.00 97.56 392 ALA A N 1
ATOM 2903 C CA . ALA A 1 392 ? 8.388 4.913 11.850 1.00 97.56 392 ALA A CA 1
ATOM 2904 C C . ALA A 1 392 ? 8.726 3.924 10.725 1.00 97.56 392 ALA A C 1
ATOM 2906 O O . ALA A 1 392 ? 9.823 3.997 10.166 1.00 97.56 392 ALA A O 1
ATOM 2907 N N . ALA A 1 393 ? 7.774 3.066 10.335 1.00 97.25 393 ALA A N 1
ATOM 2908 C CA . ALA A 1 393 ? 7.969 2.063 9.283 1.00 97.25 393 ALA A CA 1
ATOM 2909 C C . ALA A 1 393 ? 8.335 2.660 7.911 1.00 97.25 393 ALA A C 1
ATOM 2911 O O . ALA A 1 393 ? 8.950 1.983 7.092 1.00 97.25 393 ALA A O 1
ATOM 2912 N N . SER A 1 394 ? 7.979 3.922 7.663 1.00 96.31 394 SER A N 1
ATOM 2913 C CA . SER A 1 394 ? 8.196 4.611 6.390 1.00 96.31 394 SER A CA 1
ATOM 2914 C C . SER A 1 394 ? 9.193 5.772 6.472 1.00 96.31 394 SER A C 1
ATOM 2916 O O . SER A 1 394 ? 9.226 6.599 5.560 1.00 96.31 394 SER A O 1
ATOM 2918 N N . SER A 1 395 ? 9.993 5.868 7.541 1.00 94.44 395 SER A N 1
ATOM 2919 C CA . SER A 1 395 ? 10.808 7.058 7.849 1.00 94.44 395 SER A CA 1
ATOM 2920 C C . SER A 1 395 ? 12.237 7.065 7.302 1.00 94.44 395 SER A C 1
ATOM 2922 O O . SER A 1 395 ? 12.791 8.149 7.116 1.00 94.44 395 SER A O 1
ATOM 2924 N N . ALA A 1 396 ? 12.865 5.914 7.048 1.00 89.56 396 ALA A N 1
ATOM 2925 C CA . ALA A 1 396 ? 14.267 5.906 6.638 1.00 89.56 396 ALA A CA 1
ATOM 2926 C C . ALA A 1 396 ? 14.440 6.497 5.221 1.00 89.56 396 ALA A C 1
ATOM 2928 O O . ALA A 1 396 ? 13.507 6.484 4.404 1.00 89.56 396 ALA A O 1
ATOM 2929 N N . PRO A 1 397 ? 15.641 7.016 4.897 1.00 83.31 397 PRO A N 1
ATOM 2930 C CA . PRO A 1 397 ? 15.882 7.693 3.622 1.00 83.31 397 PRO A CA 1
ATOM 2931 C C . PRO A 1 397 ? 15.554 6.834 2.394 1.00 83.31 397 PRO A C 1
ATOM 2933 O O . PRO A 1 397 ? 14.994 7.326 1.418 1.00 83.31 397 PRO A O 1
ATOM 2936 N N . SER A 1 398 ? 15.824 5.527 2.454 1.00 79.38 398 SER A N 1
ATOM 2937 C CA . SER A 1 398 ? 15.524 4.599 1.357 1.00 79.38 398 SER A CA 1
ATOM 2938 C C . SER A 1 398 ? 14.024 4.415 1.104 1.00 79.38 398 SER A C 1
ATOM 2940 O O . SER A 1 398 ? 13.643 4.008 0.007 1.00 79.38 398 SER A O 1
ATOM 2942 N N . GLN A 1 399 ? 13.154 4.745 2.067 1.00 88.38 399 GLN A N 1
ATOM 2943 C CA . GLN A 1 399 ? 11.703 4.717 1.881 1.00 88.38 399 GLN A CA 1
ATOM 2944 C C . GLN A 1 399 ? 11.149 5.964 1.184 1.00 88.38 399 GLN A C 1
ATOM 2946 O O . GLN A 1 399 ? 9.955 5.992 0.903 1.00 88.38 399 GLN A O 1
ATOM 2951 N N . ASN A 1 400 ? 11.973 6.956 0.812 1.00 85.88 400 ASN A N 1
ATOM 2952 C CA . ASN A 1 400 ? 11.519 8.058 -0.052 1.00 85.88 400 ASN A CA 1
ATOM 2953 C C . ASN A 1 400 ? 10.854 7.516 -1.329 1.00 85.88 400 ASN A C 1
ATOM 2955 O O . ASN A 1 400 ? 9.801 7.996 -1.733 1.00 85.88 400 ASN A O 1
ATOM 2959 N N . ARG A 1 401 ? 11.395 6.424 -1.887 1.00 84.12 401 ARG A N 1
ATOM 2960 C CA . ARG A 1 401 ? 10.858 5.744 -3.076 1.00 84.12 401 ARG A CA 1
ATOM 2961 C C . ARG A 1 401 ? 9.441 5.186 -2.901 1.00 84.12 401 ARG A C 1
ATOM 2963 O O . ARG A 1 401 ? 8.781 4.845 -3.878 1.00 84.12 401 ARG A O 1
ATOM 2970 N N . TRP A 1 402 ? 8.953 5.037 -1.671 1.00 90.62 402 TRP A N 1
ATOM 2971 C CA . TRP A 1 402 ? 7.588 4.573 -1.415 1.00 90.62 402 TRP A CA 1
ATOM 2972 C C . TRP A 1 402 ? 6.548 5.656 -1.682 1.00 90.62 402 TRP A C 1
ATOM 2974 O O . TRP A 1 402 ? 5.370 5.339 -1.830 1.00 90.62 402 TRP A O 1
ATOM 2984 N N . PHE A 1 403 ? 6.967 6.912 -1.798 1.00 91.75 403 PHE A N 1
ATOM 2985 C CA . PHE A 1 403 ? 6.062 8.027 -1.975 1.00 91.75 403 PHE A CA 1
ATOM 2986 C C . PHE A 1 403 ? 6.328 8.747 -3.300 1.00 91.75 403 PHE A C 1
ATOM 2988 O O . PHE A 1 403 ? 7.469 8.950 -3.700 1.00 91.75 403 PHE A O 1
ATOM 2995 N N . SER A 1 404 ? 5.260 9.064 -4.033 1.00 89.25 404 SER A N 1
ATOM 2996 C CA . SER A 1 404 ? 5.334 9.846 -5.275 1.00 89.25 404 SER A CA 1
ATOM 2997 C C . SER A 1 404 ? 5.398 11.350 -5.010 1.00 89.25 404 SER A C 1
ATOM 2999 O O . SER A 1 404 ? 5.795 12.115 -5.881 1.00 89.25 404 SER A O 1
ATOM 3001 N N . ASP A 1 405 ? 4.956 11.758 -3.824 1.00 89.88 405 ASP A N 1
ATOM 3002 C CA . ASP A 1 405 ? 5.116 13.084 -3.234 1.00 89.88 405 ASP A CA 1
ATOM 3003 C C . ASP A 1 405 ? 5.274 12.908 -1.712 1.00 89.88 405 ASP A C 1
ATOM 3005 O O . ASP A 1 405 ? 5.617 11.827 -1.259 1.00 89.88 405 ASP A O 1
ATOM 3009 N N . ASP A 1 406 ? 5.020 13.917 -0.885 1.00 90.62 406 ASP A N 1
ATOM 3010 C CA . ASP A 1 406 ? 5.199 13.774 0.567 1.00 90.62 406 ASP A CA 1
ATOM 3011 C C . ASP A 1 406 ? 4.075 12.992 1.297 1.00 90.62 406 ASP A C 1
ATOM 3013 O O . ASP A 1 406 ? 4.084 12.912 2.529 1.00 90.62 406 ASP A O 1
ATOM 3017 N N . VAL A 1 407 ? 3.072 12.461 0.581 1.00 92.06 407 VAL A N 1
ATOM 3018 C CA . VAL A 1 407 ? 1.901 11.752 1.147 1.00 92.06 407 VAL A CA 1
ATOM 3019 C C . VAL A 1 407 ? 1.498 10.519 0.332 1.00 92.06 407 VAL A C 1
ATOM 3021 O O . VAL A 1 407 ? 1.256 9.451 0.894 1.00 92.06 407 VAL A O 1
ATOM 3024 N N . HIS A 1 408 ? 1.372 10.653 -0.985 1.00 94.00 408 HIS A N 1
ATOM 3025 C CA . HIS A 1 408 ? 0.816 9.634 -1.866 1.00 94.00 408 HIS A CA 1
ATOM 3026 C C . HIS A 1 408 ? 1.828 8.540 -2.177 1.00 94.00 408 HIS A C 1
ATOM 3028 O O . HIS A 1 408 ? 3.006 8.799 -2.400 1.00 94.00 408 HIS A O 1
ATOM 3034 N N . LEU A 1 409 ? 1.339 7.302 -2.241 1.00 94.69 409 LEU A N 1
ATOM 3035 C CA . LEU A 1 409 ? 2.180 6.125 -2.405 1.00 94.69 409 LEU A CA 1
ATOM 3036 C C . LEU A 1 409 ? 2.428 5.776 -3.879 1.00 94.69 409 LEU A C 1
ATOM 3038 O O . LEU A 1 409 ? 1.494 5.710 -4.695 1.00 94.69 409 LEU A O 1
ATOM 3042 N N . THR A 1 410 ? 3.683 5.436 -4.182 1.00 91.06 410 THR A N 1
ATOM 3043 C CA . THR A 1 410 ? 4.083 4.740 -5.413 1.00 91.06 410 THR A CA 1
ATOM 3044 C C . THR A 1 410 ? 3.544 3.308 -5.428 1.00 91.06 410 THR A C 1
ATOM 3046 O O . THR A 1 410 ? 2.953 2.831 -4.458 1.00 91.06 410 THR A O 1
ATOM 3049 N N . SER A 1 411 ? 3.749 2.571 -6.523 1.00 88.31 411 SER A N 1
ATOM 3050 C CA . SER A 1 411 ? 3.319 1.167 -6.585 1.00 88.31 411 SER A CA 1
ATOM 3051 C C . SER A 1 411 ? 4.003 0.284 -5.524 1.00 88.31 411 SER A C 1
ATOM 3053 O O . SER A 1 411 ? 3.337 -0.545 -4.897 1.00 88.31 411 SER A O 1
ATOM 3055 N N . THR A 1 412 ? 5.290 0.525 -5.249 1.00 87.69 412 THR A N 1
ATOM 3056 C CA . THR A 1 412 ? 6.008 -0.107 -4.134 1.00 87.69 412 THR A CA 1
ATOM 3057 C C . THR A 1 412 ? 5.441 0.344 -2.801 1.00 87.69 412 THR A C 1
ATOM 3059 O O . THR A 1 412 ? 5.080 -0.505 -1.995 1.00 87.69 412 THR A O 1
ATOM 3062 N N . GLY A 1 413 ? 5.260 1.651 -2.582 1.00 93.62 413 GLY A N 1
ATOM 3063 C CA . GLY A 1 413 ? 4.720 2.143 -1.313 1.00 93.62 413 GLY A CA 1
ATOM 3064 C C . GLY A 1 413 ? 3.350 1.570 -0.973 1.00 93.62 413 GLY A C 1
ATOM 3065 O O . GLY A 1 413 ? 3.105 1.213 0.172 1.00 93.62 413 GLY A O 1
ATOM 3066 N N . ARG A 1 414 ? 2.471 1.391 -1.966 1.00 95.50 414 ARG A N 1
ATOM 3067 C CA . ARG A 1 414 ? 1.161 0.738 -1.784 1.00 95.50 414 ARG A CA 1
ATOM 3068 C C . ARG A 1 414 ? 1.300 -0.703 -1.306 1.00 95.50 414 ARG A C 1
ATOM 3070 O O . ARG A 1 414 ? 0.522 -1.151 -0.464 1.00 95.50 414 ARG A O 1
ATOM 3077 N N . SER A 1 415 ? 2.276 -1.423 -1.848 1.00 93.12 415 SER A N 1
ATOM 3078 C CA . SER A 1 415 ? 2.544 -2.816 -1.491 1.00 93.12 415 SER A CA 1
ATOM 3079 C C . SER A 1 415 ? 3.146 -2.920 -0.095 1.00 93.12 415 SER A C 1
ATOM 3081 O O . SER A 1 415 ? 2.623 -3.665 0.727 1.00 93.12 415 SER A O 1
ATOM 3083 N N . GLU A 1 416 ? 4.146 -2.095 0.207 1.00 94.38 416 GLU A N 1
ATOM 3084 C CA . GLU A 1 416 ? 4.792 -2.022 1.522 1.00 94.38 416 GLU A CA 1
ATOM 3085 C C . GLU A 1 416 ? 3.819 -1.579 2.614 1.00 94.38 416 GLU A C 1
ATOM 3087 O O . GLU A 1 416 ? 3.770 -2.176 3.685 1.00 94.38 416 GLU A O 1
ATOM 3092 N N . PHE A 1 417 ? 2.955 -0.602 2.328 1.00 97.81 417 PHE A N 1
ATOM 3093 C CA . PHE A 1 417 ? 1.922 -0.178 3.268 1.00 97.81 417 PHE A CA 1
ATOM 3094 C C . PHE A 1 417 ? 0.902 -1.288 3.538 1.00 97.81 417 PHE A C 1
ATOM 3096 O O . PHE A 1 417 ? 0.510 -1.530 4.679 1.00 97.81 417 PHE A O 1
ATOM 3103 N N . THR A 1 418 ? 0.499 -2.020 2.500 1.00 97.19 418 THR A N 1
ATOM 3104 C CA . THR A 1 418 ? -0.430 -3.144 2.655 1.00 97.19 418 THR A CA 1
ATOM 3105 C C . THR A 1 418 ? 0.208 -4.311 3.415 1.00 97.19 418 THR A C 1
ATOM 3107 O O . THR A 1 418 ? -0.445 -4.909 4.271 1.00 97.19 418 THR A O 1
ATOM 3110 N N . LEU A 1 419 ? 1.478 -4.625 3.139 1.00 95.19 419 LEU A N 1
ATOM 3111 C CA . LEU A 1 419 ? 2.257 -5.630 3.868 1.00 95.19 419 LEU A CA 1
ATOM 3112 C C . LEU A 1 419 ? 2.443 -5.239 5.331 1.00 95.19 419 LEU A C 1
ATOM 3114 O O . LEU A 1 419 ? 2.261 -6.075 6.211 1.00 95.19 419 LEU A O 1
ATOM 3118 N N . PHE A 1 420 ? 2.727 -3.965 5.599 1.00 97.75 420 PHE A N 1
ATOM 3119 C CA . PHE A 1 420 ? 2.772 -3.422 6.948 1.00 97.75 420 PHE A CA 1
ATOM 3120 C C . PHE A 1 420 ? 1.454 -3.684 7.683 1.00 97.75 420 PHE A C 1
ATOM 3122 O O . PHE A 1 420 ? 1.471 -4.317 8.736 1.00 97.75 420 PHE A O 1
ATOM 3129 N N . ILE A 1 421 ? 0.306 -3.305 7.106 1.00 98.19 421 ILE A N 1
ATOM 3130 C CA . ILE A 1 421 ? -1.012 -3.587 7.700 1.00 98.19 421 ILE A CA 1
ATOM 3131 C C . ILE A 1 421 ? -1.181 -5.094 7.933 1.00 98.19 421 ILE A C 1
ATOM 3133 O O . ILE A 1 421 ? -1.563 -5.497 9.030 1.00 98.19 421 ILE A O 1
ATOM 3137 N N . ARG A 1 422 ? -0.885 -5.935 6.933 1.00 96.31 422 ARG A N 1
ATOM 3138 C CA . ARG A 1 422 ? -1.035 -7.392 7.043 1.00 96.31 422 ARG A CA 1
ATOM 3139 C C . ARG A 1 422 ? -0.219 -7.966 8.201 1.00 96.31 422 ARG A C 1
ATOM 3141 O O . ARG A 1 422 ? -0.782 -8.666 9.038 1.00 96.31 422 ARG A O 1
ATOM 3148 N N . ASN A 1 423 ? 1.064 -7.625 8.275 1.00 95.75 423 ASN A N 1
ATOM 3149 C CA . ASN A 1 423 ? 1.980 -8.110 9.304 1.00 95.75 423 ASN A CA 1
ATOM 3150 C C . ASN A 1 423 ? 1.551 -7.651 10.701 1.00 95.75 423 ASN A C 1
ATOM 3152 O O . ASN A 1 423 ? 1.597 -8.426 11.654 1.00 95.75 423 ASN A O 1
ATOM 3156 N N . GLN A 1 424 ? 1.086 -6.406 10.825 1.00 97.69 424 GLN A N 1
ATOM 3157 C CA . GLN A 1 424 ? 0.578 -5.882 12.089 1.00 97.69 424 GLN A CA 1
ATOM 3158 C C . GLN A 1 424 ? -0.712 -6.587 12.526 1.00 97.69 424 GLN A C 1
ATOM 3160 O O . GLN A 1 424 ? -0.854 -6.944 13.694 1.00 97.69 424 GLN A O 1
ATOM 3165 N N . LEU A 1 425 ? -1.645 -6.849 11.606 1.00 95.94 425 LEU A N 1
ATOM 3166 C CA . LEU A 1 425 ? -2.852 -7.612 11.922 1.00 95.94 425 LEU A CA 1
ATOM 3167 C C . LEU A 1 425 ? -2.524 -9.057 12.318 1.00 95.94 425 LEU A C 1
ATOM 3169 O O . LEU A 1 425 ? -3.135 -9.573 13.257 1.00 95.94 425 LEU A O 1
ATOM 3173 N N . ASP A 1 426 ? -1.571 -9.705 11.645 1.00 93.75 426 ASP A N 1
ATOM 3174 C CA . ASP A 1 426 ? -1.136 -11.063 11.990 1.00 93.75 426 ASP A CA 1
ATOM 3175 C C . ASP A 1 426 ? -0.476 -11.085 13.380 1.00 93.75 426 ASP A C 1
ATOM 3177 O O . ASP A 1 426 ? -0.775 -11.968 14.185 1.00 93.75 426 ASP A O 1
ATOM 3181 N N . ALA A 1 427 ? 0.324 -10.068 13.725 1.00 93.69 427 ALA A N 1
ATOM 3182 C CA . ALA A 1 427 ? 0.889 -9.912 15.066 1.00 93.69 427 ALA A CA 1
ATOM 3183 C C . ALA A 1 427 ? -0.203 -9.729 16.137 1.00 93.69 427 ALA A C 1
ATOM 3185 O O . ALA A 1 427 ? -0.193 -10.421 17.158 1.00 93.69 427 ALA A O 1
ATOM 3186 N N . LEU A 1 428 ? -1.195 -8.865 15.886 1.00 93.31 428 LEU A N 1
ATOM 3187 C CA . LEU A 1 428 ? -2.343 -8.690 16.782 1.00 93.31 428 LEU A CA 1
ATOM 3188 C C . LEU A 1 428 ? -3.159 -9.984 16.925 1.00 93.31 428 LEU A C 1
ATOM 3190 O O . LEU A 1 428 ? -3.673 -10.272 18.009 1.00 93.31 428 LEU A O 1
ATOM 3194 N N . ARG A 1 429 ? -3.291 -10.777 15.853 1.00 90.62 429 ARG A N 1
ATOM 3195 C CA . ARG A 1 429 ? -3.959 -12.086 15.891 1.00 90.62 429 ARG A CA 1
ATOM 3196 C C . ARG A 1 429 ? -3.167 -13.082 16.732 1.00 90.62 429 ARG A C 1
ATOM 3198 O O . ARG A 1 429 ? -3.768 -13.734 17.579 1.00 90.62 429 ARG A O 1
ATOM 3205 N N . GLY A 1 430 ? -1.854 -13.181 16.531 1.00 86.88 430 GLY A N 1
ATOM 3206 C CA . GLY A 1 430 ? -0.978 -14.073 17.299 1.00 86.88 430 GLY A CA 1
ATOM 3207 C C . GLY A 1 430 ? -0.975 -13.759 18.797 1.00 86.88 430 GLY A C 1
ATOM 3208 O O . GLY A 1 430 ? -0.913 -14.660 19.625 1.00 86.88 430 GLY A O 1
ATOM 3209 N N . GLN A 1 431 ? -1.154 -12.486 19.156 1.00 89.06 431 GLN A N 1
ATOM 3210 C CA . GLN A 1 431 ? -1.327 -12.026 20.540 1.00 89.06 431 GLN A CA 1
ATOM 3211 C C . GLN A 1 431 ? -2.770 -12.174 21.060 1.00 89.06 431 GLN A C 1
ATOM 3213 O O . GLN A 1 431 ? -3.085 -11.736 22.163 1.00 89.06 431 GLN A O 1
ATOM 3218 N N . SER A 1 432 ? -3.672 -12.763 20.270 1.00 83.38 432 SER A N 1
ATOM 3219 C CA . SER A 1 432 ? -5.106 -12.903 20.555 1.00 83.38 432 SER A CA 1
ATOM 3220 C C . SER A 1 432 ? -5.891 -11.587 20.711 1.00 83.38 432 SER A C 1
ATOM 3222 O O . SER A 1 432 ? -7.080 -11.623 21.020 1.00 83.38 432 SER A O 1
ATOM 3224 N N . ILE A 1 433 ? -5.295 -10.426 20.413 1.00 86.50 433 ILE A N 1
ATOM 3225 C CA . ILE A 1 433 ? -5.889 -9.089 20.617 1.00 86.50 433 ILE A CA 1
ATOM 3226 C C . ILE A 1 433 ? -7.111 -8.845 19.718 1.00 86.50 433 ILE A C 1
ATOM 3228 O O . ILE A 1 433 ? -8.050 -8.155 20.121 1.00 86.50 433 ILE A O 1
ATOM 3232 N N . ILE A 1 434 ? -7.103 -9.399 18.502 1.00 88.94 434 ILE A N 1
ATOM 3233 C CA . ILE A 1 434 ? -8.199 -9.266 17.521 1.00 88.94 434 ILE A CA 1
ATOM 3234 C C . ILE A 1 434 ? -9.019 -10.552 17.338 1.00 88.94 434 ILE A C 1
ATOM 3236 O O . ILE A 1 434 ? -9.859 -10.622 16.442 1.00 88.94 434 ILE A O 1
ATOM 3240 N N . THR A 1 435 ? -8.773 -11.579 18.155 1.00 83.31 435 THR A N 1
ATOM 3241 C CA . THR A 1 435 ? -9.469 -12.871 18.047 1.00 83.31 435 THR A CA 1
ATOM 3242 C C . THR A 1 435 ? -10.801 -12.872 18.797 1.00 83.31 435 THR A C 1
ATOM 3244 O O . THR A 1 435 ? -10.957 -12.228 19.838 1.00 83.31 435 THR A O 1
ATOM 3247 N N . ASN A 1 436 ? -11.778 -13.619 18.282 1.00 67.00 436 ASN A N 1
ATOM 3248 C CA . ASN A 1 436 ? -13.076 -13.793 18.924 1.00 67.00 436 ASN A CA 1
ATOM 3249 C C . ASN A 1 436 ? -12.891 -14.520 20.269 1.00 67.00 436 ASN A C 1
ATOM 3251 O O . ASN A 1 436 ? -12.341 -15.616 20.316 1.00 67.00 436 ASN A O 1
ATOM 3255 N N . GLY A 1 437 ? -13.387 -13.935 21.362 1.00 53.88 437 GLY A N 1
ATOM 3256 C CA . GLY A 1 437 ? -13.430 -14.592 22.676 1.00 53.88 437 GLY A CA 1
ATOM 3257 C C . GLY A 1 437 ? -12.311 -14.232 23.659 1.00 53.88 437 GLY A C 1
ATOM 3258 O O . GLY A 1 437 ? -12.482 -14.498 24.846 1.00 53.88 437 GLY A O 1
ATOM 3259 N N . VAL A 1 438 ? -11.241 -13.554 23.229 1.00 48.94 438 VAL A N 1
ATOM 3260 C CA . VAL A 1 438 ? -10.201 -13.011 24.137 1.00 48.94 438 VAL A CA 1
ATOM 3261 C C . VAL A 1 438 ? -10.325 -11.495 24.291 1.00 48.94 438 VAL A C 1
ATOM 3263 O O . VAL A 1 438 ? -9.440 -10.861 24.852 1.00 48.94 438 VAL A O 1
ATOM 3266 N N . ALA A 1 439 ? -11.441 -10.910 23.825 1.00 46.34 439 ALA A N 1
ATOM 3267 C CA . ALA A 1 439 ? -11.727 -9.486 23.928 1.00 46.34 439 ALA A CA 1
ATOM 3268 C C . ALA A 1 439 ? -11.220 -8.946 25.268 1.00 46.34 439 ALA A C 1
ATOM 3270 O O . ALA A 1 439 ? -11.728 -9.314 26.330 1.00 46.34 439 ALA A O 1
ATOM 3271 N N . THR A 1 440 ? -10.223 -8.062 25.208 1.00 48.06 440 THR A N 1
ATOM 3272 C CA . THR A 1 440 ? -10.084 -6.973 26.170 1.00 48.06 440 THR A CA 1
ATOM 3273 C C . THR A 1 440 ? -11.473 -6.381 26.287 1.00 48.06 440 THR A C 1
ATOM 3275 O O . THR A 1 440 ? -11.938 -5.656 25.407 1.00 48.06 440 THR A O 1
ATOM 3278 N N . VAL A 1 441 ? -12.199 -6.851 27.292 1.00 54.66 441 VAL A N 1
ATOM 3279 C CA . VAL A 1 441 ? -13.573 -6.480 27.560 1.00 54.66 441 VAL A CA 1
ATOM 3280 C C . VAL A 1 441 ? -13.564 -4.963 27.599 1.00 54.66 441 VAL A C 1
ATOM 3282 O O . VAL A 1 441 ? -12.905 -4.415 28.479 1.00 54.66 441 VAL A O 1
ATOM 3285 N N . LEU A 1 442 ? -14.237 -4.313 26.633 1.00 60.00 442 LEU A N 1
ATOM 3286 C CA . LEU A 1 442 ? -14.440 -2.860 26.621 1.00 60.00 442 LEU A CA 1
ATOM 3287 C C . LEU A 1 442 ? -14.707 -2.444 28.067 1.00 60.00 442 LEU A C 1
ATOM 3289 O O . LEU A 1 442 ? -15.641 -2.982 28.678 1.00 60.00 442 LEU A O 1
ATOM 3293 N N . PRO A 1 443 ? -13.847 -1.621 28.669 1.00 67.12 443 PRO A N 1
ATOM 3294 C CA . PRO A 1 443 ? -13.846 -1.484 30.108 1.00 67.12 443 PRO A CA 1
ATOM 3295 C C . PRO A 1 443 ? -15.152 -0.799 30.517 1.00 67.12 443 PRO A C 1
ATOM 3297 O O . PRO A 1 443 ? -15.673 0.114 29.867 1.00 67.12 443 PRO A O 1
ATOM 3300 N N . LEU A 1 444 ? -15.781 -1.338 31.554 1.00 80.50 444 LEU A N 1
ATOM 3301 C CA . LEU A 1 444 ? -17.154 -0.994 31.884 1.00 80.50 444 LEU A CA 1
ATOM 3302 C C . LEU A 1 444 ? -17.243 0.461 32.365 1.00 80.50 444 LEU A C 1
ATOM 3304 O O . LEU A 1 444 ? -16.926 0.751 33.511 1.00 80.50 444 LEU A O 1
ATOM 3308 N N . GLY A 1 445 ? -17.743 1.359 31.512 1.00 80.06 445 GLY A N 1
ATOM 3309 C CA . GLY A 1 445 ? -18.033 2.748 31.901 1.00 80.06 445 GLY A CA 1
ATOM 3310 C C . GLY A 1 445 ? -16.810 3.660 32.009 1.00 80.06 445 GLY A C 1
ATOM 3311 O O . GLY A 1 445 ? -16.884 4.651 32.740 1.00 80.06 445 GLY A O 1
ATOM 3312 N N . VAL A 1 446 ? -15.726 3.298 31.317 1.00 79.88 446 VAL A N 1
ATOM 3313 C CA . VAL A 1 446 ? -14.489 4.076 31.165 1.00 79.88 446 VAL A CA 1
ATOM 3314 C C . VAL A 1 446 ? -13.993 3.981 29.709 1.00 79.88 446 VAL A C 1
ATOM 3316 O O . VAL A 1 446 ? -14.425 3.069 28.996 1.00 79.88 446 VAL A O 1
ATOM 3319 N N . PRO A 1 447 ? -13.108 4.889 29.264 1.00 80.75 447 PRO A N 1
ATOM 3320 C CA . PRO A 1 447 ? -12.777 6.154 29.927 1.00 80.75 447 PRO A CA 1
ATOM 3321 C C . PRO A 1 447 ? -13.980 7.112 29.950 1.00 80.75 447 PRO A C 1
ATOM 3323 O O . PRO A 1 447 ? -14.864 7.014 29.105 1.00 80.75 447 PRO A O 1
ATOM 3326 N N . MET A 1 448 ? -14.043 8.009 30.939 1.00 87.06 448 MET A N 1
ATOM 3327 C CA . MET A 1 448 ? -15.125 8.996 31.063 1.00 87.06 448 MET A CA 1
ATOM 3328 C C . MET A 1 448 ? -14.718 10.325 30.421 1.00 87.06 448 MET A C 1
ATOM 3330 O O . MET A 1 448 ? -13.737 10.942 30.838 1.00 87.06 448 MET A O 1
ATOM 3334 N N . ALA A 1 449 ? -15.514 10.801 29.466 1.00 84.75 449 ALA A N 1
ATOM 3335 C CA . ALA A 1 449 ? -15.236 12.002 28.683 1.00 84.75 449 ALA A CA 1
ATOM 3336 C C . ALA A 1 449 ? -16.378 13.030 28.753 1.00 84.75 449 ALA A C 1
ATOM 3338 O O . ALA A 1 449 ? -17.477 12.787 29.269 1.00 84.75 449 ALA A O 1
ATOM 3339 N N . LYS A 1 450 ? -16.114 14.240 28.248 1.00 85.56 450 LYS A N 1
ATOM 3340 C CA . LYS A 1 450 ? -17.067 15.358 28.285 1.00 85.56 450 LYS A CA 1
ATOM 3341 C C . LYS A 1 450 ? -18.433 14.955 27.719 1.00 85.56 450 LYS A C 1
ATOM 3343 O O . LYS A 1 450 ? -18.559 14.518 26.582 1.00 85.56 450 LYS A O 1
ATOM 3348 N N . GLY A 1 451 ? -19.486 15.210 28.492 1.00 84.62 451 GLY A N 1
ATOM 3349 C CA . GLY A 1 451 ? -20.866 14.900 28.109 1.00 84.62 451 GLY A CA 1
ATOM 3350 C C . GLY A 1 451 ? -21.389 13.554 28.616 1.00 84.62 451 GLY A C 1
ATOM 3351 O O . GLY A 1 451 ? -22.611 13.351 28.559 1.00 84.62 451 GLY A O 1
ATOM 3352 N N . ASP A 1 452 ? -20.524 12.701 29.169 1.00 90.06 452 ASP A N 1
ATOM 3353 C CA . ASP A 1 452 ? -20.934 11.509 29.906 1.00 90.06 452 ASP A CA 1
ATOM 3354 C C . ASP A 1 452 ? -21.677 11.868 31.188 1.00 90.06 452 ASP A C 1
ATOM 3356 O O . ASP A 1 452 ? -21.501 12.942 31.780 1.00 90.06 452 ASP A O 1
ATOM 3360 N N . ARG A 1 453 ? -22.565 10.966 31.611 1.00 94.38 453 ARG A N 1
ATOM 3361 C CA . ARG A 1 453 ? -23.371 11.138 32.818 1.00 94.38 453 ARG A CA 1
ATOM 3362 C C . ARG A 1 453 ? -23.544 9.835 33.575 1.00 94.38 453 ARG A C 1
ATOM 3364 O O . ARG A 1 453 ? -23.646 8.771 32.973 1.00 94.38 453 ARG A O 1
ATOM 3371 N N . GLY A 1 454 ? -23.693 9.917 34.890 1.00 93.69 454 GLY A N 1
ATOM 3372 C CA . GLY A 1 454 ? -24.084 8.778 35.716 1.00 93.69 454 GLY A CA 1
ATOM 3373 C C . GLY A 1 454 ? -23.357 8.700 37.050 1.00 93.69 454 GLY A C 1
ATOM 3374 O O . GLY A 1 454 ? -22.638 9.608 37.461 1.00 93.69 454 GLY A O 1
ATOM 3375 N N . ASN A 1 455 ? -23.562 7.584 37.749 1.00 92.00 455 ASN A N 1
ATOM 3376 C CA . ASN A 1 455 ? -22.965 7.357 39.066 1.00 92.00 455 ASN A CA 1
ATOM 3377 C C . ASN A 1 455 ? -21.440 7.173 39.006 1.00 92.00 455 ASN A C 1
ATOM 3379 O O . ASN A 1 455 ? -20.762 7.546 39.956 1.00 92.00 455 ASN A O 1
ATOM 3383 N N . ASN A 1 456 ? -20.902 6.661 37.895 1.00 89.56 456 ASN A N 1
ATOM 3384 C CA . ASN A 1 456 ? -19.460 6.631 37.631 1.00 89.56 456 ASN A CA 1
ATOM 3385 C C . ASN A 1 456 ? -18.874 8.051 37.596 1.00 89.56 456 ASN A C 1
ATOM 3387 O O . ASN A 1 456 ? -17.893 8.324 38.280 1.00 89.56 456 ASN A O 1
ATOM 3391 N N . VAL A 1 457 ? -19.550 8.990 36.925 1.00 94.50 457 VAL A N 1
ATOM 3392 C CA . VAL A 1 457 ? -19.139 10.402 36.914 1.00 94.50 457 VAL A CA 1
ATOM 3393 C C . VAL A 1 457 ? -19.268 11.036 38.304 1.00 94.50 457 VAL A C 1
ATOM 3395 O O . VAL A 1 457 ? -18.399 11.800 38.710 1.00 94.50 457 VAL A O 1
ATOM 3398 N N . LYS A 1 458 ? -20.297 10.688 39.094 1.00 94.94 458 LYS A N 1
ATOM 3399 C CA . LYS A 1 458 ? -20.392 11.147 40.497 1.00 94.94 458 LYS A CA 1
ATOM 3400 C C . LYS A 1 458 ? -19.220 10.658 41.345 1.00 94.94 458 LYS A C 1
ATOM 3402 O O . LYS A 1 458 ? -18.703 11.423 42.161 1.00 94.94 458 LYS A O 1
ATOM 3407 N N . ALA A 1 459 ? -18.808 9.403 41.167 1.00 93.31 459 ALA A N 1
ATOM 3408 C CA . ALA A 1 459 ? -17.649 8.848 41.859 1.00 93.31 459 ALA A CA 1
ATOM 3409 C C . ALA A 1 459 ? -16.377 9.622 41.486 1.00 93.31 459 ALA A C 1
ATOM 3411 O O . ALA A 1 459 ? -15.682 10.103 42.376 1.00 93.31 459 ALA A O 1
ATOM 3412 N N . LEU A 1 460 ? -16.163 9.867 40.189 1.00 95.00 460 LEU A N 1
ATOM 3413 C CA . LEU A 1 460 ? -15.069 10.698 39.688 1.00 95.00 460 LEU A CA 1
ATOM 3414 C C . LEU A 1 460 ? -15.070 12.106 40.306 1.00 95.00 460 LEU A C 1
ATOM 3416 O O . LEU A 1 460 ? -14.070 12.535 40.874 1.00 95.00 460 LEU A O 1
ATOM 3420 N N . GLN A 1 461 ? -16.200 12.817 40.261 1.00 97.12 461 GLN A N 1
ATOM 3421 C CA . GLN A 1 461 ? -16.333 14.166 40.828 1.00 97.12 461 GLN A CA 1
ATOM 3422 C C . GLN A 1 461 ? -16.073 14.195 42.342 1.00 97.12 461 GLN A C 1
ATOM 3424 O O . GLN A 1 461 ? -15.490 15.149 42.863 1.00 97.12 461 GLN A O 1
ATOM 3429 N N . THR A 1 462 ? -16.497 13.150 43.058 1.00 95.56 462 THR A N 1
ATOM 3430 C CA . THR A 1 462 ? -16.250 13.003 44.498 1.00 95.56 462 THR A CA 1
ATOM 3431 C C . THR A 1 462 ? -14.761 12.825 44.776 1.00 95.56 462 THR A C 1
ATOM 3433 O O . THR A 1 462 ? -14.207 13.566 45.592 1.00 95.56 462 THR A O 1
ATOM 3436 N N . SER A 1 463 ? -14.099 11.912 44.060 1.00 96.19 463 SER A N 1
ATOM 3437 C CA . SER A 1 463 ? -12.664 11.675 44.215 1.00 96.19 463 SER A CA 1
ATOM 3438 C C . SER A 1 463 ? -11.827 12.883 43.802 1.00 96.19 463 SER A C 1
ATOM 3440 O O . SER A 1 463 ? -10.892 13.218 44.515 1.00 96.19 463 SER A O 1
ATOM 3442 N N . LEU A 1 464 ? -12.187 13.615 42.741 1.00 97.06 464 LEU A N 1
ATOM 3443 C CA . LEU A 1 464 ? -11.500 14.855 42.349 1.00 97.06 464 LEU A CA 1
ATOM 3444 C C . LEU A 1 464 ? -11.599 15.932 43.438 1.00 97.06 464 LEU A C 1
ATOM 3446 O O . LEU A 1 464 ? -10.597 16.544 43.812 1.00 97.06 464 LEU A O 1
ATOM 3450 N N . ASN A 1 465 ? -12.796 16.150 43.995 1.00 96.12 465 ASN A N 1
ATOM 3451 C CA . ASN A 1 465 ? -12.985 17.092 45.102 1.00 96.12 465 ASN A CA 1
ATOM 3452 C C . ASN A 1 465 ? -12.134 16.720 46.330 1.00 96.12 465 ASN A C 1
ATOM 3454 O O . ASN A 1 465 ? -11.616 17.617 47.006 1.00 96.12 465 ASN A O 1
ATOM 3458 N N . ALA A 1 466 ? -12.001 15.420 46.618 1.00 94.44 466 ALA A N 1
ATOM 3459 C CA . ALA A 1 466 ? -11.186 14.901 47.713 1.00 94.44 466 ALA A CA 1
ATOM 3460 C C . ALA A 1 466 ? -9.680 15.034 47.430 1.00 94.44 466 ALA A C 1
ATOM 3462 O O . ALA A 1 466 ? -8.960 15.597 48.255 1.00 94.44 466 ALA A O 1
ATOM 3463 N N . TYR A 1 467 ? -9.228 14.601 46.251 1.00 95.12 467 TYR A N 1
ATOM 3464 C CA . TYR A 1 467 ? -7.835 14.638 45.803 1.00 95.12 467 TYR A CA 1
ATOM 3465 C C . TYR A 1 467 ? -7.257 16.057 45.865 1.00 95.12 467 TYR A C 1
ATOM 3467 O O . TYR A 1 467 ? -6.223 16.294 46.486 1.00 95.12 467 TYR A O 1
ATOM 3475 N N . PHE A 1 468 ? -7.983 17.041 45.325 1.00 95.00 468 PHE A N 1
ATOM 3476 C CA . PHE A 1 468 ? -7.559 18.445 45.340 1.00 95.00 468 PHE A CA 1
ATOM 3477 C C . PHE A 1 468 ? -7.833 19.181 46.659 1.00 95.00 468 PHE A C 1
ATOM 3479 O O . PHE A 1 468 ? -7.565 20.382 46.752 1.00 95.00 468 PHE A O 1
ATOM 3486 N N . LYS A 1 469 ? -8.401 18.505 47.670 1.00 93.88 469 LYS A N 1
ATOM 3487 C CA . LYS A 1 469 ? -8.769 19.086 48.976 1.00 93.88 469 LYS A CA 1
ATOM 3488 C C . LYS A 1 469 ? -9.544 20.407 48.833 1.00 93.88 469 LYS A C 1
ATOM 3490 O O . LYS A 1 469 ? -9.308 21.380 49.556 1.00 93.88 469 LYS A O 1
ATOM 3495 N N . LEU A 1 470 ? -10.471 20.468 47.871 1.00 87.81 470 LEU A N 1
ATOM 3496 C CA . LEU A 1 470 ? -11.160 21.712 47.522 1.00 87.81 470 LEU A CA 1
ATOM 3497 C C . LEU A 1 470 ? -12.054 22.185 48.679 1.00 87.81 470 LEU A C 1
ATOM 3499 O O . LEU A 1 470 ? -12.947 21.470 49.154 1.00 87.81 470 LEU A O 1
ATOM 3503 N N . LYS A 1 471 ? -11.834 23.432 49.118 1.00 87.19 471 LYS A N 1
ATOM 3504 C CA . LYS A 1 471 ? -12.680 24.119 50.111 1.00 87.19 471 LYS A CA 1
ATOM 3505 C C . LYS A 1 471 ? -14.117 24.229 49.585 1.00 87.19 471 LYS A C 1
ATOM 3507 O O . LYS A 1 471 ? -14.313 24.367 48.383 1.00 87.19 471 LYS A O 1
ATOM 3512 N N . LYS A 1 472 ? -15.121 24.246 50.475 1.00 83.25 472 LYS A N 1
ATOM 3513 C CA . LYS A 1 472 ? -16.564 24.173 50.137 1.00 83.25 472 LYS A CA 1
ATOM 3514 C C . LYS A 1 472 ? -16.997 25.084 48.971 1.00 83.25 472 LYS A C 1
ATOM 3516 O O . LYS A 1 472 ? -17.719 24.622 48.102 1.00 83.25 472 LYS A O 1
ATOM 3521 N N . LYS A 1 473 ? -16.508 26.333 48.910 1.00 84.00 473 LYS A N 1
ATOM 3522 C CA . LYS A 1 473 ? -16.823 27.304 47.836 1.00 84.00 473 LYS A CA 1
ATOM 3523 C C . LYS A 1 473 ? -16.149 27.021 46.478 1.00 84.00 473 LYS A C 1
ATOM 3525 O O . LYS A 1 473 ? -16.549 27.607 45.486 1.00 84.00 473 LYS A O 1
ATOM 3530 N N . LYS A 1 474 ? -15.113 26.176 46.438 1.00 86.19 474 LYS A N 1
ATOM 3531 C CA . LYS A 1 474 ? -14.332 25.824 45.235 1.00 86.19 474 LYS A CA 1
ATOM 3532 C C . LYS A 1 474 ? -14.586 24.394 44.742 1.00 86.19 474 LYS A C 1
ATOM 3534 O O . LYS A 1 474 ? -13.963 23.987 43.769 1.00 86.19 474 LYS A O 1
ATOM 3539 N N . ARG A 1 475 ? -15.437 23.617 45.423 1.00 92.06 475 ARG A N 1
ATOM 3540 C CA . ARG A 1 475 ? -15.781 22.253 44.997 1.00 92.06 475 ARG A CA 1
ATOM 3541 C C . ARG A 1 475 ? -16.570 22.297 43.696 1.00 92.06 475 ARG A C 1
ATOM 3543 O O . ARG A 1 475 ? -17.462 23.129 43.548 1.00 92.06 475 ARG A O 1
ATOM 3550 N N . ILE A 1 476 ? -16.278 21.364 42.797 1.00 94.25 476 ILE A N 1
ATOM 3551 C CA . ILE A 1 476 ? -17.165 21.101 41.664 1.00 94.25 476 ILE A CA 1
ATOM 3552 C C . ILE A 1 476 ? -18.427 20.389 42.162 1.00 94.25 476 ILE A C 1
ATOM 3554 O O . ILE A 1 476 ? -18.388 19.667 43.165 1.00 94.25 476 ILE A O 1
ATOM 3558 N N . ALA A 1 477 ? -19.548 20.595 41.471 1.00 93.19 477 ALA A N 1
ATOM 3559 C CA . ALA A 1 477 ? -20.784 19.883 41.771 1.00 93.19 477 ALA A CA 1
ATOM 3560 C C . ALA A 1 477 ? -20.600 18.368 41.566 1.00 93.19 477 ALA A C 1
ATOM 3562 O O . ALA A 1 477 ? -19.925 17.941 40.632 1.00 93.19 477 ALA A O 1
ATOM 3563 N N . VAL A 1 478 ? -21.214 17.564 42.441 1.00 95.75 478 VAL A N 1
ATOM 3564 C CA . VAL A 1 478 ? -21.301 16.099 42.299 1.00 95.75 478 VAL A CA 1
ATOM 3565 C C . VAL A 1 478 ? -22.662 15.751 41.688 1.00 95.75 478 VAL A C 1
ATOM 3567 O O . VAL A 1 478 ? -23.527 15.127 42.304 1.00 95.75 478 VAL A O 1
ATOM 3570 N N . ASP A 1 479 ? -22.898 16.262 40.486 1.00 94.31 479 ASP A N 1
ATOM 3571 C CA . ASP A 1 479 ? -24.162 16.136 39.754 1.00 94.31 479 ASP A CA 1
ATOM 3572 C C . ASP A 1 479 ? -24.202 14.899 38.842 1.00 94.31 479 ASP A C 1
ATOM 3574 O O . ASP A 1 479 ? -25.272 14.479 38.395 1.00 94.31 479 ASP A O 1
ATOM 3578 N N . GLY A 1 480 ? -23.055 14.253 38.630 1.00 93.56 480 GLY A N 1
ATOM 3579 C CA . GLY A 1 480 ? -22.908 13.128 37.722 1.00 93.56 480 GLY A CA 1
ATOM 3580 C C . GLY A 1 480 ? -22.914 13.540 36.261 1.00 93.56 480 GLY A C 1
ATOM 3581 O O . GLY A 1 480 ? -23.303 12.722 35.436 1.00 93.56 480 GLY A O 1
ATOM 3582 N N . VAL A 1 481 ? -22.532 14.777 35.936 1.00 95.06 481 VAL A N 1
ATOM 3583 C CA . VAL A 1 481 ? -22.367 15.273 34.567 1.00 95.06 481 VAL A CA 1
ATOM 3584 C C . VAL A 1 481 ? -20.903 15.629 34.331 1.00 95.06 481 VAL A C 1
ATOM 3586 O O . VAL A 1 481 ? -20.345 16.485 35.012 1.00 95.06 481 VAL A O 1
ATOM 3589 N N . MET A 1 482 ? -20.280 15.014 33.324 1.00 92.19 482 MET A N 1
ATOM 3590 C CA . MET A 1 482 ? -18.888 15.277 32.953 1.00 92.19 482 MET A CA 1
ATOM 3591 C C . MET A 1 482 ? -18.808 16.604 32.183 1.00 92.19 482 MET A C 1
ATOM 3593 O O . MET A 1 482 ? -18.722 16.652 30.955 1.00 92.19 482 MET A O 1
ATOM 3597 N N . GLY A 1 483 ? -18.976 17.706 32.915 1.00 92.00 483 GLY A N 1
ATOM 3598 C CA . GLY A 1 483 ? -19.008 19.071 32.395 1.00 92.00 483 GLY A CA 1
ATOM 3599 C C . GLY A 1 483 ? -17.640 19.754 32.420 1.00 92.00 483 GLY A C 1
ATOM 3600 O O . GLY A 1 483 ? -16.650 19.192 32.881 1.00 92.00 483 GLY A O 1
ATOM 3601 N N . LYS A 1 484 ? -17.596 21.019 31.975 1.00 91.62 484 LYS A N 1
ATOM 3602 C CA . LYS A 1 484 ? -16.355 21.816 31.881 1.00 91.62 484 LYS A CA 1
ATOM 3603 C C . LYS A 1 484 ? -15.547 21.839 33.187 1.00 91.62 484 LYS A C 1
ATOM 3605 O O . LYS A 1 484 ? -14.332 21.731 33.141 1.00 91.62 484 LYS A O 1
ATOM 3610 N N . GLY A 1 485 ? -16.214 21.959 34.339 1.00 93.56 485 GLY A N 1
ATOM 3611 C CA . GLY A 1 485 ? -15.541 21.990 35.642 1.00 93.56 485 GLY A CA 1
ATOM 3612 C C . GLY A 1 485 ? -14.897 20.656 36.031 1.00 93.56 485 GLY A C 1
ATOM 3613 O O . GLY A 1 485 ? -13.811 20.653 36.601 1.00 93.56 485 GLY A O 1
ATOM 3614 N N . THR A 1 486 ? -15.538 19.529 35.703 1.00 96.00 486 THR A N 1
ATOM 3615 C CA . THR A 1 486 ? -14.966 18.197 35.947 1.00 96.00 486 THR A CA 1
ATOM 3616 C C . THR A 1 486 ? -13.776 17.951 35.030 1.00 96.00 486 THR A C 1
ATOM 3618 O O . THR A 1 486 ? -12.712 17.611 35.532 1.00 96.00 486 THR A O 1
ATOM 3621 N N . VAL A 1 487 ? -13.927 18.232 33.730 1.00 93.50 487 VAL A N 1
ATOM 3622 C CA . VAL A 1 487 ? -12.836 18.144 32.744 1.00 93.50 487 VAL A CA 1
ATOM 3623 C C . VAL A 1 487 ? -11.643 18.994 33.184 1.00 93.50 487 VAL A C 1
ATOM 3625 O O . VAL A 1 487 ? -10.541 18.481 33.272 1.00 93.50 487 VAL A O 1
ATOM 3628 N N . ALA A 1 488 ? -11.856 20.249 33.597 1.00 94.69 488 ALA A N 1
ATOM 3629 C CA . ALA A 1 488 ? -10.768 21.120 34.050 1.00 94.69 488 ALA A CA 1
ATOM 3630 C C . ALA A 1 488 ? -9.995 20.574 35.267 1.00 94.69 488 ALA A C 1
ATOM 3632 O O . ALA A 1 488 ? -8.792 20.806 35.382 1.00 94.69 488 ALA A O 1
ATOM 3633 N N . LEU A 1 489 ? -10.657 19.867 36.192 1.00 95.94 489 LEU A N 1
ATOM 3634 C CA . LEU A 1 489 ? -9.962 19.222 37.311 1.00 95.94 489 LEU A CA 1
ATOM 3635 C C . LEU A 1 489 ? -9.224 17.952 36.889 1.00 95.94 489 LEU A C 1
ATOM 3637 O O . LEU A 1 489 ? -8.163 17.690 37.445 1.00 95.94 489 LEU A O 1
ATOM 3641 N N . VAL A 1 490 ? -9.757 17.197 35.930 1.00 94.94 490 VAL A N 1
ATOM 3642 C CA . VAL A 1 490 ? -9.065 16.044 35.338 1.00 94.94 490 VAL A CA 1
ATOM 3643 C C . VAL A 1 490 ? -7.801 16.511 34.610 1.00 94.94 490 VAL A C 1
ATOM 3645 O O . VAL A 1 490 ? -6.712 16.128 35.014 1.00 94.94 490 VAL A O 1
ATOM 3648 N N . THR A 1 491 ? -7.920 17.496 33.716 1.00 91.81 491 THR A N 1
ATOM 3649 C CA . THR A 1 491 ? -6.801 18.189 33.048 1.00 91.81 491 THR A CA 1
ATOM 3650 C C . THR A 1 491 ? -5.745 18.684 34.038 1.00 91.81 491 THR A C 1
ATOM 3652 O O . THR A 1 491 ? -4.540 18.544 33.830 1.00 91.81 491 THR A O 1
ATOM 3655 N N . ARG A 1 492 ? -6.179 19.262 35.165 1.00 95.31 492 ARG A N 1
ATOM 3656 C CA . ARG A 1 492 ? -5.259 19.712 36.215 1.00 95.31 492 ARG A CA 1
ATOM 3657 C C . ARG A 1 492 ? -4.565 18.549 36.925 1.00 95.31 492 ARG A C 1
ATOM 3659 O O . ARG A 1 492 ? -3.410 18.696 37.314 1.00 95.31 492 ARG A O 1
ATOM 3666 N N . LEU A 1 493 ? -5.266 17.440 37.157 1.00 94.62 493 LEU A N 1
ATOM 3667 C CA . LEU A 1 493 ? -4.700 16.256 37.805 1.00 94.62 493 LEU A CA 1
ATOM 3668 C C . LEU A 1 493 ? -3.640 15.649 36.901 1.00 94.62 493 LEU A C 1
ATOM 3670 O O . LEU A 1 493 ? -2.532 15.408 37.362 1.00 94.62 493 LEU A O 1
ATOM 3674 N N . GLU A 1 494 ? -3.962 15.512 35.620 1.00 89.56 494 GLU A N 1
ATOM 3675 C CA . GLU A 1 494 ? -3.040 15.053 34.591 1.00 89.56 494 GLU A CA 1
ATOM 3676 C C . GLU A 1 494 ? -1.787 15.926 34.546 1.00 89.56 494 GLU A C 1
ATOM 3678 O O . GLU A 1 494 ? -0.677 15.417 34.673 1.00 89.56 494 GLU A O 1
ATOM 3683 N N . THR A 1 495 ? -1.966 17.253 34.505 1.00 91.25 495 THR A N 1
ATOM 3684 C CA . THR A 1 495 ? -0.851 18.215 34.508 1.00 91.25 495 THR A CA 1
ATOM 3685 C C . THR A 1 495 ? 0.034 18.037 35.745 1.00 91.25 495 THR A C 1
ATOM 3687 O O . THR A 1 495 ? 1.256 17.968 35.637 1.00 91.25 495 THR A O 1
ATOM 3690 N N . ASN A 1 496 ? -0.571 17.949 36.934 1.00 92.00 496 ASN A N 1
ATOM 3691 C CA . ASN A 1 496 ? 0.159 17.800 38.194 1.00 92.00 496 ASN A CA 1
ATOM 3692 C C . ASN A 1 496 ? 0.903 16.465 38.298 1.00 92.00 496 ASN A C 1
ATOM 3694 O O . ASN A 1 496 ? 1.922 16.386 38.980 1.00 92.00 496 ASN A O 1
ATOM 3698 N N . ALA A 1 497 ? 0.361 15.420 37.682 1.00 85.44 497 ALA A N 1
ATOM 3699 C CA . ALA A 1 497 ? 0.897 14.073 37.735 1.00 85.44 497 ALA A CA 1
ATOM 3700 C C . ALA A 1 497 ? 1.796 13.737 36.533 1.00 85.44 497 ALA A C 1
ATOM 3702 O O . ALA A 1 497 ? 2.187 12.582 36.383 1.00 85.44 497 ALA A O 1
ATOM 3703 N N . ALA A 1 498 ? 2.117 14.735 35.696 1.00 84.12 498 ALA A N 1
ATOM 3704 C CA . ALA A 1 498 ? 2.850 14.569 34.441 1.00 84.12 498 ALA A CA 1
ATOM 3705 C C . ALA A 1 498 ? 2.258 13.464 33.542 1.00 84.12 498 ALA A C 1
ATOM 3707 O O . ALA A 1 498 ? 2.981 12.788 32.810 1.00 84.12 498 ALA A O 1
ATOM 3708 N N . LEU A 1 499 ? 0.938 13.279 33.617 1.00 74.88 499 LEU A N 1
ATOM 3709 C CA . LEU A 1 499 ? 0.187 12.472 32.667 1.00 74.88 499 LEU A CA 1
ATOM 3710 C C . LEU A 1 499 ? -0.088 13.296 31.417 1.00 74.88 499 LEU A C 1
ATOM 3712 O O . LEU A 1 499 ? 0.102 14.518 31.393 1.00 74.88 499 LEU A O 1
ATOM 3716 N N . LEU A 1 500 ? -0.594 12.630 30.384 1.00 64.69 500 LEU A N 1
ATOM 3717 C CA . LEU A 1 500 ? -1.107 13.374 29.259 1.00 64.69 500 LEU A CA 1
ATOM 3718 C C . LEU A 1 500 ? -2.341 14.182 29.665 1.00 64.69 500 LEU A C 1
ATOM 3720 O O . LEU A 1 500 ? -3.256 13.678 30.303 1.00 64.69 500 LEU A O 1
ATOM 3724 N N . VAL A 1 501 ? -2.327 15.452 29.271 1.00 79.62 501 VAL A N 1
ATOM 3725 C CA . VAL A 1 501 ? -3.358 16.434 29.571 1.00 79.62 501 VAL A CA 1
ATOM 3726 C C . VAL A 1 501 ? -4.421 16.428 28.467 1.00 79.62 501 VAL A C 1
ATOM 3728 O O . VAL A 1 501 ? -4.377 17.257 27.557 1.00 79.62 501 VAL A O 1
ATOM 3731 N N . ASP A 1 502 ? -5.363 15.489 28.528 1.00 73.38 502 ASP A N 1
ATOM 3732 C CA . ASP A 1 502 ? -6.473 15.350 27.571 1.00 73.38 502 ASP A CA 1
ATOM 3733 C C . ASP A 1 502 ? -7.860 15.596 28.206 1.00 73.38 502 ASP A C 1
ATOM 3735 O O . ASP A 1 502 ? -8.852 15.817 27.504 1.00 73.38 502 ASP A O 1
ATOM 3739 N N . GLY A 1 503 ? -7.940 15.682 29.538 1.00 83.94 503 GLY A N 1
ATOM 3740 C CA . GLY A 1 503 ? -9.185 15.913 30.262 1.00 83.94 503 GLY A CA 1
ATOM 3741 C C . GLY A 1 503 ? -10.124 14.703 30.280 1.00 83.94 503 GLY A C 1
ATOM 3742 O O . GLY A 1 503 ? -11.315 14.871 30.589 1.00 83.94 503 GLY A O 1
ATOM 3743 N N . ILE A 1 504 ? -9.615 13.513 29.951 1.00 82.19 504 ILE A N 1
ATOM 3744 C CA . ILE A 1 504 ? -10.339 12.247 29.909 1.00 82.19 504 ILE A CA 1
ATOM 3745 C C . ILE A 1 504 ? -9.996 11.440 31.162 1.00 82.19 504 ILE A C 1
ATOM 3747 O O . ILE A 1 504 ? -8.852 11.146 31.471 1.00 82.19 504 ILE A O 1
ATOM 3751 N N . ALA A 1 505 ? -11.019 11.009 31.900 1.00 86.75 505 ALA A N 1
ATOM 3752 C CA . ALA A 1 505 ? -10.798 10.152 33.058 1.00 86.75 505 ALA A CA 1
ATOM 3753 C C . ALA A 1 505 ? -10.695 8.680 32.626 1.00 86.75 505 ALA A C 1
ATOM 3755 O O . ALA A 1 505 ? -11.693 7.948 32.618 1.00 86.75 505 ALA A O 1
ATOM 3756 N N . ASP A 1 506 ? -9.483 8.282 32.249 1.00 75.88 506 ASP A N 1
ATOM 3757 C CA . ASP A 1 506 ? -9.079 6.928 31.868 1.00 75.88 506 ASP A CA 1
ATOM 3758 C C . ASP A 1 506 ? -8.698 6.040 33.072 1.00 75.88 506 ASP A C 1
ATOM 3760 O O . ASP A 1 506 ? -8.899 6.404 34.235 1.00 75.88 506 ASP A O 1
ATOM 3764 N N . GLU A 1 507 ? -8.181 4.832 32.820 1.00 74.62 507 GLU A N 1
ATOM 3765 C CA . GLU A 1 507 ? -7.779 3.917 33.899 1.00 74.62 507 GLU A CA 1
ATOM 3766 C C . GLU A 1 507 ? -6.634 4.472 34.762 1.00 74.62 507 GLU A C 1
ATOM 3768 O O . GLU A 1 507 ? -6.602 4.204 35.968 1.00 74.62 507 GLU A O 1
ATOM 3773 N N . VAL A 1 508 ? -5.735 5.279 34.190 1.00 75.81 508 VAL A N 1
ATOM 3774 C CA . VAL A 1 508 ? -4.603 5.879 34.907 1.00 75.81 508 VAL A CA 1
ATOM 3775 C C . VAL A 1 508 ? -5.102 6.966 35.856 1.00 75.81 508 VAL A C 1
ATOM 3777 O O . VAL A 1 508 ? -4.790 6.936 37.052 1.00 75.81 508 VAL A O 1
ATOM 3780 N N . VAL A 1 509 ? -5.956 7.868 35.367 1.00 86.75 509 VAL A N 1
ATOM 3781 C CA . VAL A 1 509 ? -6.623 8.896 36.178 1.00 86.75 509 VAL A CA 1
ATOM 3782 C C . VAL A 1 509 ? -7.456 8.251 37.285 1.00 86.75 509 VAL A C 1
ATOM 3784 O O . VAL A 1 509 ? -7.404 8.681 38.441 1.00 86.75 509 VAL A O 1
ATOM 3787 N N . LEU A 1 510 ? -8.210 7.193 36.972 1.00 87.88 510 LEU A N 1
ATOM 3788 C CA . LEU A 1 510 ? -9.021 6.485 37.964 1.00 87.88 510 LEU A CA 1
ATOM 3789 C C . LEU A 1 510 ? -8.158 5.829 39.042 1.00 87.88 510 LEU A C 1
ATOM 3791 O O . LEU A 1 510 ? -8.490 5.943 40.223 1.00 87.88 510 LEU A O 1
ATOM 3795 N N . SER A 1 511 ? -7.049 5.197 38.654 1.00 84.19 511 SER A N 1
ATOM 3796 C CA . SER A 1 511 ? -6.087 4.594 39.578 1.00 84.19 511 SER A CA 1
ATOM 3797 C C . SER A 1 511 ? -5.509 5.634 40.544 1.00 84.19 511 SER A C 1
ATOM 3799 O O . SER A 1 511 ? -5.550 5.434 41.759 1.00 84.19 511 SER A O 1
ATOM 3801 N N . MET A 1 512 ? -5.091 6.804 40.039 1.00 85.62 512 MET A N 1
ATOM 3802 C CA . MET A 1 512 ? -4.612 7.914 40.880 1.00 85.62 512 MET A CA 1
ATOM 3803 C C . MET A 1 512 ? -5.667 8.436 41.856 1.00 85.62 512 MET A C 1
ATOM 3805 O O . MET A 1 512 ? -5.348 8.887 42.957 1.00 85.62 512 MET A O 1
ATOM 3809 N N . LEU A 1 513 ? -6.934 8.374 41.456 1.00 92.88 513 LEU A N 1
ATOM 3810 C CA . LEU A 1 513 ? -8.073 8.777 42.272 1.00 92.88 513 LEU A CA 1
ATOM 3811 C C . LEU A 1 513 ? -8.597 7.659 43.189 1.00 92.88 513 LEU A C 1
ATOM 3813 O O . LEU A 1 513 ? -9.597 7.870 43.884 1.00 92.88 513 LEU A O 1
ATOM 3817 N N . GLY A 1 514 ? -7.956 6.484 43.197 1.00 90.38 514 GLY A N 1
ATOM 3818 C CA . GLY A 1 514 ? -8.364 5.323 43.990 1.00 90.38 514 GLY A CA 1
ATOM 3819 C C . GLY A 1 514 ? -9.707 4.722 43.562 1.00 90.38 514 GLY A C 1
ATOM 3820 O O . GLY A 1 514 ? -10.375 4.056 44.354 1.00 90.38 514 GLY A O 1
ATOM 3821 N N . ILE A 1 515 ? -10.145 4.977 42.329 1.00 87.50 515 ILE A N 1
ATOM 3822 C CA . ILE A 1 515 ? -11.397 4.460 41.780 1.00 87.50 515 ILE A CA 1
ATOM 3823 C C . ILE A 1 515 ? -11.107 3.124 41.101 1.00 87.50 515 ILE A C 1
ATOM 3825 O O . ILE A 1 515 ? -10.408 3.071 40.098 1.00 87.50 515 ILE A O 1
ATOM 3829 N N . ASN A 1 516 ? -11.697 2.040 41.607 1.00 81.62 516 ASN A N 1
ATOM 3830 C CA . ASN A 1 516 ? -11.593 0.726 40.974 1.00 81.62 516 ASN A CA 1
ATOM 3831 C C . ASN A 1 516 ? -12.606 0.597 39.813 1.00 81.62 516 ASN A C 1
ATOM 3833 O O . ASN A 1 516 ? -13.814 0.536 40.090 1.00 81.62 516 ASN A O 1
ATOM 3837 N N . PRO A 1 517 ? -12.175 0.459 38.541 1.00 75.38 517 PRO A N 1
ATOM 3838 C CA . PRO A 1 517 ? -13.091 0.322 37.404 1.00 75.38 517 PRO A CA 1
ATOM 3839 C C . PRO A 1 517 ? -14.008 -0.905 37.496 1.00 75.38 517 PRO A C 1
ATOM 3841 O O . PRO A 1 517 ? -15.139 -0.885 37.016 1.00 75.38 517 PRO A O 1
ATOM 3844 N N . ALA A 1 518 ? -13.582 -1.970 38.186 1.00 76.06 518 ALA A N 1
ATOM 3845 C CA . ALA A 1 518 ? -14.396 -3.169 38.382 1.00 76.06 518 ALA A CA 1
ATOM 3846 C C . ALA A 1 518 ? -15.650 -2.921 39.241 1.00 76.06 518 ALA A C 1
ATOM 3848 O O . ALA A 1 518 ? -16.590 -3.717 39.197 1.00 76.06 518 ALA A O 1
ATOM 3849 N N . SER A 1 519 ? -15.667 -1.830 40.015 1.00 82.88 519 SER A N 1
ATOM 3850 C CA . SER A 1 519 ? -16.816 -1.420 40.829 1.00 82.88 519 SER A CA 1
ATOM 3851 C C . SER A 1 519 ? -17.867 -0.631 40.043 1.00 82.88 519 SER A C 1
ATOM 3853 O O . SER A 1 519 ? -18.957 -0.375 40.560 1.00 82.88 519 SER A O 1
ATOM 3855 N N . ILE A 1 520 ? -17.570 -0.254 38.794 1.00 87.81 520 ILE A N 1
ATOM 3856 C CA . ILE A 1 520 ? -18.477 0.544 37.976 1.00 87.81 520 ILE A CA 1
ATOM 3857 C C . ILE A 1 520 ? -19.717 -0.272 37.616 1.00 87.81 520 ILE A C 1
ATOM 3859 O O . ILE A 1 520 ? -19.667 -1.454 37.271 1.00 87.81 520 ILE A O 1
ATOM 3863 N N . VAL A 1 521 ? -20.868 0.390 37.707 1.00 91.62 521 VAL A N 1
ATOM 3864 C CA . VAL A 1 521 ? -22.167 -0.184 37.375 1.00 91.62 521 VAL A CA 1
ATOM 3865 C C . VAL A 1 521 ? -22.921 0.780 36.471 1.00 91.62 521 VAL A C 1
ATOM 3867 O O . VAL A 1 521 ? -23.200 1.917 36.860 1.00 91.62 521 VAL A O 1
ATOM 3870 N N . LEU A 1 522 ? -23.323 0.310 35.289 1.00 93.31 522 LEU A N 1
ATOM 3871 C CA . LEU A 1 522 ? -24.237 1.059 34.426 1.00 93.31 522 LEU A CA 1
ATOM 3872 C C . LEU A 1 522 ? -25.672 0.836 34.908 1.00 93.31 522 LEU A C 1
ATOM 3874 O O . LEU A 1 522 ? -26.104 -0.298 35.149 1.00 93.31 522 LEU A O 1
ATOM 3878 N N . SER A 1 523 ? -26.422 1.922 35.067 1.00 95.12 523 SER A N 1
ATOM 3879 C CA . SER A 1 523 ? -27.793 1.877 35.575 1.00 95.12 523 SER A CA 1
ATOM 3880 C C . SER A 1 523 ? -28.619 3.035 35.029 1.00 95.12 523 SER A C 1
ATOM 3882 O O . SER A 1 523 ? -28.098 3.889 34.317 1.00 95.12 523 SER A O 1
ATOM 3884 N N . LYS A 1 524 ? -29.918 3.067 35.350 1.00 95.56 524 LYS A N 1
ATOM 3885 C CA . LYS A 1 524 ? -30.829 4.101 34.849 1.00 95.56 524 LYS A CA 1
ATOM 3886 C C . LYS A 1 524 ? -30.270 5.510 35.102 1.00 95.56 524 LYS A C 1
ATOM 3888 O O . LYS A 1 524 ? -29.952 5.846 36.239 1.00 95.56 524 LYS A O 1
ATOM 3893 N N . GLY A 1 525 ? -30.191 6.321 34.048 1.00 92.38 525 GLY A N 1
ATOM 3894 C CA . GLY A 1 525 ? -29.624 7.674 34.078 1.00 92.38 525 GLY A CA 1
ATOM 3895 C C . GLY A 1 525 ? -28.157 7.766 33.647 1.00 92.38 525 GLY A C 1
ATOM 3896 O O . GLY A 1 525 ? -27.675 8.875 33.426 1.00 92.38 525 GLY A O 1
ATOM 3897 N N . THR A 1 526 ? -27.457 6.639 33.472 1.00 95.44 526 THR A N 1
ATOM 3898 C CA . THR A 1 526 ? -26.126 6.635 32.855 1.00 95.44 526 THR A CA 1
ATOM 3899 C C . THR A 1 526 ? -26.227 7.030 31.380 1.00 95.44 526 THR A C 1
ATOM 3901 O O . THR A 1 526 ? -27.029 6.457 30.643 1.00 95.44 526 THR A O 1
ATOM 3904 N N . LYS A 1 527 ? -25.395 7.977 30.945 1.00 92.94 527 LYS A N 1
ATOM 3905 C CA . LYS A 1 527 ? -25.109 8.271 29.541 1.00 92.94 527 LYS A CA 1
ATOM 3906 C C . LYS A 1 527 ? -23.625 8.009 29.306 1.00 92.94 527 LYS A C 1
ATOM 3908 O O . LYS A 1 527 ? -22.814 8.691 29.922 1.00 92.94 527 LYS A O 1
ATOM 3913 N N . HIS A 1 528 ? -23.295 7.012 28.494 1.00 89.62 528 HIS A N 1
ATOM 3914 C CA . HIS A 1 528 ? -21.908 6.616 28.228 1.00 89.62 528 HIS A CA 1
ATOM 3915 C C . HIS A 1 528 ? -21.832 5.722 26.983 1.00 89.62 528 HIS A C 1
ATOM 3917 O O . HIS A 1 528 ? -22.785 4.988 26.702 1.00 89.62 528 HIS A O 1
ATOM 3923 N N . ALA A 1 529 ? -20.695 5.703 26.281 1.00 81.62 529 ALA A N 1
ATOM 3924 C CA . ALA A 1 529 ? -20.494 4.850 25.102 1.00 81.62 529 ALA A CA 1
ATOM 3925 C C . ALA A 1 529 ? -20.753 3.357 25.401 1.00 81.62 529 ALA A C 1
ATOM 3927 O O . ALA A 1 529 ? -21.469 2.685 24.662 1.00 81.62 529 ALA A O 1
ATOM 3928 N N . THR A 1 530 ? -20.296 2.855 26.554 1.00 84.94 530 THR A N 1
ATOM 3929 C CA . THR A 1 530 ? -20.552 1.462 26.985 1.00 84.94 530 THR A CA 1
ATOM 3930 C C . THR A 1 530 ? -22.032 1.121 27.208 1.00 84.94 530 THR A C 1
ATOM 3932 O O . THR A 1 530 ? -22.407 -0.051 27.155 1.00 84.94 530 THR A O 1
ATOM 3935 N N . VAL A 1 531 ? -22.914 2.108 27.418 1.00 90.12 531 VAL A N 1
ATOM 3936 C CA . VAL A 1 531 ? -24.365 1.856 27.460 1.00 90.12 531 VAL A CA 1
ATOM 3937 C C . VAL A 1 531 ? -24.884 1.502 26.071 1.00 90.12 531 VAL A C 1
ATOM 3939 O O . VAL A 1 531 ? -25.681 0.573 25.947 1.00 90.12 531 VAL A O 1
ATOM 3942 N N . ALA A 1 532 ? -24.412 2.193 25.033 1.00 84.94 532 ALA A N 1
ATOM 3943 C CA . ALA A 1 532 ? -24.761 1.870 23.655 1.00 84.94 532 ALA A CA 1
ATOM 3944 C C . ALA A 1 532 ? -24.225 0.487 23.271 1.00 84.94 532 ALA A C 1
ATOM 3946 O O . ALA A 1 532 ? -24.955 -0.313 22.683 1.00 84.94 532 ALA A O 1
ATOM 3947 N N . THR A 1 533 ? -23.016 0.139 23.718 1.00 82.44 533 THR A N 1
ATOM 3948 C CA . THR A 1 533 ? -22.476 -1.216 23.559 1.00 82.44 533 THR A CA 1
ATOM 3949 C C . THR A 1 533 ? -23.378 -2.265 24.214 1.00 82.44 533 THR A C 1
ATOM 3951 O O . THR A 1 533 ? -23.705 -3.274 23.593 1.00 82.44 533 THR A O 1
ATOM 3954 N N . ALA A 1 534 ? -23.839 -2.025 25.449 1.00 87.56 534 ALA A N 1
ATOM 3955 C CA . ALA A 1 534 ? -24.778 -2.921 26.120 1.00 87.56 534 ALA A CA 1
ATOM 3956 C C . ALA A 1 534 ? -26.097 -3.042 25.350 1.00 87.56 534 ALA A C 1
ATOM 3958 O O . ALA A 1 534 ? -26.604 -4.145 25.175 1.00 87.56 534 ALA A O 1
ATOM 3959 N N . GLN A 1 535 ? -26.661 -1.924 24.888 1.00 92.00 535 GLN A N 1
ATOM 3960 C CA . GLN A 1 535 ? -27.897 -1.903 24.100 1.00 92.00 535 GLN A CA 1
ATOM 3961 C C . GLN A 1 535 ? -27.748 -2.716 22.808 1.00 92.00 535 GLN A C 1
ATOM 3963 O O . GLN A 1 535 ? -28.630 -3.510 22.486 1.00 92.00 535 GLN A O 1
ATOM 3968 N N . THR A 1 536 ? -26.614 -2.579 22.125 1.00 83.31 536 THR A N 1
ATOM 3969 C CA . THR A 1 536 ? -26.245 -3.354 20.936 1.00 83.31 536 THR A CA 1
ATOM 3970 C C . THR A 1 536 ? -26.135 -4.848 21.238 1.00 83.31 536 THR A C 1
ATOM 3972 O O . THR A 1 536 ? -26.753 -5.671 20.562 1.00 83.31 536 THR A O 1
ATOM 3975 N N . ALA A 1 537 ? -25.391 -5.222 22.280 1.00 83.31 537 ALA A N 1
ATOM 3976 C CA . ALA A 1 537 ? -25.232 -6.621 22.660 1.00 83.31 537 ALA A CA 1
ATOM 3977 C C . ALA A 1 537 ? -26.576 -7.249 23.071 1.00 83.31 537 ALA A C 1
ATOM 3979 O O . ALA A 1 537 ? -26.889 -8.367 22.669 1.00 83.31 537 ALA A O 1
ATOM 3980 N N . LEU A 1 538 ? -27.423 -6.507 23.794 1.00 89.81 538 LEU A N 1
ATOM 3981 C CA . LEU A 1 538 ? -28.782 -6.935 24.134 1.00 89.81 538 LEU A CA 1
ATOM 3982 C C . LEU A 1 538 ? -29.645 -7.134 22.886 1.00 89.81 538 LEU A C 1
ATOM 3984 O O . LEU A 1 538 ? -30.386 -8.113 22.832 1.00 89.81 538 LEU A O 1
ATOM 3988 N N . ALA A 1 539 ? -29.549 -6.238 21.897 1.00 88.44 539 ALA A N 1
ATOM 3989 C CA . ALA A 1 539 ? -30.274 -6.355 20.633 1.00 88.44 539 ALA A CA 1
ATOM 3990 C C . ALA A 1 539 ? -29.947 -7.676 19.924 1.00 88.44 539 ALA A C 1
ATOM 3992 O O . ALA A 1 539 ? -30.863 -8.423 19.576 1.00 88.44 539 ALA A O 1
ATOM 3993 N N . ARG A 1 540 ? -28.652 -8.004 19.811 1.00 82.69 540 ARG A N 1
ATOM 3994 C CA . ARG A 1 540 ? -28.163 -9.253 19.204 1.00 82.69 540 ARG A CA 1
ATOM 3995 C C . ARG A 1 540 ? -28.596 -10.487 19.989 1.00 82.69 540 ARG A C 1
ATOM 3997 O O . ARG A 1 540 ? -29.280 -11.362 19.462 1.00 82.69 540 ARG A O 1
ATOM 4004 N N . VAL A 1 541 ? -28.267 -10.540 21.281 1.00 84.44 541 VAL A N 1
ATOM 4005 C CA . VAL A 1 541 ? -28.488 -11.734 22.118 1.00 84.44 541 VAL A CA 1
ATOM 4006 C C . VAL A 1 541 ? -29.970 -12.078 22.245 1.00 84.44 541 VAL A C 1
ATOM 4008 O O . VAL A 1 541 ? -30.339 -13.259 22.208 1.00 84.44 541 VAL A O 1
ATOM 4011 N N . LEU A 1 542 ? -30.812 -11.050 22.396 1.00 89.19 542 LEU A N 1
ATOM 4012 C CA . LEU A 1 542 ? -32.255 -11.190 22.588 1.00 89.19 542 LEU A CA 1
ATOM 4013 C C . LEU A 1 542 ? -33.048 -11.147 21.275 1.00 89.19 542 LEU A C 1
ATOM 4015 O O . LEU A 1 542 ? -34.264 -11.332 21.329 1.00 89.19 542 LEU A O 1
ATOM 4019 N N . LYS A 1 543 ? -32.386 -10.917 20.131 1.00 88.69 543 LYS A N 1
ATOM 4020 C CA . LYS A 1 543 ? -32.999 -10.780 18.799 1.00 88.69 543 LYS A CA 1
ATOM 4021 C C . LYS A 1 543 ? -34.133 -9.747 18.781 1.00 88.69 543 LYS A C 1
ATOM 4023 O O . LYS A 1 543 ? -35.253 -10.027 18.361 1.00 88.69 543 LYS A O 1
ATOM 4028 N N . VAL A 1 544 ? -33.855 -8.551 19.296 1.00 89.44 544 VAL A N 1
ATOM 4029 C CA . VAL A 1 544 ? -34.812 -7.435 19.364 1.00 89.44 544 VAL A CA 1
ATOM 4030 C C . VAL A 1 544 ? -34.210 -6.175 18.761 1.00 89.44 544 VAL A C 1
ATOM 4032 O O . VAL A 1 544 ? -33.014 -5.933 18.878 1.00 89.44 544 VAL A O 1
ATOM 4035 N N . LYS A 1 545 ? -35.050 -5.323 18.170 1.00 87.56 545 LYS A N 1
ATOM 4036 C CA . LYS A 1 545 ? -34.617 -4.002 17.708 1.00 87.56 545 LYS A CA 1
ATOM 4037 C C . LYS A 1 545 ? -34.451 -3.067 18.906 1.00 87.56 545 LYS A C 1
ATOM 4039 O O . LYS A 1 545 ? -35.398 -2.845 19.660 1.00 87.56 545 LYS A O 1
ATOM 4044 N N .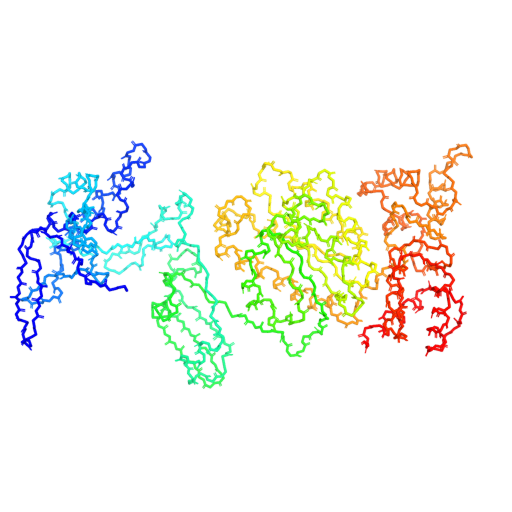 VAL A 1 546 ? -33.254 -2.512 19.074 1.00 86.81 546 VAL A N 1
ATOM 4045 C CA . VAL A 1 546 ? -32.933 -1.527 20.117 1.00 86.81 546 VAL A CA 1
ATOM 4046 C C . VAL A 1 546 ? -32.173 -0.386 19.471 1.00 86.81 546 VAL A C 1
ATOM 4048 O O . VAL A 1 546 ? -31.224 -0.613 18.726 1.00 86.81 546 VAL A O 1
ATOM 4051 N N . ARG A 1 547 ? -32.559 0.849 19.789 1.00 84.75 547 ARG A N 1
ATOM 4052 C CA . ARG A 1 547 ? -31.731 2.011 19.482 1.00 84.75 547 ARG A CA 1
ATOM 4053 C C . ARG A 1 547 ? -30.584 2.069 20.495 1.00 84.75 547 ARG A C 1
ATOM 4055 O O . ARG A 1 547 ? -30.836 2.231 21.686 1.00 84.75 547 ARG A O 1
ATOM 4062 N N . ALA A 1 548 ? -29.349 1.933 20.023 1.00 85.06 548 ALA A N 1
ATOM 4063 C CA . ALA A 1 548 ? -28.145 2.091 20.836 1.00 85.06 548 ALA A CA 1
ATOM 4064 C C . ALA A 1 548 ? -27.797 3.585 20.987 1.00 85.06 548 ALA A C 1
ATOM 4066 O O . ALA A 1 548 ? -26.878 4.095 20.358 1.00 85.06 548 ALA A O 1
ATOM 4067 N N . ASP A 1 549 ? -28.603 4.313 21.761 1.00 86.12 549 ASP A N 1
ATOM 4068 C CA . ASP A 1 549 ? -28.478 5.766 21.958 1.00 86.12 549 ASP A CA 1
ATOM 4069 C C . ASP A 1 549 ? -27.489 6.168 23.063 1.00 86.12 549 ASP A C 1
ATOM 4071 O O . ASP A 1 549 ? -27.257 7.358 23.288 1.00 86.12 549 ASP A O 1
ATOM 4075 N N . GLY A 1 550 ? -26.915 5.193 23.772 1.00 87.81 550 GLY A N 1
ATOM 4076 C CA . GLY A 1 550 ? -25.971 5.441 24.858 1.00 87.81 550 GLY A CA 1
ATOM 4077 C C . GLY A 1 550 ? -26.629 5.969 26.127 1.00 87.81 550 GLY A C 1
ATOM 4078 O O . GLY A 1 550 ? -25.916 6.342 27.055 1.00 87.81 550 GLY A O 1
ATOM 4079 N N . ILE A 1 551 ? -27.966 5.995 26.199 1.00 93.62 551 ILE A N 1
ATOM 4080 C CA . ILE A 1 551 ? -28.731 6.475 27.351 1.00 93.62 551 ILE A CA 1
ATOM 4081 C C . ILE A 1 551 ? -29.407 5.290 28.038 1.00 93.62 551 ILE A C 1
ATOM 4083 O O . ILE A 1 551 ? -30.271 4.597 27.497 1.00 93.62 551 ILE A O 1
ATOM 4087 N N . TYR A 1 552 ? -29.060 5.068 29.301 1.00 96.00 552 TYR A N 1
ATOM 4088 C CA . TYR A 1 552 ? -29.601 3.965 30.078 1.00 96.00 552 TYR A CA 1
ATOM 4089 C C . TYR A 1 552 ? -30.992 4.346 30.599 1.00 96.00 552 TYR A C 1
ATOM 4091 O O . TYR A 1 552 ? -31.160 4.861 31.706 1.00 96.00 552 TYR A O 1
ATOM 4099 N N . GLY A 1 553 ? -32.010 4.111 29.775 1.00 95.44 553 GLY A N 1
ATOM 4100 C CA . GLY A 1 553 ? -33.413 4.357 30.102 1.00 95.44 553 GLY A CA 1
ATOM 4101 C C . GLY A 1 553 ? -34.139 3.145 30.695 1.00 95.44 553 GLY A C 1
ATOM 4102 O O . GLY A 1 553 ? -33.574 2.070 30.905 1.00 95.44 553 GLY A O 1
ATOM 4103 N N . ALA A 1 554 ? -35.449 3.299 30.911 1.00 95.69 554 ALA A N 1
ATOM 4104 C CA . ALA A 1 554 ? -36.310 2.214 31.393 1.00 95.69 554 ALA A CA 1
ATOM 4105 C C . ALA A 1 554 ? -36.373 1.019 30.417 1.00 95.69 554 ALA A C 1
ATOM 4107 O O . ALA A 1 554 ? -36.506 -0.124 30.855 1.00 95.69 554 ALA A O 1
ATOM 4108 N N . GLY A 1 555 ? -36.246 1.271 29.107 1.00 95.31 555 GLY A N 1
ATOM 4109 C CA . GLY A 1 555 ? -36.148 0.226 28.083 1.00 95.31 555 GLY A CA 1
ATOM 4110 C C . GLY A 1 555 ? -34.922 -0.664 28.285 1.00 95.31 555 GLY A C 1
ATOM 4111 O O . GLY A 1 555 ? -35.068 -1.879 28.418 1.00 95.31 555 GLY A O 1
ATOM 4112 N N . THR A 1 556 ? -33.740 -0.056 28.421 1.00 96.56 556 THR A N 1
ATOM 4113 C CA . THR A 1 556 ? -32.483 -0.763 28.711 1.00 96.56 556 THR A CA 1
ATOM 4114 C C . THR A 1 556 ? -32.585 -1.563 30.010 1.00 96.56 556 THR A C 1
ATOM 4116 O O . THR A 1 556 ? -32.247 -2.744 30.021 1.00 96.56 556 THR A O 1
ATOM 4119 N N . THR A 1 557 ? -33.157 -0.991 31.081 1.00 97.62 557 THR A N 1
ATOM 4120 C CA . THR A 1 557 ? -33.388 -1.715 32.347 1.00 97.62 557 THR A CA 1
ATOM 4121 C C . THR A 1 557 ? -34.205 -2.997 32.148 1.00 97.62 557 THR A C 1
ATOM 4123 O O . THR A 1 557 ? -33.851 -4.038 32.703 1.00 97.62 557 THR A O 1
ATOM 4126 N N . ARG A 1 558 ? -35.291 -2.955 31.360 1.00 97.56 558 ARG A N 1
ATOM 4127 C CA . ARG A 1 558 ? -36.119 -4.145 31.087 1.00 97.56 558 ARG A CA 1
ATOM 4128 C C . ARG A 1 558 ? -35.352 -5.210 30.307 1.00 97.56 558 ARG A C 1
ATOM 4130 O O . ARG A 1 558 ? -35.424 -6.384 30.663 1.00 97.56 558 ARG A O 1
ATOM 4137 N N . LEU A 1 559 ? -34.613 -4.808 29.274 1.00 97.38 559 LEU A N 1
ATOM 4138 C CA . LEU A 1 559 ? -33.827 -5.731 28.451 1.00 97.38 559 LEU A CA 1
ATOM 4139 C C . LEU A 1 559 ? -32.709 -6.396 29.255 1.00 97.38 559 LEU A C 1
ATOM 4141 O O . LEU A 1 559 ? -32.528 -7.605 29.152 1.00 97.38 559 LEU A O 1
ATOM 4145 N N . VAL A 1 560 ? -32.031 -5.645 30.125 1.00 97.44 560 VAL A N 1
ATOM 4146 C CA . VAL A 1 560 ? -31.009 -6.202 31.018 1.00 97.44 560 VAL A CA 1
ATOM 4147 C C . VAL A 1 560 ? -31.610 -7.213 31.985 1.00 97.44 560 VAL A C 1
ATOM 4149 O O . VAL A 1 560 ? -31.045 -8.289 32.138 1.00 97.44 560 VAL A O 1
ATOM 4152 N N . LYS A 1 561 ? -32.783 -6.944 32.577 1.00 97.56 561 LYS A N 1
ATOM 4153 C CA . LYS A 1 561 ? -33.476 -7.945 33.409 1.00 97.56 561 LYS A CA 1
ATOM 4154 C C . LYS A 1 561 ? -33.819 -9.210 32.620 1.00 97.56 561 LYS A C 1
ATOM 4156 O O . LYS A 1 561 ? -33.615 -10.310 33.126 1.00 97.56 561 LYS A O 1
ATOM 4161 N N . ARG A 1 562 ? -34.297 -9.066 31.378 1.00 97.19 562 ARG A N 1
ATOM 4162 C CA . ARG A 1 562 ? -34.600 -10.203 30.492 1.00 97.19 562 ARG A CA 1
ATOM 4163 C C . ARG A 1 562 ? -33.349 -11.026 30.182 1.00 97.19 562 ARG A C 1
ATOM 4165 O O . ARG A 1 562 ? -33.404 -12.248 30.272 1.00 97.19 562 ARG A O 1
ATOM 4172 N N . PHE A 1 563 ? -32.234 -10.369 29.873 1.00 95.94 563 PHE A N 1
ATOM 4173 C CA . PHE A 1 563 ? -30.956 -11.038 29.651 1.00 95.94 563 PHE A CA 1
ATOM 4174 C C . PHE A 1 563 ? -30.447 -11.737 30.918 1.00 95.94 563 PHE A C 1
ATOM 4176 O O . PHE A 1 563 ? -30.172 -12.931 30.880 1.00 95.94 563 PHE A O 1
ATOM 4183 N N . GLN A 1 564 ? -30.420 -11.042 32.059 1.00 95.62 564 GLN A N 1
ATOM 4184 C CA . GLN A 1 564 ? -30.025 -11.609 33.354 1.00 95.62 564 GLN A CA 1
ATOM 4185 C C . GLN A 1 564 ? -30.848 -12.858 33.697 1.00 95.62 564 GLN A C 1
ATOM 4187 O O . GLN A 1 564 ? -30.281 -13.873 34.092 1.00 95.62 564 GLN A O 1
ATOM 4192 N N . LYS A 1 565 ? -32.166 -12.820 33.449 1.00 95.25 565 LYS A N 1
ATOM 4193 C CA . LYS A 1 565 ? -33.048 -13.988 33.577 1.00 95.25 565 LYS A CA 1
ATOM 4194 C C . LYS A 1 565 ? -32.624 -15.131 32.650 1.00 95.25 565 LYS A C 1
ATOM 4196 O O . LYS A 1 565 ? -32.599 -16.271 33.094 1.00 95.25 565 LYS A O 1
ATOM 4201 N N . SER A 1 566 ? -32.299 -14.837 31.388 1.00 91.25 566 SER A N 1
ATOM 4202 C CA . SER A 1 566 ? -31.941 -15.857 30.388 1.00 91.25 566 SER A CA 1
ATOM 4203 C C . SER A 1 566 ? -30.646 -16.612 30.692 1.00 91.25 566 SER A C 1
ATOM 4205 O O . SER A 1 566 ? -30.505 -17.743 30.249 1.00 91.25 566 SER A O 1
ATOM 4207 N N . ILE A 1 567 ? -29.738 -16.015 31.469 1.00 86.75 567 ILE A N 1
ATOM 4208 C CA . ILE A 1 567 ? -28.474 -16.639 31.893 1.00 86.75 567 ILE A CA 1
ATOM 4209 C C . ILE A 1 567 ? -28.481 -17.054 33.375 1.00 86.75 567 ILE A C 1
ATOM 4211 O O . ILE A 1 567 ? -27.432 -17.341 33.939 1.00 86.75 567 ILE A O 1
ATOM 4215 N N . GLY A 1 568 ? -29.646 -17.036 34.033 1.00 90.00 568 GLY A N 1
ATOM 4216 C CA . GLY A 1 568 ? -29.798 -17.522 35.408 1.00 90.00 568 GLY A CA 1
ATOM 4217 C C . GLY A 1 568 ? -29.197 -16.638 36.510 1.00 90.00 568 GLY A C 1
ATOM 4218 O O . GLY A 1 568 ? -28.991 -17.127 37.616 1.00 90.00 568 GLY A O 1
ATOM 4219 N N . ILE A 1 569 ? -28.937 -15.345 36.266 1.00 90.44 569 ILE A N 1
ATOM 4220 C CA . ILE A 1 569 ? -28.417 -14.420 37.294 1.00 90.44 569 ILE A CA 1
ATOM 4221 C C . ILE A 1 569 ? -29.493 -13.454 37.821 1.00 90.44 569 ILE A C 1
ATOM 4223 O O . ILE A 1 569 ? -30.532 -13.224 37.195 1.00 90.44 569 ILE A O 1
ATOM 4227 N N . LYS A 1 570 ? -29.248 -12.848 38.995 1.00 92.75 570 LYS A N 1
ATOM 4228 C CA . LYS A 1 570 ? -30.191 -11.918 39.647 1.00 92.75 570 LYS A CA 1
ATOM 4229 C C . LYS A 1 570 ? -30.567 -10.758 38.714 1.00 92.75 570 LYS A C 1
ATOM 4231 O O . LYS A 1 570 ? -29.708 -10.014 38.243 1.00 92.75 570 LYS A O 1
ATOM 4236 N N .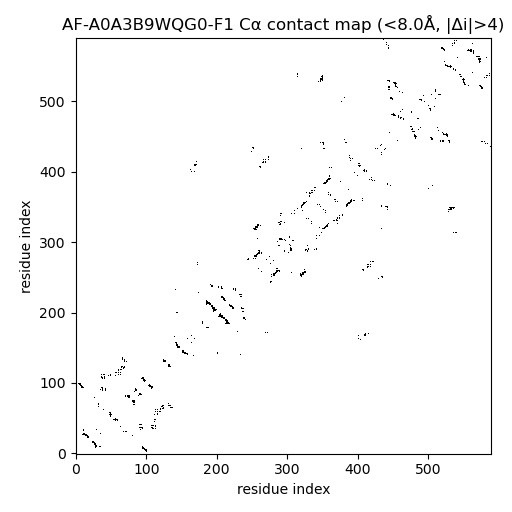 GLN A 1 571 ? -31.872 -10.550 38.524 1.00 96.81 571 GLN A N 1
ATOM 4237 C CA . GLN A 1 571 ? -32.455 -9.539 37.628 1.00 96.81 571 GLN A CA 1
ATOM 4238 C C . GLN A 1 571 ? -32.405 -8.120 38.221 1.00 96.81 571 GLN A C 1
ATOM 4240 O O . GLN A 1 571 ? -33.426 -7.477 38.478 1.00 96.81 571 GLN A O 1
ATOM 4245 N N . THR A 1 572 ? -31.201 -7.618 38.467 1.00 96.81 572 THR A N 1
ATOM 4246 C CA . THR A 1 572 ? -30.979 -6.284 39.039 1.00 96.81 572 THR A CA 1
ATOM 4247 C C . THR A 1 572 ? -31.394 -5.157 38.091 1.00 96.81 572 THR A C 1
ATOM 4249 O O . THR A 1 572 ? -31.702 -4.057 38.549 1.00 96.81 572 THR A O 1
ATOM 4252 N N . GLY A 1 573 ? -31.412 -5.408 36.776 1.00 95.81 573 GLY A N 1
ATOM 4253 C CA . GLY A 1 573 ? -31.610 -4.366 35.766 1.00 95.81 573 GLY A CA 1
ATOM 4254 C C . GLY A 1 573 ? -30.477 -3.337 35.739 1.00 95.81 573 GLY A C 1
ATOM 4255 O O . GLY A 1 573 ? -30.682 -2.220 35.272 1.00 95.81 573 GLY A O 1
ATOM 4256 N N . LYS A 1 574 ? -29.317 -3.706 36.292 1.00 96.69 574 LYS A N 1
ATOM 4257 C CA . LYS A 1 574 ? -28.057 -2.964 36.284 1.00 96.69 574 LYS A CA 1
ATOM 4258 C C . LYS A 1 574 ? -26.998 -3.830 35.606 1.00 96.69 574 LYS A C 1
ATOM 4260 O O . LYS A 1 574 ? -27.074 -5.055 35.687 1.00 96.69 574 LYS A O 1
ATOM 4265 N N . ILE A 1 575 ? -26.014 -3.208 34.965 1.00 93.00 575 ILE A N 1
ATOM 4266 C CA . ILE A 1 575 ? -24.893 -3.916 34.336 1.00 93.00 575 ILE A CA 1
ATOM 4267 C C . ILE A 1 575 ? -23.656 -3.701 35.201 1.00 93.00 575 ILE A C 1
ATOM 4269 O O . ILE A 1 575 ? -23.081 -2.617 35.200 1.00 93.00 575 ILE A O 1
ATOM 4273 N N . ASN A 1 576 ? -23.292 -4.729 35.964 1.00 89.19 576 ASN A N 1
ATOM 4274 C CA . ASN A 1 576 ? -22.004 -4.846 36.650 1.00 89.19 576 ASN A CA 1
ATOM 4275 C C . ASN A 1 576 ? -21.028 -5.675 35.797 1.00 89.19 576 ASN A C 1
ATOM 4277 O O . ASN A 1 576 ? -21.419 -6.202 34.753 1.00 89.19 576 ASN A O 1
ATOM 4281 N N . ARG A 1 577 ? -19.785 -5.846 36.261 1.00 83.25 577 ARG A N 1
ATOM 4282 C CA . ARG A 1 577 ? -18.747 -6.606 35.543 1.00 83.25 577 ARG A CA 1
ATOM 4283 C C . ARG A 1 577 ? -19.200 -8.002 35.102 1.00 83.25 577 ARG A C 1
ATOM 4285 O O . ARG A 1 577 ? -19.033 -8.340 33.937 1.00 83.25 577 ARG A O 1
ATOM 4292 N N . LEU A 1 578 ? -19.841 -8.767 35.990 1.00 83.19 578 LEU A N 1
ATOM 4293 C CA . LEU A 1 578 ? -20.347 -10.108 35.669 1.00 83.19 578 LEU A CA 1
ATOM 4294 C C . LEU A 1 578 ? -21.396 -10.076 34.544 1.00 83.19 578 LEU A C 1
ATOM 4296 O O . LEU A 1 578 ? -21.289 -10.817 33.572 1.00 83.19 578 LEU A O 1
ATOM 4300 N N . THR A 1 579 ? -22.396 -9.193 34.654 1.00 89.38 579 THR A N 1
ATOM 4301 C CA . THR A 1 579 ? -23.443 -9.051 33.626 1.00 89.38 579 THR A CA 1
ATOM 4302 C C . THR A 1 579 ? -22.842 -8.602 32.296 1.00 89.38 579 THR A C 1
ATOM 4304 O O . THR A 1 579 ? -23.270 -9.063 31.247 1.00 89.38 579 THR A O 1
ATOM 4307 N N . TRP A 1 580 ? -21.857 -7.706 32.336 1.00 85.88 580 TRP A N 1
ATOM 4308 C CA . TRP A 1 580 ? -21.167 -7.189 31.161 1.00 85.88 580 TRP A CA 1
ATOM 4309 C C . TRP A 1 580 ? -20.374 -8.273 30.430 1.00 85.88 580 TRP A C 1
ATOM 4311 O O . TRP A 1 580 ? -20.582 -8.477 29.238 1.00 85.88 580 TRP A O 1
ATOM 4321 N N . GLN A 1 581 ? -19.536 -9.018 31.154 1.00 77.88 581 GLN A N 1
ATOM 4322 C CA . GLN A 1 581 ? -18.752 -10.118 30.591 1.00 77.88 581 GLN A CA 1
ATOM 4323 C C . GLN A 1 581 ? -19.653 -11.197 29.989 1.00 77.88 581 GLN A C 1
ATOM 4325 O O . GLN A 1 581 ? -19.420 -11.613 28.859 1.00 77.88 581 GLN A O 1
ATOM 4330 N N . ALA A 1 582 ? -20.720 -11.594 30.689 1.00 79.62 582 ALA A N 1
ATOM 4331 C CA . ALA A 1 582 ? -21.672 -12.570 30.166 1.00 79.62 582 ALA A CA 1
ATOM 4332 C C . ALA A 1 582 ? -22.430 -12.052 28.930 1.00 79.62 582 ALA A C 1
ATOM 4334 O O . ALA A 1 582 ? -22.715 -12.817 28.012 1.00 79.62 582 ALA A O 1
ATOM 4335 N N . LEU A 1 583 ? -22.764 -10.757 28.896 1.00 84.38 583 LEU A N 1
ATOM 4336 C CA . LEU A 1 583 ? -23.484 -10.140 27.782 1.00 84.38 583 LEU A CA 1
ATOM 4337 C C . LEU A 1 583 ? -22.631 -10.069 26.514 1.00 84.38 583 LEU A C 1
ATOM 4339 O O . LEU A 1 583 ? -23.119 -10.429 25.446 1.00 84.38 583 LEU A O 1
ATOM 4343 N N . LEU A 1 584 ? -21.376 -9.628 26.635 1.00 76.50 584 LEU A N 1
ATOM 4344 C CA . LEU A 1 584 ? -20.425 -9.618 25.520 1.00 76.50 584 LEU A CA 1
ATOM 4345 C C . LEU A 1 584 ? -20.064 -11.048 25.095 1.00 76.50 584 LEU A C 1
ATOM 4347 O O . LEU A 1 584 ? -20.085 -11.360 23.913 1.00 76.50 584 LEU A O 1
ATOM 4351 N N . SER A 1 585 ? -19.845 -11.920 26.083 1.00 71.12 585 SER A N 1
ATOM 4352 C CA . SER A 1 585 ? -19.938 -13.384 26.030 1.00 71.12 585 SER A CA 1
ATOM 4353 C C . SER A 1 585 ? -20.896 -13.907 24.962 1.00 71.12 585 SER A C 1
ATOM 4355 O O . SER A 1 585 ? -20.540 -14.354 23.869 1.00 71.12 585 SER A O 1
ATOM 4357 N N . ALA A 1 586 ? -22.171 -13.788 25.314 1.00 72.81 586 ALA A N 1
ATOM 4358 C CA . ALA A 1 586 ? -23.285 -14.313 24.550 1.00 72.81 586 ALA A CA 1
ATOM 4359 C C . ALA A 1 586 ? -23.494 -13.601 23.206 1.00 72.81 586 ALA A C 1
ATOM 4361 O O . ALA A 1 586 ? -24.035 -14.212 22.286 1.00 72.81 586 ALA A O 1
ATOM 4362 N N . SER A 1 587 ? -23.115 -12.323 23.082 1.00 71.88 587 SER A N 1
ATOM 4363 C CA . SER A 1 587 ? -23.286 -11.569 21.834 1.00 71.88 587 SER A CA 1
ATOM 4364 C C . SER A 1 587 ? -22.251 -11.907 20.767 1.00 71.88 587 SER A C 1
ATOM 4366 O O . SER A 1 587 ? -22.467 -11.547 19.617 1.00 71.88 587 SER A O 1
ATOM 4368 N N . MET A 1 588 ? -21.149 -12.571 21.132 1.00 61.91 588 MET A N 1
ATOM 4369 C CA . MET A 1 588 ? -20.132 -13.055 20.189 1.00 61.91 588 MET A CA 1
ATOM 4370 C C . MET A 1 588 ? -20.452 -14.438 19.612 1.00 61.91 588 MET A C 1
ATOM 4372 O O . MET A 1 588 ? -19.941 -14.792 18.557 1.00 61.91 588 MET A O 1
ATOM 4376 N N . GLN A 1 589 ? -21.261 -15.237 20.310 1.00 57.91 589 GLN A N 1
ATOM 4377 C CA . GLN A 1 589 ? -21.618 -16.600 19.892 1.00 57.91 589 GLN A CA 1
ATOM 4378 C C . GLN A 1 589 ? -22.811 -16.651 18.925 1.00 57.91 589 GLN A C 1
ATOM 4380 O O . GLN A 1 589 ? -23.164 -17.726 18.445 1.00 57.91 589 GLN A O 1
ATOM 4385 N N . LYS A 1 590 ? -23.477 -15.519 18.695 1.00 52.81 590 LYS A N 1
ATOM 4386 C CA . LYS A 1 590 ? -24.690 -15.392 17.886 1.00 52.81 590 LYS A CA 1
ATOM 4387 C C . LYS A 1 590 ? -24.517 -14.289 16.867 1.00 52.81 590 LYS A C 1
ATOM 4389 O O . LYS A 1 590 ? -25.094 -14.461 15.774 1.00 52.81 590 LYS A O 1
#